Protein AF-0000000083611959 (afdb_homodimer)

Secondary structure (DSSP, 8-state):
-PPPPP-SS--HHHHHHHHHHHHHHHHHHHHHTSHHHHHHHHHHHHHHHHTHHHHHHH--S-TTHHHHHHHHHHHHHHHHHHTT---EE---SS--SEEEE-SS-EEEEEEEEEETTT-GGGTTEEE--GGG-------BS-TTT-B-----S-SEEEETTEEEEEEEEEEEEEEEE-SS-EEE---TTS-SEEEEEEPPGGGGGGGTT--EEEEEEEEE--GGG-GGG--EEEEEHHHHHHHHHHT-HHHHHHHHS-TTS-EEEEEE-SSS-EEEEEETTTTEEEEEEEESSTT--EEEEEEEEEEEEEEEEGGGGTEEE-TT--EEESEEEEPPP-/-PPPPP-S---HHHHHHHHHHHHHHHHHHHHHTSHHHHHHHHHHHHHHHHTHHHHHHH--S-TTHHHHHHHHHHHHHHHHHHTT---EE---SS--SEEEE-SS-EEEEEEEEEETTT-GGGTTEEE--GGG-------BS-TTT-B-----S-SEEEETTEEEEEEEEEEEEEEEE-SS-EEE---TTS-SEEEEEEPPGGGGGGGTT--EEEEEEEEE--GGG-GGG--EEEEEHHHHHHHHHHT-HHHHHHHHS-TTS-EEEEEE-SSS-EEEEEETTTTEEEEEEEESSTT--EEEEEEEEEEEEEEEEGGGGTEEE-TT--EEESEEEEPPP-

InterPro domains:
  IPR060428 Type II restriction enzyme MwoI, N-terminal domain [PF27366] (20-179)

Foldseek 3Di:
DFFFADDPADDPVQQVQQAVLVVVLVVLCCQCVDPVNLVLLVVLQVVCQVCVVVCLVPPVDDSRQVSNLVSSVVSVVVVCVVVVFFDAFDPDPLAASGWTDGPAAIEGEHEAEAACVPPVVCVQWDKDFQSQAQAAAQFPLDNVLGFGDHHDDHQWDDDPNRIHGYWGKYWYFYWHDPSPGTGGDQDPVDFGIKMFTDGHRVSCVSRVRDFFPWADDFAFDDCVNDVVFDKAFQWWPVVQVVCVVVVNNVVSSCVRDPPPFVWDWRQDPDPPRWTWTARPVVSWIWTWDWDDDPPTITIITGTTNHGGMTIGRRVSRQWGAHSVRDTDGSMDGHHSDD/DFFFADDPADDPVQQVQQAVLVVVLVVLCCQCVDPVNLVLLVVLQVVCQVCVVVCLVPPVDDSVQVSNLVSSVVSVVVVCVVVVFFDAFDPDPLAASGWTDGPAAIEGEHEAEAACVPPVVCVQWDKDFQSQAQAAAQFPLDNVLGFGDHHDDHQWDDDPNRIHGYWGKYWYFYWHDPSPGTDGDQDPVDFGIKMFTDRHRVSCVSRVRDFFQWADDFAFDDCVNDVVFDKAFQWWPVVQVVCVVVVNNVVSSCVRDDPVFPWDWRFDPRVDGWTWTARPVVSWIWTWDWDDDPPTITIITGTTNHGGMTIGRRVSRQWGAHSVRDTDGSMDGHHSDD

Sequence (676 aa):
MSIQKRMETYTAEQIAMLNLEKKYFNFLWEIFSSEEFEKSLKDSEAYIIKNYEVLHRKWDNNKFKVPFERIMRHLLYKKLIENDLIVDIYPSPVSGDMGIVTKDAIINIDAKTINAKTNSGDIKWLQYLPNQTSFRHVRILHEEYGLEVESNLPEYDTYNNGSLPVLSYFLKAIYYDDNKSFSLDRNEFRDSLSLVCFPNGVLSPLFENELISGQKTYLYYKLRDGKYYKPKLIGSKEVVDNWIETGTFFAEVKKIIPDTLKWEEVERETARIKYSYYDIENNTLWIVVRRGTAGNFIYNLEAVVGVDTPRVDLLDLKDRFDGENKHWLGYKSKKFTLMSIQKRMETYTAEQIAMLNLEKKYFNFLWEIFSSEEFEKSLKDSEAYIIKNYEVLHRKWDNNKFKVPFERIMRHLLYKKLIENDLIVDIYPSPVSGDMGIVTKDAIINIDAKTINAKTNSGDIKWLQYLPNQTSFRHVRILHEEYGLEVESNLPEYDTYNNGSLPVLSYFLKAIYYDDNKSFSLDRNEFRDSLSLVCFPNGVLSPLFENELISGQKTYLYYKLRDGKYYKPKLIGSKEVVDNWIETGTFFAEVKKIIPDTLKWEEVERETARIKYSYYDIENNTLWIVVRRGTAGNFIYNLEAVVGVDTPRVDLLDLKDRFDGENKHWLGYKSKKFTL

Organism: NCBI:txid2304605

Radius of gyration: 27.29 Å; Cα contacts (8 Å, |Δi|>4): 1380; chains: 2; bounding box: 66×70×54 Å

Solvent-accessible surface area (backbone atoms only — not comparable to full-atom values): 36132 Å² total; per-residue (Å²): 122,37,47,60,56,85,64,94,70,70,53,73,66,46,27,53,49,34,41,50,53,50,53,51,47,52,55,48,45,56,53,67,70,28,70,67,44,48,50,55,50,50,52,29,44,52,49,47,48,75,43,35,72,60,42,59,74,72,40,88,59,75,66,54,52,52,30,51,48,47,52,51,50,49,52,48,51,53,52,29,57,77,65,68,44,61,72,47,68,43,49,55,50,63,47,41,79,39,47,35,22,36,90,76,32,29,46,28,32,31,73,43,72,40,40,51,68,82,40,52,85,48,69,65,40,45,71,49,47,32,36,50,32,26,37,47,51,56,52,38,102,28,87,89,75,33,37,51,52,66,44,66,24,53,43,54,41,80,49,94,94,40,72,29,44,36,42,27,36,36,43,36,37,37,26,36,56,77,88,81,50,64,42,69,35,67,54,91,89,51,63,20,35,34,43,36,50,49,65,36,25,85,48,19,70,40,20,72,18,34,56,68,73,44,70,77,41,67,30,62,50,39,56,90,76,31,76,86,30,47,68,37,81,72,42,45,47,72,59,49,51,50,24,55,75,68,68,40,41,70,67,55,48,48,70,72,47,70,67,81,50,63,53,42,78,39,79,41,79,51,98,63,64,42,54,29,32,33,27,64,89,72,69,38,40,28,34,59,42,81,45,72,53,97,93,52,44,31,32,26,40,35,33,46,68,29,52,45,25,42,22,26,47,47,74,49,38,20,63,34,57,34,59,83,65,46,77,48,68,28,39,50,66,39,62,58,78,133,121,37,48,60,56,87,63,95,72,70,54,73,66,48,26,52,50,33,42,50,53,51,53,51,47,53,54,50,46,55,53,66,69,28,69,67,44,48,50,54,51,49,53,30,44,51,49,48,49,74,43,36,71,62,41,59,74,74,39,87,60,74,66,54,52,52,28,52,49,49,51,51,50,51,52,50,50,54,52,30,58,77,65,70,43,61,74,47,69,41,48,55,49,63,46,43,80,39,47,33,23,37,90,74,32,27,47,30,34,31,73,42,72,40,40,51,67,82,41,51,86,48,68,64,39,45,72,49,49,34,36,52,33,27,38,48,51,55,51,40,100,26,86,88,76,32,36,52,51,65,43,64,25,53,43,53,42,79,50,96,93,42,71,30,44,38,41,27,34,36,42,36,37,36,27,35,54,78,90,82,51,66,43,69,35,67,53,90,89,51,63,19,36,33,43,36,51,50,65,35,26,84,48,17,70,40,20,71,19,35,57,66,72,44,70,77,40,68,31,61,50,40,56,90,78,31,75,86,32,46,68,38,81,72,39,44,47,72,58,48,51,49,24,55,75,68,68,40,42,68,68,55,47,52,73,71,42,74,72,83,52,60,55,43,81,40,81,38,82,48,99,60,66,44,53,30,32,33,26,64,88,73,71,38,40,28,35,60,40,81,46,74,54,97,94,54,43,32,32,26,38,34,32,47,68,29,52,45,27,41,21,25,47,49,74,46,39,20,62,34,58,34,58,81,65,46,77,48,68,29,39,49,66,41,63,58,77,132

Structure (mmCIF, N/CA/C/O backbone):
data_AF-0000000083611959-model_v1
#
loop_
_entity.id
_entity.type
_entity.pdbx_description
1 polymer 'Restriction endonuclease'
#
loop_
_atom_site.group_PDB
_atom_site.id
_atom_site.type_symbol
_atom_site.label_atom_id
_atom_site.label_alt_id
_atom_site.label_comp_id
_atom_site.label_asym_id
_atom_site.label_entity_id
_atom_site.label_seq_id
_atom_site.pdbx_PDB_ins_code
_atom_site.Cartn_x
_atom_site.Cartn_y
_atom_site.Cartn_z
_atom_site.occupancy
_atom_site.B_iso_or_equiv
_atom_site.auth_seq_id
_atom_site.auth_comp_id
_atom_site.auth_asym_id
_atom_site.auth_atom_id
_atom_site.pdbx_PDB_model_num
ATOM 1 N N . MET A 1 1 ? -4.117 -30.344 -9.773 1 57.84 1 MET A N 1
ATOM 2 C CA . MET A 1 1 ? -3.035 -29.406 -9.508 1 57.84 1 MET A CA 1
ATOM 3 C C . MET A 1 1 ? -1.728 -29.891 -10.125 1 57.84 1 MET A C 1
ATOM 5 O O . MET A 1 1 ? -1.367 -31.062 -10 1 57.84 1 MET A O 1
ATOM 9 N N . SER A 1 2 ? -1.21 -29.016 -11.125 1 73.69 2 SER A N 1
ATOM 10 C CA . SER A 1 2 ? -0.227 -29.609 -12.031 1 73.69 2 SER A CA 1
ATOM 11 C C . SER A 1 2 ? 1.188 -29.156 -11.672 1 73.69 2 SER A C 1
ATOM 13 O O . SER A 1 2 ? 1.399 -28.031 -11.242 1 73.69 2 SER A O 1
ATOM 15 N N . ILE A 1 3 ? 1.979 -30.141 -11.383 1 85.19 3 ILE A N 1
ATOM 16 C CA . ILE A 1 3 ? 3.418 -29.938 -11.25 1 85.19 3 ILE A CA 1
ATOM 17 C C . ILE A 1 3 ? 4.055 -29.828 -12.641 1 85.19 3 ILE A C 1
ATOM 19 O O . ILE A 1 3 ? 3.432 -30.172 -13.641 1 85.19 3 ILE A O 1
ATOM 23 N N . GLN A 1 4 ? 5.168 -29.172 -12.578 1 92.94 4 GLN A N 1
ATOM 24 C CA . GLN A 1 4 ? 5.824 -28.984 -13.859 1 92.94 4 GLN A CA 1
ATOM 25 C C . GLN A 1 4 ? 6.027 -30.312 -14.578 1 92.94 4 GLN A C 1
ATOM 27 O O . GLN A 1 4 ? 6.621 -31.234 -14.023 1 92.94 4 GLN A O 1
ATOM 32 N N . LYS A 1 5 ? 5.594 -30.406 -15.75 1 90 5 LYS A N 1
ATOM 33 C CA . LYS A 1 5 ? 5.852 -31.578 -16.594 1 90 5 LYS A CA 1
ATOM 34 C C . LYS A 1 5 ? 7.23 -31.5 -17.234 1 90 5 LYS A C 1
ATOM 36 O O . LYS A 1 5 ? 7.652 -30.438 -17.688 1 90 5 LYS A O 1
ATOM 41 N N . ARG A 1 6 ? 7.871 -32.656 -17.141 1 86.5 6 ARG A N 1
ATOM 42 C CA . ARG A 1 6 ? 9.109 -32.781 -17.891 1 86.5 6 ARG A CA 1
ATOM 43 C C . ARG A 1 6 ? 8.828 -33.156 -19.344 1 86.5 6 ARG A C 1
ATOM 45 O O . ARG 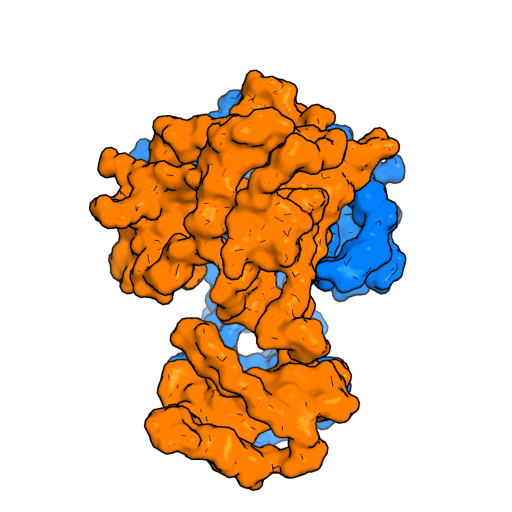A 1 6 ? 7.984 -34 -19.625 1 86.5 6 ARG A O 1
ATOM 52 N N . MET A 1 7 ? 9.508 -32.281 -20.125 1 82.25 7 MET A N 1
ATOM 53 C CA . MET A 1 7 ? 9.289 -32.594 -21.531 1 82.25 7 MET A CA 1
ATOM 54 C C . MET A 1 7 ? 10.539 -33.188 -22.156 1 82.25 7 MET A C 1
ATOM 56 O O . MET A 1 7 ? 11.656 -32.938 -21.703 1 82.25 7 MET A O 1
ATOM 60 N N . GLU A 1 8 ? 10.219 -34 -23.125 1 79.06 8 GLU A N 1
ATOM 61 C CA . GLU A 1 8 ? 11.336 -34.5 -23.906 1 79.06 8 GLU A CA 1
ATOM 62 C C . GLU A 1 8 ? 12.062 -33.375 -24.641 1 79.06 8 GLU A C 1
ATOM 64 O O . GLU A 1 8 ? 13.289 -33.375 -24.719 1 79.06 8 GLU A O 1
ATOM 69 N N . THR A 1 9 ? 11.203 -32.5 -25.156 1 86.06 9 THR A N 1
ATOM 70 C CA . THR A 1 9 ? 11.805 -31.359 -25.828 1 86.06 9 THR A CA 1
ATOM 71 C C . THR A 1 9 ? 11.055 -30.062 -25.484 1 86.06 9 THR A C 1
ATOM 73 O O . THR A 1 9 ? 9.844 -29.984 -25.688 1 86.06 9 THR A O 1
ATOM 76 N N . TYR A 1 10 ? 11.805 -29.172 -24.984 1 92.31 10 TYR A N 1
ATOM 77 C CA . TYR A 1 10 ? 11.297 -27.812 -24.766 1 92.31 10 TYR A CA 1
ATOM 78 C C . TYR A 1 10 ? 11.516 -26.938 -26 1 92.31 10 TYR A C 1
ATOM 80 O O . TYR A 1 10 ? 12.445 -27.188 -26.781 1 92.31 10 TYR A O 1
ATOM 88 N N . THR A 1 11 ? 10.648 -26 -26.188 1 95.19 11 THR A N 1
ATOM 89 C CA . THR A 1 11 ? 10.953 -24.969 -27.172 1 95.19 11 THR A CA 1
ATOM 90 C C . THR A 1 11 ? 12.148 -24.125 -26.734 1 95.19 11 THR A C 1
ATOM 92 O O . THR A 1 11 ? 12.492 -24.109 -25.547 1 95.19 11 THR A O 1
ATOM 95 N N . ALA A 1 12 ? 12.797 -23.422 -27.641 1 96.25 12 ALA A N 1
ATOM 96 C CA . ALA A 1 12 ? 13.93 -22.562 -27.312 1 96.25 12 ALA A CA 1
ATOM 97 C C . ALA A 1 12 ? 13.523 -21.5 -26.297 1 96.25 12 ALA A C 1
ATOM 99 O O . ALA A 1 12 ? 14.305 -21.188 -25.391 1 96.25 12 ALA A O 1
ATOM 100 N N . GLU A 1 13 ? 12.367 -21 -26.422 1 97.12 13 GLU A N 1
ATOM 101 C CA . GLU A 1 13 ? 11.852 -19.984 -25.5 1 97.12 13 GLU A CA 1
ATOM 102 C C . GLU A 1 13 ? 11.656 -20.547 -24.109 1 97.12 13 GLU A C 1
ATOM 104 O O . GLU A 1 13 ? 12.023 -19.906 -23.109 1 97.12 13 GLU A O 1
ATOM 109 N N . GLN A 1 14 ? 11.148 -21.703 -24.062 1 97.5 14 GLN A N 1
ATOM 110 C CA . GLN A 1 14 ? 10.953 -22.359 -22.766 1 97.5 14 GLN A CA 1
ATOM 111 C C . GLN A 1 14 ? 12.289 -22.641 -22.094 1 97.5 14 GLN A C 1
ATOM 113 O O . GLN A 1 14 ? 12.43 -22.453 -20.875 1 97.5 14 GLN A O 1
ATOM 118 N N . ILE A 1 15 ? 13.211 -23.125 -22.859 1 97.69 15 ILE A N 1
ATOM 119 C CA . ILE A 1 15 ? 14.531 -23.422 -22.328 1 97.69 15 ILE A CA 1
ATOM 120 C C . ILE A 1 15 ? 15.133 -22.156 -21.703 1 97.69 15 ILE A C 1
ATOM 122 O O . ILE A 1 15 ? 15.609 -22.172 -20.578 1 97.69 15 ILE A O 1
ATOM 126 N N . ALA A 1 16 ? 15.062 -21.078 -22.453 1 97.81 16 ALA A N 1
ATOM 127 C CA . ALA A 1 16 ? 15.609 -19.797 -21.984 1 97.81 16 ALA A CA 1
ATOM 128 C C . ALA A 1 16 ? 14.914 -19.344 -20.703 1 97.81 16 ALA A C 1
ATOM 130 O O . ALA A 1 16 ? 15.562 -18.922 -19.75 1 97.81 16 ALA A O 1
ATOM 131 N N . MET A 1 17 ? 13.578 -19.453 -20.656 1 98.31 17 MET A N 1
ATOM 132 C CA . MET A 1 17 ? 12.781 -19.016 -19.516 1 98.31 17 MET A CA 1
ATOM 133 C C . MET A 1 17 ? 13.094 -19.844 -18.281 1 98.31 17 MET A C 1
ATOM 135 O O . MET A 1 17 ? 13.312 -19.297 -17.188 1 98.31 17 MET A O 1
ATOM 139 N N . LEU A 1 18 ? 13.125 -21.125 -18.469 1 98.25 18 LEU A N 1
ATOM 140 C CA . LEU A 1 18 ? 13.422 -22.031 -17.375 1 98.25 18 LEU A CA 1
ATOM 141 C C . LEU A 1 18 ? 14.789 -21.734 -16.766 1 98.25 18 LEU A C 1
ATOM 143 O O . LEU A 1 18 ? 14.938 -21.703 -15.547 1 98.25 18 LEU A O 1
ATOM 147 N N . ASN A 1 19 ? 15.742 -21.5 -17.594 1 98.56 19 ASN A N 1
ATOM 148 C CA . ASN A 1 19 ? 17.094 -21.219 -17.125 1 98.56 19 ASN A CA 1
ATOM 149 C C . ASN A 1 19 ? 17.188 -19.875 -16.406 1 98.56 19 ASN A C 1
ATOM 151 O O . ASN A 1 19 ? 17.875 -19.75 -15.398 1 98.56 19 ASN A O 1
ATOM 155 N N . LEU A 1 20 ? 16.484 -18.891 -16.875 1 98.62 20 LEU A N 1
ATOM 156 C CA . LEU A 1 20 ? 16.484 -17.578 -16.266 1 98.62 20 LEU A CA 1
ATOM 157 C C . LEU A 1 20 ? 15.82 -17.594 -14.891 1 98.62 20 LEU A C 1
ATOM 159 O O . LEU A 1 20 ? 16.312 -16.984 -13.945 1 98.62 20 LEU A O 1
ATOM 163 N N . GLU A 1 21 ? 14.68 -18.281 -14.812 1 98.75 21 GLU A N 1
ATOM 164 C CA . GLU A 1 21 ? 14.008 -18.406 -13.523 1 98.75 21 GLU A CA 1
ATOM 165 C C . GLU A 1 21 ? 14.93 -19.016 -12.477 1 98.75 21 GLU A C 1
ATOM 167 O O . GLU A 1 21 ? 15.023 -18.516 -11.352 1 98.75 21 GLU A O 1
ATOM 172 N N . LYS A 1 22 ? 15.578 -20.047 -12.891 1 98.75 22 LYS A N 1
ATOM 173 C CA . LYS A 1 22 ? 16.5 -20.719 -11.984 1 98.75 22 LYS A CA 1
ATOM 174 C C . LYS A 1 22 ? 17.656 -19.797 -11.586 1 98.75 22 LYS A C 1
ATOM 176 O O . LYS A 1 22 ? 18.016 -19.703 -10.414 1 98.75 22 LYS A O 1
ATOM 181 N N . LYS A 1 23 ? 18.219 -19.172 -12.523 1 98.25 23 LYS A N 1
ATOM 182 C CA . LYS A 1 23 ? 19.344 -18.266 -12.297 1 98.25 23 LYS A CA 1
ATOM 183 C C . LYS A 1 23 ? 19.016 -17.219 -11.242 1 98.25 23 LYS A C 1
ATOM 185 O O . LYS A 1 23 ? 19.719 -17.094 -10.242 1 98.25 23 LYS A O 1
ATOM 190 N N . TYR A 1 24 ? 17.953 -16.516 -11.391 1 98.19 24 TYR A N 1
ATOM 191 C CA . TYR A 1 24 ? 17.609 -15.406 -10.508 1 98.19 24 TYR A CA 1
ATOM 192 C C . TYR A 1 24 ? 17.031 -15.906 -9.195 1 98.19 24 TYR A C 1
ATOM 194 O O . TYR A 1 24 ? 17.203 -15.281 -8.148 1 98.19 24 TYR A O 1
ATOM 202 N N . PHE A 1 25 ? 16.375 -17.094 -9.281 1 98.75 25 PHE A N 1
ATOM 203 C CA . PHE A 1 25 ? 15.945 -17.688 -8.023 1 98.75 25 PHE A CA 1
ATOM 204 C C . PHE A 1 25 ? 17.141 -17.938 -7.102 1 98.75 25 PHE A C 1
ATOM 206 O O . PHE A 1 25 ? 17.094 -17.594 -5.922 1 98.75 25 PHE A O 1
ATOM 213 N N . ASN A 1 26 ? 18.109 -18.516 -7.668 1 98.44 26 ASN A N 1
ATOM 214 C CA . ASN A 1 26 ? 19.297 -18.828 -6.883 1 98.44 26 ASN A CA 1
ATOM 215 C C . ASN A 1 26 ? 19.969 -17.547 -6.371 1 98.44 26 ASN A C 1
ATOM 217 O O . ASN A 1 26 ? 20.406 -17.484 -5.219 1 98.44 26 ASN A O 1
ATOM 221 N N . PHE A 1 27 ? 20.047 -16.594 -7.195 1 97.81 27 PHE A N 1
ATOM 222 C CA . PHE A 1 27 ? 20.609 -15.32 -6.805 1 97.81 27 PHE A CA 1
ATOM 223 C C . PHE A 1 27 ? 19.828 -14.703 -5.648 1 97.81 27 PHE A C 1
ATOM 225 O O . PHE A 1 27 ? 20.422 -14.273 -4.652 1 97.81 27 PHE A O 1
ATOM 232 N N . LEU A 1 28 ? 18.562 -14.68 -5.715 1 98.38 28 LEU A N 1
ATOM 233 C CA . LEU A 1 28 ? 17.688 -14.102 -4.691 1 98.38 28 LEU A CA 1
ATOM 234 C C . LEU A 1 28 ? 17.781 -14.906 -3.395 1 98.38 28 LEU A C 1
ATOM 236 O O . LEU A 1 28 ? 17.844 -14.328 -2.307 1 98.38 28 LEU A O 1
ATOM 240 N N . TRP A 1 29 ? 17.797 -16.188 -3.58 1 98.56 29 TRP A N 1
ATOM 241 C CA . TRP A 1 29 ? 17.859 -17.031 -2.389 1 98.56 29 TRP A CA 1
ATOM 242 C C . TRP A 1 29 ? 19.172 -16.797 -1.634 1 98.56 29 TRP A C 1
ATOM 244 O O . TRP A 1 29 ? 19.188 -16.812 -0.4 1 98.56 29 TRP A O 1
ATOM 254 N N . GLU A 1 30 ? 20.203 -16.625 -2.336 1 97.88 30 GLU A N 1
ATOM 255 C CA . GLU A 1 30 ? 21.469 -16.312 -1.692 1 97.88 30 GLU A CA 1
ATOM 256 C C . GLU A 1 30 ? 21.375 -15.047 -0.848 1 97.88 30 GLU A C 1
ATOM 258 O O . GLU A 1 30 ? 21.922 -14.984 0.253 1 97.88 30 GLU A O 1
ATOM 263 N N . ILE A 1 31 ? 20.719 -14.086 -1.287 1 97.38 31 ILE A N 1
ATOM 264 C CA . ILE A 1 31 ? 20.531 -12.828 -0.581 1 97.38 31 ILE A CA 1
ATOM 265 C C . ILE A 1 31 ? 19.641 -13.031 0.633 1 97.38 31 ILE A C 1
ATOM 267 O O . ILE A 1 31 ? 20 -12.688 1.757 1 97.38 31 ILE A O 1
ATOM 271 N N . PHE A 1 32 ? 18.5 -13.68 0.462 1 97.81 32 PHE A N 1
ATOM 272 C CA . PHE A 1 32 ? 17.453 -13.703 1.478 1 97.81 32 PHE A CA 1
ATOM 273 C C . PHE A 1 32 ? 17.734 -14.781 2.518 1 97.81 32 PHE A C 1
ATOM 275 O O . PHE A 1 32 ? 17.141 -14.773 3.6 1 97.81 32 PHE A O 1
ATOM 282 N N . SER A 1 33 ? 18.594 -15.719 2.154 1 97.19 33 SER A N 1
ATOM 283 C CA . SER A 1 33 ? 18.984 -16.734 3.131 1 97.19 33 SER A CA 1
ATOM 284 C C . SER A 1 33 ? 20.266 -16.328 3.857 1 97.19 33 SER A C 1
ATOM 286 O O . SER A 1 33 ? 20.766 -17.094 4.684 1 97.19 33 SER A O 1
ATOM 288 N N . SER A 1 34 ? 20.766 -15.18 3.613 1 96.69 34 SER A N 1
ATOM 289 C CA . SER A 1 34 ? 22.031 -14.734 4.16 1 96.69 34 SER A CA 1
ATOM 290 C C . SER A 1 34 ? 21.906 -14.375 5.637 1 96.69 34 SER A C 1
ATOM 292 O O . SER A 1 34 ? 20.797 -14.109 6.125 1 96.69 34 SER A O 1
ATOM 294 N N . GLU A 1 35 ? 23.047 -14.289 6.277 1 95.56 35 GLU A N 1
ATOM 295 C CA . GLU A 1 35 ? 23.094 -13.852 7.668 1 95.56 35 GLU A CA 1
ATOM 296 C C . GLU A 1 35 ? 22.719 -12.375 7.797 1 95.56 35 GLU A C 1
ATOM 298 O O . GLU A 1 35 ? 22.094 -11.977 8.781 1 95.56 35 GLU A O 1
ATOM 303 N N . GLU A 1 36 ? 23.109 -11.664 6.84 1 94.69 36 GLU A N 1
ATOM 304 C CA . GLU A 1 36 ? 22.797 -10.234 6.844 1 94.69 36 GLU A CA 1
ATOM 305 C C . GLU A 1 36 ? 21.297 -10 6.824 1 94.69 36 GLU A C 1
ATOM 307 O O . GLU A 1 36 ? 20.781 -9.156 7.559 1 94.69 36 GLU A O 1
ATOM 312 N N . PHE A 1 37 ? 20.594 -10.68 5.984 1 96.44 37 PHE A N 1
ATOM 313 C CA . PHE A 1 37 ? 19.141 -10.57 5.906 1 96.44 37 PHE A CA 1
ATOM 314 C C . PHE A 1 37 ? 18.5 -10.984 7.223 1 96.44 37 PHE A C 1
ATOM 316 O O . PHE A 1 37 ? 17.625 -10.289 7.738 1 96.44 37 PHE A O 1
ATOM 323 N N . GLU A 1 38 ? 18.922 -12.039 7.738 1 95.69 38 GLU A N 1
ATOM 324 C CA . GLU A 1 38 ? 18.375 -12.547 9 1 95.69 38 GLU A CA 1
ATOM 325 C C . GLU A 1 38 ? 18.609 -11.562 10.141 1 95.69 38 GLU A C 1
ATOM 327 O O . GLU A 1 38 ? 17.75 -11.367 10.992 1 95.69 38 GLU A O 1
ATOM 332 N N . LYS A 1 39 ? 19.797 -11.031 10.164 1 94.88 39 LYS A N 1
ATOM 333 C CA . LYS A 1 39 ? 20.109 -10.039 11.195 1 94.88 39 LYS A CA 1
ATOM 334 C C . LYS A 1 39 ? 19.141 -8.859 11.125 1 94.88 39 LYS A C 1
ATOM 336 O O . LYS A 1 39 ? 18.672 -8.383 12.156 1 94.88 39 LYS A O 1
ATOM 341 N N . SER A 1 40 ? 18.906 -8.375 9.93 1 94.88 40 SER A N 1
ATOM 342 C CA . SER A 1 40 ? 17.969 -7.266 9.742 1 94.88 40 SER A CA 1
ATOM 343 C C . SER A 1 40 ? 16.562 -7.633 10.234 1 94.88 40 SER A C 1
ATOM 345 O O . SER A 1 40 ? 15.875 -6.805 10.828 1 94.88 40 SER A O 1
ATOM 347 N N . LEU A 1 41 ? 16.172 -8.836 9.992 1 96.56 41 LEU A N 1
ATOM 348 C CA . LEU A 1 41 ? 14.875 -9.312 10.453 1 96.56 41 LEU A CA 1
ATOM 349 C C . LEU A 1 41 ? 14.828 -9.359 11.977 1 96.56 41 LEU A C 1
ATOM 351 O O . LEU A 1 41 ? 13.836 -8.961 12.586 1 96.56 41 LEU A O 1
ATOM 355 N N . LYS A 1 42 ? 15.875 -9.82 12.547 1 95.38 42 LYS A N 1
ATOM 356 C CA . LYS A 1 42 ? 15.961 -9.891 14 1 95.38 42 LYS A CA 1
ATOM 357 C C . LYS A 1 42 ? 15.914 -8.492 14.625 1 95.38 42 LYS A C 1
ATOM 359 O O . LYS A 1 42 ? 15.297 -8.297 15.672 1 95.38 42 LYS A O 1
ATOM 364 N N . ASP A 1 43 ? 16.562 -7.59 14.008 1 93.62 43 ASP A N 1
ATOM 365 C CA . ASP A 1 43 ? 16.547 -6.211 14.484 1 93.62 43 ASP A CA 1
ATOM 366 C C . ASP A 1 43 ? 15.117 -5.648 14.438 1 93.62 43 ASP A C 1
ATOM 368 O O . ASP A 1 43 ? 14.695 -4.965 15.375 1 93.62 43 ASP A O 1
ATOM 372 N N . SER A 1 44 ? 14.469 -5.895 13.383 1 94.75 44 SER A N 1
ATOM 373 C CA . SER A 1 44 ? 13.078 -5.449 13.266 1 94.75 44 SER A CA 1
ATOM 374 C C . SER A 1 44 ? 12.195 -6.117 14.312 1 94.75 44 SER A C 1
ATOM 376 O O . SER A 1 44 ? 11.312 -5.477 14.883 1 94.75 44 SER A O 1
ATOM 378 N N . GLU A 1 45 ? 12.383 -7.383 14.508 1 96.44 45 GLU A N 1
ATOM 379 C CA . GLU A 1 45 ? 11.656 -8.102 15.547 1 96.44 45 GLU A CA 1
ATOM 380 C C . GLU A 1 45 ? 11.867 -7.461 16.906 1 96.44 45 GLU A C 1
ATOM 382 O O . GLU A 1 45 ? 10.906 -7.199 17.641 1 96.44 45 GLU A O 1
ATOM 387 N N . ALA A 1 46 ? 13.117 -7.254 17.234 1 95.44 46 ALA A N 1
ATOM 388 C CA . ALA A 1 46 ? 13.461 -6.648 18.516 1 95.44 46 ALA A CA 1
ATOM 389 C C . ALA A 1 46 ? 12.789 -5.285 18.672 1 95.44 46 ALA A C 1
ATOM 391 O O . ALA A 1 46 ? 12.273 -4.965 19.75 1 95.44 46 ALA A O 1
ATOM 392 N N . TYR A 1 47 ? 12.812 -4.551 17.672 1 95.56 47 TYR A N 1
ATOM 393 C CA . TYR A 1 47 ? 12.18 -3.236 17.703 1 95.56 47 TYR A CA 1
ATOM 394 C C . TYR A 1 47 ? 10.688 -3.355 17.969 1 95.56 47 TYR A C 1
ATOM 396 O O . TYR A 1 47 ? 10.156 -2.652 18.828 1 95.56 47 TYR A O 1
ATOM 404 N N . ILE A 1 48 ? 10 -4.145 17.203 1 95.75 48 ILE A N 1
ATOM 405 C CA . ILE A 1 48 ? 8.555 -4.309 17.344 1 95.75 48 ILE A CA 1
ATOM 406 C C . ILE A 1 48 ? 8.211 -4.777 18.75 1 95.75 48 ILE A C 1
ATOM 408 O O . ILE A 1 48 ? 7.285 -4.258 19.375 1 95.75 48 ILE A O 1
ATOM 412 N N . ILE A 1 49 ? 9 -5.715 19.234 1 96.12 49 ILE A N 1
ATOM 413 C CA . ILE A 1 49 ? 8.758 -6.234 20.578 1 96.12 49 ILE A CA 1
ATOM 414 C C . ILE A 1 49 ? 8.93 -5.117 21.594 1 96.12 49 ILE A C 1
ATOM 416 O O . ILE A 1 49 ? 8.07 -4.914 22.453 1 96.12 49 ILE A O 1
ATOM 420 N N . LYS A 1 50 ? 10 -4.441 21.5 1 94.38 50 LYS A N 1
ATOM 421 C CA . LYS A 1 50 ? 10.312 -3.369 22.438 1 94.38 50 LYS A CA 1
ATOM 422 C C . LYS A 1 50 ? 9.227 -2.301 22.438 1 94.38 50 LYS A C 1
ATOM 424 O O . LYS A 1 50 ? 8.898 -1.739 23.484 1 94.38 50 LYS A O 1
ATOM 429 N N . ASN A 1 51 ? 8.664 -2.01 21.297 1 93.12 51 ASN A N 1
ATOM 430 C CA . ASN A 1 51 ? 7.695 -0.925 21.156 1 93.12 51 ASN A CA 1
ATOM 431 C C . ASN A 1 51 ? 6.277 -1.457 20.984 1 93.12 51 ASN A C 1
ATOM 433 O O . ASN A 1 51 ? 5.402 -0.749 20.484 1 93.12 51 ASN A O 1
ATOM 437 N N . TYR A 1 52 ? 6.008 -2.646 21.359 1 95.12 52 TYR A N 1
ATOM 438 C CA . TYR A 1 52 ? 4.77 -3.338 21 1 95.12 52 TYR A CA 1
ATOM 439 C C . TYR A 1 52 ? 3.557 -2.592 21.547 1 95.12 52 TYR A C 1
ATOM 441 O O . TYR A 1 52 ? 2.559 -2.424 20.844 1 95.12 52 TYR A O 1
ATOM 449 N N . GLU A 1 53 ? 3.594 -2.127 22.734 1 92.75 53 GLU A N 1
ATOM 450 C CA . GLU A 1 53 ? 2.449 -1.462 23.344 1 92.75 53 GLU A CA 1
ATOM 451 C C . GLU A 1 53 ? 2.055 -0.209 22.562 1 92.75 53 GLU A C 1
ATOM 453 O O . GLU A 1 53 ? 0.876 0.005 22.281 1 92.75 53 GLU A O 1
ATOM 458 N N . VAL A 1 54 ? 3.027 0.519 22.25 1 90 54 VAL A N 1
ATOM 459 C CA . VAL A 1 54 ? 2.783 1.759 21.516 1 90 54 VAL A CA 1
ATOM 460 C C . VAL A 1 54 ? 2.26 1.442 20.109 1 90 54 VAL A C 1
ATOM 462 O O . VAL A 1 54 ? 1.294 2.055 19.656 1 90 54 VAL A O 1
ATOM 465 N N . LEU A 1 55 ? 2.881 0.499 19.469 1 92.06 55 LEU A N 1
ATOM 466 C CA . LEU A 1 55 ? 2.48 0.1 18.125 1 92.06 55 LEU A CA 1
ATOM 467 C C . LEU A 1 55 ? 1.062 -0.464 18.125 1 92.06 55 LEU A C 1
ATOM 469 O O . LEU A 1 55 ? 0.281 -0.19 17.203 1 92.06 55 LEU A O 1
ATOM 473 N N . HIS A 1 56 ? 0.81 -1.229 19.078 1 90.88 56 HIS A N 1
ATOM 474 C CA . HIS A 1 56 ? -0.504 -1.855 19.156 1 90.88 56 HIS A CA 1
ATOM 475 C C . HIS A 1 56 ? -1.603 -0.812 19.328 1 90.88 56 HIS A C 1
ATOM 477 O O . HIS A 1 56 ? -2.707 -0.975 18.812 1 90.88 56 HIS A O 1
ATOM 483 N N . ARG A 1 57 ? -1.379 0.196 20.016 1 85.19 57 ARG A N 1
ATOM 484 C CA . ARG A 1 57 ? -2.348 1.26 20.25 1 85.19 57 ARG A CA 1
ATOM 485 C C . ARG A 1 57 ? -2.502 2.154 19.031 1 85.19 57 ARG A C 1
ATOM 487 O O . ARG A 1 57 ? -3.611 2.574 18.703 1 85.19 57 ARG A O 1
ATOM 494 N N . LYS A 1 58 ? -1.447 2.359 18.312 1 80.94 58 LYS A N 1
ATOM 495 C CA . LYS A 1 58 ? -1.431 3.4 17.281 1 80.94 58 LYS A CA 1
ATOM 496 C C . LYS A 1 58 ? -1.536 2.797 15.891 1 80.94 58 LYS A C 1
ATOM 498 O O . LYS A 1 58 ? -1.854 3.5 14.93 1 80.94 58 LYS A O 1
ATOM 503 N N . TRP A 1 59 ? -1.26 1.562 15.852 1 81.81 59 TRP A N 1
ATOM 504 C CA . TRP A 1 59 ? -1.109 0.932 14.547 1 81.81 59 TRP A CA 1
ATOM 505 C C . TRP A 1 59 ? -1.881 -0.382 14.484 1 81.81 59 TRP A C 1
ATOM 507 O O . TRP A 1 59 ? -1.396 -1.416 14.953 1 81.81 59 TRP A O 1
ATOM 517 N N . ASP A 1 60 ? -2.957 -0.302 13.836 1 73.19 60 ASP A N 1
ATOM 518 C CA . ASP A 1 60 ? -3.832 -1.468 13.781 1 73.19 60 ASP A CA 1
ATOM 519 C C . ASP A 1 60 ? -3.471 -2.369 12.602 1 73.19 60 ASP A C 1
ATOM 521 O O . ASP A 1 60 ? -3.979 -3.488 12.492 1 73.19 60 ASP A O 1
ATOM 525 N N . ASN A 1 61 ? -2.535 -2.004 11.969 1 80.69 61 ASN A N 1
ATOM 526 C CA . ASN A 1 61 ? -2.168 -2.75 10.773 1 80.69 61 ASN A CA 1
ATOM 527 C C . ASN A 1 61 ? -1.103 -3.801 11.07 1 80.69 61 ASN A C 1
ATOM 529 O O . ASN A 1 61 ? -0.643 -3.92 12.203 1 80.69 61 ASN A O 1
ATOM 533 N N . ASN A 1 62 ? -0.861 -4.664 10.094 1 92.38 62 ASN A N 1
ATOM 534 C CA . ASN A 1 62 ? 0.233 -5.629 10.117 1 92.38 62 ASN A CA 1
ATOM 535 C C . ASN A 1 62 ? 1.564 -4.961 10.445 1 92.38 62 ASN A C 1
ATOM 537 O O . ASN A 1 62 ? 2.078 -4.168 9.656 1 92.38 62 ASN A O 1
ATOM 541 N N . LYS A 1 63 ? 2.139 -5.301 11.633 1 95.69 63 LYS A N 1
ATOM 542 C CA . LYS A 1 63 ? 3.324 -4.633 12.164 1 95.69 63 LYS A CA 1
ATOM 543 C C . LYS A 1 63 ? 4.59 -5.145 11.484 1 95.69 63 LYS A C 1
ATOM 545 O O . LYS A 1 63 ? 5.676 -4.59 11.688 1 95.69 63 LYS A O 1
ATOM 550 N N . PHE A 1 64 ? 4.461 -6.129 10.695 1 96.62 64 PHE A N 1
ATOM 551 C CA . PHE A 1 64 ? 5.66 -6.742 10.141 1 96.62 64 PHE A CA 1
ATOM 552 C C . PHE A 1 64 ? 5.758 -6.473 8.641 1 96.62 64 PHE A C 1
ATOM 554 O O . PHE A 1 64 ? 6.84 -6.559 8.062 1 96.62 64 PHE A O 1
ATOM 561 N N . LYS A 1 65 ? 4.75 -6.16 7.992 1 96.88 65 LYS A N 1
ATOM 562 C CA . LYS A 1 65 ? 4.688 -6.051 6.535 1 96.88 65 LYS A CA 1
ATOM 563 C C . LYS A 1 65 ? 5.66 -4.996 6.023 1 96.88 65 LYS A C 1
ATOM 565 O O . LYS A 1 65 ? 6.512 -5.285 5.176 1 96.88 65 LYS A O 1
ATOM 570 N N . VAL A 1 66 ? 5.59 -3.812 6.582 1 96.19 66 VAL A N 1
ATOM 571 C CA . VAL A 1 66 ? 6.367 -2.68 6.086 1 96.19 66 VAL A CA 1
ATOM 572 C C . VAL A 1 66 ? 7.852 -2.922 6.34 1 96.19 66 VAL A C 1
ATOM 574 O O . VAL A 1 66 ? 8.672 -2.832 5.422 1 96.19 66 VAL A O 1
ATOM 577 N N . PRO A 1 67 ? 8.227 -3.291 7.539 1 96.19 67 PRO A N 1
ATOM 578 C CA . PRO A 1 67 ? 9.641 -3.586 7.77 1 96.19 67 PRO A CA 1
ATOM 579 C C . PRO A 1 67 ? 10.164 -4.703 6.867 1 96.19 67 PRO A C 1
ATOM 581 O O . PRO A 1 67 ? 11.289 -4.621 6.367 1 96.19 67 PRO A O 1
ATOM 584 N N . PHE A 1 68 ? 9.359 -5.727 6.699 1 97.31 68 PHE A N 1
ATOM 585 C CA . PHE A 1 68 ? 9.781 -6.855 5.879 1 97.31 68 PHE A CA 1
ATOM 586 C C . PHE A 1 68 ? 10.055 -6.414 4.445 1 97.31 68 PHE A C 1
ATOM 588 O O . PHE A 1 68 ? 11.078 -6.77 3.865 1 97.31 68 PHE A O 1
ATOM 595 N N . GLU A 1 69 ? 9.18 -5.668 3.865 1 97.44 69 GLU A N 1
ATOM 596 C CA . GLU A 1 69 ? 9.344 -5.137 2.516 1 97.44 69 GLU A CA 1
ATOM 597 C C . GLU A 1 69 ? 10.578 -4.246 2.418 1 97.44 69 GLU A C 1
ATOM 599 O O . GLU A 1 69 ? 11.328 -4.316 1.439 1 97.44 69 GLU A O 1
ATOM 604 N N . ARG A 1 70 ? 10.797 -3.48 3.408 1 96.12 70 ARG A N 1
ATOM 605 C CA . ARG A 1 70 ? 11.922 -2.549 3.42 1 96.12 70 ARG A CA 1
ATOM 606 C C . ARG A 1 70 ? 13.25 -3.293 3.459 1 96.12 70 ARG A C 1
ATOM 608 O O . ARG A 1 70 ? 14.195 -2.932 2.75 1 96.12 70 ARG A O 1
ATOM 615 N N . ILE A 1 71 ? 13.312 -4.254 4.293 1 96.69 71 ILE A N 1
ATOM 616 C CA . ILE A 1 71 ? 14.523 -5.062 4.395 1 96.69 71 ILE A CA 1
ATOM 617 C C . ILE A 1 71 ? 14.805 -5.75 3.061 1 96.69 71 ILE A C 1
ATOM 619 O O . ILE A 1 71 ? 15.938 -5.73 2.57 1 96.69 71 ILE A O 1
ATOM 623 N N . MET A 1 72 ? 13.75 -6.297 2.498 1 97.25 72 MET A N 1
ATOM 624 C CA . MET A 1 72 ? 13.875 -6.949 1.2 1 97.25 72 MET A CA 1
ATOM 625 C C . MET A 1 72 ? 14.438 -5.988 0.158 1 97.25 72 MET A C 1
ATOM 627 O O . MET A 1 72 ? 15.414 -6.297 -0.518 1 97.25 72 MET A O 1
ATOM 631 N N . ARG A 1 73 ? 13.891 -4.875 0.082 1 95.31 73 ARG A N 1
ATOM 632 C CA . ARG A 1 73 ? 14.297 -3.889 -0.917 1 95.31 73 ARG A CA 1
ATOM 633 C C . ARG A 1 73 ? 15.734 -3.43 -0.687 1 95.31 73 ARG A C 1
ATOM 635 O O . ARG A 1 73 ? 16.531 -3.371 -1.626 1 95.31 73 ARG A O 1
ATOM 642 N N . HIS A 1 74 ? 16.016 -3.143 0.5 1 93.19 74 HIS A N 1
ATOM 643 C CA . HIS A 1 74 ? 17.328 -2.621 0.837 1 93.19 74 HIS A CA 1
ATOM 644 C C . HIS A 1 74 ? 18.422 -3.609 0.454 1 93.19 74 HIS A C 1
ATOM 646 O O . HIS A 1 74 ? 19.391 -3.244 -0.228 1 93.19 74 HIS A O 1
ATOM 652 N N . LEU A 1 75 ? 18.25 -4.797 0.868 1 94.25 75 LEU A N 1
ATOM 653 C CA . LEU A 1 75 ? 19.312 -5.773 0.638 1 94.25 75 LEU A CA 1
ATOM 654 C C . LEU A 1 75 ? 19.391 -6.148 -0.838 1 94.25 75 LEU A C 1
ATOM 656 O O . LEU A 1 75 ? 20.484 -6.375 -1.364 1 94.25 75 LEU A O 1
ATOM 660 N N . LEU A 1 76 ? 18.297 -6.219 -1.436 1 94.44 76 LEU A N 1
ATOM 661 C CA . LEU A 1 76 ? 18.312 -6.535 -2.859 1 94.44 76 LEU A CA 1
ATOM 662 C C . LEU A 1 76 ? 19 -5.43 -3.656 1 94.44 76 LEU A C 1
ATOM 664 O O . LEU A 1 76 ? 19.844 -5.703 -4.504 1 94.44 76 LEU A O 1
ATOM 668 N N . TYR A 1 77 ? 18.641 -4.191 -3.379 1 91.5 77 TYR A N 1
ATOM 669 C CA . TYR A 1 77 ? 19.297 -3.078 -4.055 1 91.5 77 TYR A CA 1
ATOM 670 C C . TYR A 1 77 ? 20.812 -3.102 -3.803 1 91.5 77 TYR A C 1
ATOM 672 O O . TYR A 1 77 ? 21.594 -2.959 -4.734 1 91.5 77 TYR A O 1
ATOM 680 N N . LYS A 1 78 ? 21.125 -3.225 -2.576 1 90.31 78 LYS A N 1
ATOM 681 C CA . LYS A 1 78 ? 22.547 -3.254 -2.211 1 90.31 78 LYS A CA 1
ATOM 682 C C . LYS A 1 78 ? 23.297 -4.32 -3.006 1 90.31 78 LYS A C 1
ATOM 684 O O . LYS A 1 78 ? 24.312 -4.031 -3.627 1 90.31 78 LYS A O 1
ATOM 689 N N . LYS A 1 79 ? 22.75 -5.5 -3.055 1 92.62 79 LYS A N 1
ATOM 690 C CA . LYS A 1 79 ? 23.422 -6.625 -3.693 1 92.62 79 LYS A CA 1
ATOM 691 C C . LYS A 1 79 ? 23.422 -6.477 -5.215 1 92.62 79 LYS A C 1
ATOM 693 O O . LYS A 1 79 ? 24.391 -6.848 -5.883 1 92.62 79 LYS A O 1
ATOM 698 N N . LEU A 1 80 ? 22.375 -5.992 -5.746 1 90.88 80 LEU A N 1
ATOM 699 C CA . LEU A 1 80 ? 22.297 -5.793 -7.188 1 90.88 80 LEU A CA 1
ATOM 700 C C . LEU A 1 80 ? 23.281 -4.727 -7.645 1 90.88 80 LEU A C 1
ATOM 702 O O . LEU A 1 80 ? 23.906 -4.863 -8.703 1 90.88 80 LEU A O 1
ATOM 706 N N . ILE A 1 81 ? 23.422 -3.684 -6.902 1 86.31 81 ILE A N 1
ATOM 707 C CA . ILE A 1 81 ? 24.359 -2.607 -7.219 1 86.31 81 ILE A CA 1
ATOM 708 C C . ILE A 1 81 ? 25.797 -3.109 -7.074 1 86.31 81 ILE A C 1
ATOM 710 O O . ILE A 1 81 ? 26.625 -2.883 -7.949 1 86.31 81 ILE A O 1
ATOM 714 N N . GLU A 1 82 ? 26.078 -3.83 -6.012 1 87.69 82 GLU A N 1
ATOM 715 C CA . GLU A 1 82 ? 27.406 -4.375 -5.75 1 87.69 82 GLU A CA 1
ATOM 716 C C . GLU A 1 82 ? 27.844 -5.312 -6.871 1 87.69 82 GLU A C 1
ATOM 718 O O . GLU A 1 82 ? 29.031 -5.402 -7.18 1 87.69 82 GLU A O 1
ATOM 723 N N . ASN A 1 83 ? 26.859 -6.004 -7.453 1 90.88 83 ASN A N 1
ATOM 724 C CA . ASN A 1 83 ? 27.172 -7.004 -8.469 1 90.88 83 ASN A CA 1
ATOM 725 C C . ASN A 1 83 ? 26.984 -6.457 -9.875 1 90.88 83 ASN A C 1
ATOM 727 O O . ASN A 1 83 ? 27.078 -7.199 -10.852 1 90.88 83 ASN A O 1
ATOM 731 N N . ASP A 1 84 ? 26.656 -5.223 -10.008 1 90.69 84 ASP A N 1
ATOM 732 C CA . ASP A 1 84 ? 26.453 -4.562 -11.289 1 90.69 84 ASP A CA 1
ATOM 733 C C . ASP A 1 84 ? 25.391 -5.285 -12.117 1 90.69 84 ASP A C 1
ATOM 735 O O . ASP A 1 84 ? 25.609 -5.57 -13.297 1 90.69 84 ASP A O 1
ATOM 739 N N . LEU A 1 85 ? 24.344 -5.621 -11.461 1 92.19 85 LEU A N 1
ATOM 740 C CA . LEU A 1 85 ? 23.312 -6.395 -12.117 1 92.19 85 LEU A CA 1
ATOM 741 C C . LEU A 1 85 ? 22.094 -5.516 -12.438 1 92.19 85 LEU A C 1
ATOM 743 O O . LEU A 1 85 ? 21.266 -5.875 -13.273 1 92.19 85 LEU A O 1
ATOM 747 N N . ILE A 1 86 ? 21.969 -4.449 -11.773 1 91.38 86 ILE A N 1
ATOM 748 C CA . ILE A 1 86 ? 20.812 -3.586 -11.984 1 91.38 86 ILE A CA 1
ATOM 749 C C . ILE A 1 86 ? 21.062 -2.65 -13.164 1 91.38 86 ILE A C 1
ATOM 751 O O . ILE A 1 86 ? 22.109 -1.988 -13.227 1 91.38 86 ILE A O 1
ATOM 755 N N . VAL A 1 87 ? 20.203 -2.674 -14.094 1 91.81 87 VAL A N 1
ATOM 756 C CA . VAL A 1 87 ? 20.266 -1.801 -15.258 1 91.81 87 VAL A CA 1
ATOM 757 C C . VAL A 1 87 ? 19.328 -0.612 -15.07 1 91.81 87 VAL A C 1
ATOM 759 O O . VAL A 1 87 ? 19.672 0.515 -15.445 1 91.81 87 VAL A O 1
ATOM 762 N N . ASP A 1 88 ? 18.203 -0.901 -14.523 1 92.56 88 ASP A N 1
ATOM 763 C CA . ASP A 1 88 ? 17.156 0.105 -14.352 1 92.56 88 ASP A CA 1
ATOM 764 C C . ASP A 1 88 ? 16.062 -0.388 -13.406 1 92.56 88 ASP A C 1
ATOM 766 O O . ASP A 1 88 ? 16.156 -1.496 -12.867 1 92.56 88 ASP A O 1
ATOM 770 N N . ILE A 1 89 ? 15.094 0.498 -13.156 1 93.69 89 ILE A N 1
ATOM 771 C CA . ILE A 1 89 ? 13.914 0.095 -12.406 1 93.69 89 ILE A CA 1
ATOM 772 C C . ILE A 1 89 ? 12.766 -0.222 -13.367 1 93.69 89 ILE A C 1
ATOM 774 O O . ILE A 1 89 ? 12.656 0.389 -14.43 1 93.69 89 ILE A O 1
ATOM 778 N N . TYR A 1 90 ? 12 -1.193 -13.023 1 95.88 90 TYR A N 1
ATOM 779 C CA . TYR A 1 90 ? 10.836 -1.547 -13.836 1 95.88 90 TYR A CA 1
ATOM 780 C C . TYR A 1 90 ? 9.789 -0.446 -13.789 1 95.88 90 TYR A C 1
ATOM 782 O O . TYR A 1 90 ? 9.242 -0.137 -12.727 1 95.88 90 TYR A O 1
ATOM 790 N N . PRO A 1 91 ? 9.453 0.149 -14.859 1 94.38 91 PRO A N 1
ATOM 791 C CA . PRO A 1 91 ? 8.602 1.343 -14.844 1 94.38 91 PRO A CA 1
ATOM 792 C C . PRO A 1 91 ? 7.117 1.007 -14.789 1 94.38 91 PRO A C 1
ATOM 794 O O . PRO A 1 91 ? 6.281 1.902 -14.625 1 94.38 91 PRO A O 1
ATOM 797 N N . SER A 1 92 ? 6.75 -0.176 -14.812 1 94.81 92 SER A N 1
ATOM 798 C CA . SER A 1 92 ? 5.344 -0.565 -14.867 1 94.81 92 SER A CA 1
ATOM 799 C C . SER A 1 92 ? 4.645 -0.305 -13.539 1 94.81 92 SER A C 1
ATOM 801 O O . SER A 1 92 ? 5.188 -0.615 -12.477 1 94.81 92 SER A O 1
ATOM 803 N N . PRO A 1 93 ? 3.432 0.224 -13.633 1 94.69 93 PRO A N 1
ATOM 804 C CA . PRO A 1 93 ? 2.627 0.326 -12.414 1 94.69 93 PRO A CA 1
ATOM 805 C C . PRO A 1 93 ? 2.104 -1.027 -11.938 1 94.69 93 PRO A C 1
ATOM 807 O O . PRO A 1 93 ? 1.712 -1.167 -10.773 1 94.69 93 PRO A O 1
ATOM 810 N N . VAL A 1 94 ? 2.033 -1.908 -12.844 1 93.88 94 VAL A N 1
ATOM 811 C CA . VAL A 1 94 ? 1.582 -3.264 -12.547 1 93.88 94 VAL A CA 1
ATOM 812 C C . VAL A 1 94 ? 2.771 -4.125 -12.133 1 93.88 94 VAL A C 1
ATOM 814 O O . VAL A 1 94 ? 3.535 -4.59 -12.992 1 93.88 94 VAL A O 1
ATOM 817 N N . SER A 1 95 ? 2.955 -4.328 -10.898 1 93 95 SER A N 1
ATOM 818 C CA . SER A 1 95 ? 4.082 -5.098 -10.383 1 93 95 SER A CA 1
ATOM 819 C C . SER A 1 95 ? 3.9 -5.406 -8.898 1 93 95 SER A C 1
ATOM 821 O O . SER A 1 95 ? 2.908 -5.004 -8.289 1 93 95 SER A O 1
ATOM 823 N N . GLY A 1 96 ? 4.758 -6.184 -8.414 1 94.12 96 GLY A N 1
ATOM 824 C CA . GLY A 1 96 ? 4.801 -6.445 -6.984 1 94.12 96 GLY A CA 1
ATOM 825 C C . GLY A 1 96 ? 5.461 -5.332 -6.191 1 94.12 96 GLY A C 1
ATOM 826 O O . GLY A 1 96 ? 5.363 -4.16 -6.559 1 94.12 96 GLY A O 1
ATOM 827 N N . ASP A 1 97 ? 6.035 -5.656 -5.121 1 95.81 97 ASP A N 1
ATOM 828 C CA . ASP A 1 97 ? 6.629 -4.699 -4.191 1 95.81 97 ASP A CA 1
ATOM 829 C C . ASP A 1 97 ? 7.961 -4.176 -4.723 1 95.81 97 ASP A C 1
ATOM 831 O O . ASP A 1 97 ? 8.43 -3.113 -4.305 1 95.81 97 ASP A O 1
ATOM 835 N N . MET A 1 98 ? 8.547 -4.949 -5.566 1 95.38 98 MET A N 1
ATOM 836 C CA . MET A 1 98 ? 9.789 -4.531 -6.199 1 95.38 98 MET A CA 1
ATOM 837 C C . MET A 1 98 ? 9.828 -4.953 -7.664 1 95.38 98 MET A C 1
ATOM 839 O O . MET A 1 98 ? 9.383 -6.051 -8.008 1 95.38 98 MET A O 1
ATOM 843 N N . GLY A 1 99 ? 10.266 -4.129 -8.516 1 96 99 GLY A N 1
ATOM 844 C CA . GLY A 1 99 ? 10.5 -4.367 -9.938 1 96 99 GLY A CA 1
ATOM 845 C C . GLY A 1 99 ? 11.828 -3.809 -10.414 1 96 99 GLY A C 1
ATOM 846 O O . GLY A 1 99 ? 12.078 -2.607 -10.312 1 96 99 GLY A O 1
ATOM 847 N N . ILE A 1 100 ? 12.641 -4.652 -10.922 1 95.94 100 ILE A N 1
ATOM 848 C CA . ILE A 1 100 ? 13.984 -4.258 -11.336 1 95.94 100 ILE A CA 1
ATOM 849 C C . ILE A 1 100 ? 14.266 -4.777 -12.742 1 95.94 100 ILE A C 1
ATOM 851 O O . ILE A 1 100 ? 13.836 -5.875 -13.102 1 95.94 100 ILE A O 1
ATOM 855 N N . VAL A 1 101 ? 14.984 -3.982 -13.445 1 96.44 101 VAL A N 1
ATOM 856 C CA . VAL A 1 101 ? 15.438 -4.395 -14.773 1 96.44 101 VAL A CA 1
ATOM 857 C C . VAL A 1 101 ? 16.906 -4.832 -14.695 1 96.44 101 VAL A C 1
ATOM 859 O O . VAL A 1 101 ? 17.766 -4.078 -14.227 1 96.44 101 VAL A O 1
ATOM 862 N N . THR A 1 102 ? 17.094 -6.012 -15.078 1 96.06 102 THR A N 1
ATOM 863 C CA . THR A 1 102 ? 18.453 -6.523 -15.25 1 96.06 102 THR A CA 1
ATOM 864 C C . THR A 1 102 ? 18.797 -6.637 -16.734 1 96.06 102 THR A C 1
ATOM 866 O O . THR A 1 102 ? 18.031 -6.223 -17.594 1 96.06 102 THR A O 1
ATOM 869 N N . LYS A 1 103 ? 19.969 -7.16 -16.984 1 93.75 103 LYS A N 1
ATOM 870 C CA . LYS A 1 103 ? 20.469 -7.207 -18.359 1 93.75 103 LYS A CA 1
ATOM 871 C C . LYS A 1 103 ? 19.609 -8.133 -19.219 1 93.75 103 LYS A C 1
ATOM 873 O O . LYS A 1 103 ? 19.453 -7.91 -20.422 1 93.75 103 LYS A O 1
ATOM 878 N N . ASP A 1 104 ? 19.031 -9.148 -18.594 1 96.75 104 ASP A N 1
ATOM 879 C CA . ASP A 1 104 ? 18.391 -10.156 -19.438 1 96.75 104 ASP A CA 1
ATOM 880 C C . ASP A 1 104 ? 16.984 -10.469 -18.953 1 96.75 104 ASP A C 1
ATOM 882 O O . ASP A 1 104 ? 16.281 -11.305 -19.531 1 96.75 104 ASP A O 1
ATOM 886 N N . ALA A 1 105 ? 16.547 -9.766 -17.891 1 98.12 105 ALA A N 1
ATOM 887 C CA . ALA A 1 105 ? 15.195 -10.039 -17.391 1 98.12 105 ALA A CA 1
ATOM 88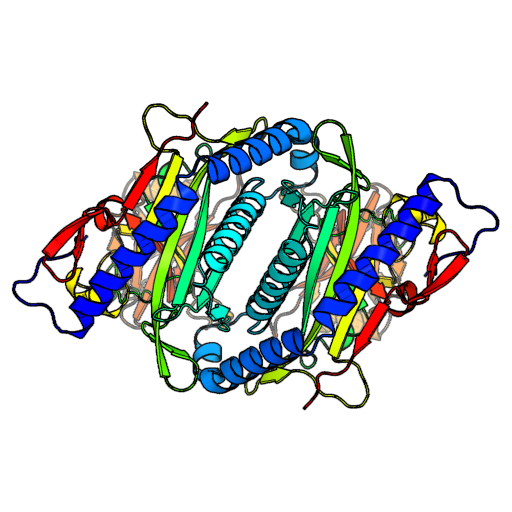8 C C . ALA A 1 105 ? 14.688 -8.883 -16.531 1 98.12 105 ALA A C 1
ATOM 890 O O . ALA A 1 105 ? 15.469 -8.039 -16.094 1 98.12 105 ALA A O 1
ATOM 891 N N . ILE A 1 106 ? 13.477 -8.805 -16.344 1 97.81 106 ILE A N 1
ATOM 892 C CA . ILE A 1 106 ? 12.82 -7.992 -15.328 1 97.81 106 ILE A CA 1
ATOM 893 C C . ILE A 1 106 ? 12.453 -8.867 -14.133 1 97.81 106 ILE A C 1
ATOM 895 O O . ILE A 1 106 ? 11.805 -9.898 -14.281 1 97.81 106 ILE A O 1
ATOM 899 N N . ILE A 1 107 ? 12.859 -8.484 -13.008 1 98 107 ILE A N 1
ATOM 900 C CA . ILE A 1 107 ? 12.602 -9.234 -11.781 1 98 107 ILE A CA 1
ATOM 901 C C . ILE A 1 107 ? 11.477 -8.57 -10.992 1 98 107 ILE A C 1
ATOM 903 O O . ILE A 1 107 ? 11.602 -7.41 -10.586 1 98 107 ILE A O 1
ATOM 907 N N . ASN A 1 108 ? 10.43 -9.25 -10.859 1 98.25 108 ASN A N 1
ATOM 908 C CA . ASN A 1 108 ? 9.281 -8.836 -10.062 1 98.25 108 ASN A CA 1
ATOM 909 C C . ASN A 1 108 ? 9.18 -9.641 -8.766 1 98.25 108 ASN A C 1
ATOM 911 O O . ASN A 1 108 ? 9.07 -10.867 -8.805 1 98.25 108 ASN A O 1
ATOM 915 N N . ILE A 1 109 ? 9.195 -8.984 -7.629 1 98.31 109 ILE A N 1
ATOM 916 C CA . ILE A 1 109 ? 9.148 -9.688 -6.352 1 98.31 109 ILE A CA 1
ATOM 917 C C . ILE A 1 109 ? 8.031 -9.109 -5.488 1 98.31 109 ILE A C 1
ATOM 919 O O . ILE A 1 109 ? 7.852 -7.895 -5.418 1 98.31 109 ILE A O 1
ATOM 923 N N . ASP A 1 110 ? 7.316 -9.969 -4.906 1 98.06 110 ASP A N 1
ATOM 924 C CA . ASP A 1 110 ? 6.312 -9.586 -3.92 1 98.06 110 ASP A CA 1
ATOM 925 C C . ASP A 1 110 ? 6.617 -10.211 -2.559 1 98.06 110 ASP A C 1
ATOM 927 O O . ASP A 1 110 ? 6.984 -11.383 -2.475 1 98.06 110 ASP A O 1
ATOM 931 N N . ALA A 1 111 ? 6.457 -9.398 -1.538 1 98.12 111 ALA A N 1
ATOM 932 C CA . ALA A 1 111 ? 6.652 -9.867 -0.167 1 98.12 111 ALA A CA 1
ATOM 933 C C . ALA A 1 111 ? 5.324 -10.258 0.473 1 98.12 111 ALA A C 1
ATOM 935 O O . ALA A 1 111 ? 4.34 -9.523 0.371 1 98.12 111 ALA A O 1
ATOM 936 N N . LYS A 1 112 ? 5.324 -11.391 1.095 1 97.44 112 LYS A N 1
ATOM 937 C CA . LYS A 1 112 ? 4.156 -11.883 1.819 1 97.44 112 LYS A CA 1
ATOM 938 C C . LYS A 1 112 ? 4.484 -12.117 3.291 1 97.44 112 LYS A C 1
ATOM 940 O O . LYS A 1 112 ? 5.516 -12.711 3.619 1 97.44 112 LYS A O 1
ATOM 945 N N . THR A 1 113 ? 3.633 -11.625 4.109 1 97.31 113 THR A N 1
ATOM 946 C CA . THR A 1 113 ? 3.729 -11.93 5.535 1 97.31 113 THR A CA 1
ATOM 947 C C . THR A 1 113 ? 2.467 -12.625 6.027 1 97.31 113 THR A C 1
ATOM 949 O O . THR A 1 113 ? 1.353 -12.234 5.668 1 97.31 113 THR A O 1
ATOM 952 N N . ILE A 1 114 ? 2.648 -13.656 6.777 1 96.94 114 ILE A N 1
ATOM 953 C CA . ILE A 1 114 ? 1.516 -14.43 7.277 1 96.94 114 ILE A CA 1
ATOM 954 C C . ILE A 1 114 ? 1.562 -14.484 8.805 1 96.94 114 ILE A C 1
ATOM 956 O O . ILE A 1 114 ? 2.566 -14.898 9.383 1 96.94 114 ILE A O 1
ATOM 960 N N . ASN A 1 115 ? 0.516 -14.031 9.398 1 97 115 ASN A N 1
ATOM 961 C CA . ASN A 1 115 ? 0.371 -14.211 10.836 1 97 115 ASN A CA 1
ATOM 962 C C . ASN A 1 115 ? -0.087 -15.617 11.188 1 97 115 ASN A C 1
ATOM 964 O O . ASN A 1 115 ? -1.232 -15.992 10.922 1 97 115 ASN A O 1
ATOM 968 N N . ALA A 1 116 ? 0.739 -16.375 11.836 1 95.38 116 ALA A N 1
ATOM 969 C CA . ALA A 1 116 ? 0.469 -17.766 12.141 1 95.38 116 ALA A CA 1
ATOM 970 C C . ALA A 1 116 ? -0.699 -17.906 13.117 1 95.38 116 ALA A C 1
ATOM 972 O O . ALA A 1 116 ? -1.361 -18.938 13.164 1 95.38 116 ALA A O 1
ATOM 973 N N . LYS A 1 117 ? -0.957 -16.906 13.859 1 93.94 117 LYS A N 1
ATOM 974 C CA . LYS A 1 117 ? -2.049 -16.938 14.82 1 93.94 117 LYS A CA 1
ATOM 975 C C . LYS A 1 117 ? -3.4 -16.797 14.133 1 93.94 117 LYS A C 1
ATOM 977 O O . LYS A 1 117 ? -4.328 -17.562 14.398 1 93.94 117 LYS A O 1
ATOM 982 N N . THR A 1 118 ? -3.525 -15.859 13.266 1 90.5 118 THR A N 1
ATOM 983 C CA . THR A 1 118 ? -4.824 -15.5 12.711 1 90.5 118 THR A CA 1
ATOM 984 C C . THR A 1 118 ? -5.023 -16.156 11.344 1 90.5 118 THR A C 1
ATOM 986 O O . THR A 1 118 ? -6.156 -16.328 10.898 1 90.5 118 THR A O 1
ATOM 989 N N . ASN A 1 119 ? -3.957 -16.516 10.695 1 90.94 119 ASN A N 1
ATOM 990 C CA . ASN A 1 119 ? -4.039 -17.016 9.32 1 90.94 119 ASN A CA 1
ATOM 991 C C . ASN A 1 119 ? -3.273 -18.328 9.156 1 90.94 119 ASN A C 1
ATOM 993 O O . ASN A 1 119 ? -2.562 -18.5 8.164 1 90.94 119 ASN A O 1
ATOM 997 N N . SER A 1 120 ? -3.375 -19.156 10.109 1 89.75 120 SER A N 1
ATOM 998 C CA . SER A 1 120 ? -2.613 -20.406 10.094 1 89.75 120 SER A CA 1
ATOM 999 C C . SER A 1 120 ? -2.957 -21.234 8.875 1 89.75 120 SER A C 1
ATOM 1001 O O . SER A 1 120 ? -2.096 -21.938 8.336 1 89.75 120 SER A O 1
ATOM 1003 N N . GLY A 1 121 ? -4.113 -21.172 8.375 1 86.44 121 GLY A N 1
ATOM 1004 C CA . GLY A 1 121 ? -4.547 -21.938 7.227 1 86.44 121 GLY A CA 1
ATOM 1005 C C . GLY A 1 121 ? -3.893 -21.5 5.93 1 86.44 121 GLY A C 1
ATOM 1006 O O . GLY A 1 121 ? -3.863 -22.266 4.953 1 86.44 121 GLY A O 1
ATOM 1007 N N . ASP A 1 122 ? -3.307 -20.359 5.953 1 90.75 122 ASP A N 1
ATOM 1008 C CA . ASP A 1 122 ? -2.746 -19.797 4.727 1 90.75 122 ASP A CA 1
ATOM 1009 C C . ASP A 1 122 ? -1.258 -20.109 4.605 1 90.75 122 ASP A C 1
ATOM 1011 O O . ASP A 1 122 ? -0.645 -19.844 3.568 1 90.75 122 ASP A O 1
ATOM 1015 N N . ILE A 1 123 ? -0.69 -20.688 5.547 1 92.81 123 ILE A N 1
ATOM 1016 C CA . ILE A 1 123 ? 0.75 -20.906 5.613 1 92.81 123 ILE A CA 1
ATOM 1017 C C . ILE A 1 123 ? 1.194 -21.781 4.449 1 92.81 123 ILE A C 1
ATOM 1019 O O . ILE A 1 123 ? 2.236 -21.531 3.84 1 92.81 123 ILE A O 1
ATOM 1023 N N . LYS A 1 124 ? 0.429 -22.734 4.094 1 91.56 124 LYS A N 1
ATOM 1024 C CA . LYS A 1 124 ? 0.842 -23.703 3.07 1 91.56 124 LYS A CA 1
ATOM 1025 C C . LYS A 1 124 ? 0.565 -23.156 1.67 1 91.56 124 LYS A C 1
ATOM 1027 O O . LYS A 1 124 ? 1.016 -23.734 0.678 1 91.56 124 LYS A O 1
ATOM 1032 N N . TRP A 1 125 ? -0.136 -22.016 1.603 1 93.56 125 TRP A N 1
ATOM 1033 C CA . TRP A 1 125 ? -0.551 -21.469 0.315 1 93.56 125 TRP A CA 1
ATOM 1034 C C . TRP A 1 125 ? 0.27 -20.234 -0.043 1 93.56 125 TRP A C 1
ATOM 1036 O O . TRP A 1 125 ? 0.738 -19.516 0.843 1 93.56 125 TRP A O 1
ATOM 1046 N N . LEU A 1 126 ? 0.451 -20.125 -1.299 1 95.75 126 LEU A N 1
ATOM 1047 C CA . LEU A 1 126 ? 0.839 -18.828 -1.844 1 95.75 126 LEU A CA 1
ATOM 1048 C C . LEU A 1 126 ? -0.373 -18.078 -2.398 1 95.75 126 LEU A C 1
ATOM 1050 O O . LEU A 1 126 ? -1.076 -18.594 -3.271 1 95.75 126 LEU A O 1
ATOM 1054 N N . GLN A 1 127 ? -0.642 -17.016 -1.857 1 95.06 127 GLN A N 1
ATOM 1055 C CA . GLN A 1 127 ? -1.686 -16.125 -2.359 1 95.06 127 GLN A CA 1
ATOM 1056 C C . GLN A 1 127 ? -1.097 -15.031 -3.236 1 95.06 127 GLN A C 1
ATOM 1058 O O . GLN A 1 127 ? -0.05 -14.461 -2.914 1 95.06 127 GLN A O 1
ATOM 1063 N N . TYR A 1 128 ? -1.751 -14.75 -4.309 1 95.12 128 TYR A N 1
ATOM 1064 C CA . TYR A 1 128 ? -1.21 -13.711 -5.176 1 95.12 128 TYR A CA 1
ATOM 1065 C C . TYR A 1 128 ? -2.33 -12.906 -5.828 1 95.12 128 TYR A C 1
ATOM 1067 O O . TYR A 1 128 ? -3.473 -13.367 -5.898 1 95.12 128 TYR A O 1
ATOM 1075 N N . LEU A 1 129 ? -1.956 -11.773 -6.234 1 93.81 129 LEU A N 1
ATOM 1076 C CA . LEU A 1 129 ? -2.852 -10.875 -6.953 1 93.81 129 LEU A CA 1
ATOM 1077 C C . LEU A 1 129 ? -2.527 -10.859 -8.445 1 93.81 129 LEU A C 1
ATOM 1079 O O . LEU A 1 129 ? -1.446 -11.297 -8.852 1 93.81 129 LEU A O 1
ATOM 1083 N N . PRO A 1 130 ? -3.426 -10.352 -9.219 1 91.19 130 PRO A N 1
ATOM 1084 C CA . PRO A 1 130 ? -3.24 -10.391 -10.672 1 91.19 130 PRO A CA 1
ATOM 1085 C C . PRO A 1 130 ? -1.979 -9.656 -11.125 1 91.19 130 PRO A C 1
ATOM 1087 O O . PRO A 1 130 ? -1.398 -10 -12.156 1 91.19 130 PRO A O 1
ATOM 1090 N N . ASN A 1 131 ? -1.546 -8.688 -10.383 1 92.31 131 ASN A N 1
ATOM 1091 C CA . ASN A 1 131 ? -0.392 -7.891 -10.789 1 92.31 131 ASN A CA 1
ATOM 1092 C C . ASN A 1 131 ? 0.919 -8.555 -10.383 1 92.31 131 ASN A C 1
ATOM 1094 O O . ASN A 1 131 ? 1.985 -7.945 -10.469 1 92.31 131 ASN A O 1
ATOM 1098 N N . GLN A 1 132 ? 0.865 -9.797 -9.992 1 95.88 132 GLN A N 1
ATOM 1099 C CA . GLN A 1 132 ? 2.061 -10.414 -9.43 1 95.88 132 GLN A CA 1
ATOM 1100 C C . GLN A 1 132 ? 2.492 -11.625 -10.25 1 95.88 132 GLN A C 1
ATOM 1102 O O . GLN A 1 132 ? 3.49 -12.273 -9.93 1 95.88 132 GLN A O 1
ATOM 1107 N N . THR A 1 133 ? 1.748 -11.914 -11.344 1 96.19 133 THR A N 1
ATOM 1108 C CA . THR A 1 133 ? 2.111 -13.07 -12.148 1 96.19 133 THR A CA 1
ATOM 1109 C C . THR A 1 133 ? 1.674 -12.875 -13.602 1 96.19 133 THR A C 1
ATOM 1111 O O . THR A 1 133 ? 0.827 -12.023 -13.891 1 96.19 133 THR A O 1
ATOM 1114 N N . SER A 1 134 ? 2.338 -13.562 -14.461 1 97.25 134 SER A N 1
ATOM 1115 C CA . SER A 1 134 ? 1.938 -13.617 -15.859 1 97.25 134 SER A CA 1
ATOM 1116 C C . SER A 1 134 ? 1.374 -14.992 -16.219 1 97.25 134 SER A C 1
ATOM 1118 O O . SER A 1 134 ? 1.031 -15.25 -17.375 1 97.25 134 SER A O 1
ATOM 1120 N N . PHE A 1 135 ? 1.24 -15.867 -15.258 1 97.12 135 PHE A N 1
ATOM 1121 C CA . PHE A 1 135 ? 0.815 -17.234 -15.5 1 97.12 135 PHE A CA 1
ATOM 1122 C C . PHE A 1 135 ? -0.603 -17.266 -16.062 1 97.12 135 PHE A C 1
ATOM 1124 O O . PHE A 1 135 ? -1.486 -16.562 -15.57 1 97.12 135 PHE A O 1
ATOM 1131 N N . ARG A 1 136 ? -0.747 -18.141 -17 1 93.5 136 ARG A N 1
ATOM 1132 C CA . ARG A 1 136 ? -2.049 -18.312 -17.641 1 93.5 136 ARG A CA 1
ATOM 1133 C C . ARG A 1 136 ? -2.795 -19.5 -17.047 1 93.5 136 ARG A C 1
ATOM 1135 O O . ARG A 1 136 ? -2.324 -20.641 -17.141 1 93.5 136 ARG A O 1
ATOM 1142 N N . HIS A 1 137 ? -3.941 -19.141 -16.547 1 91.25 137 HIS A N 1
ATOM 1143 C CA . HIS A 1 137 ? -4.742 -20.219 -15.969 1 91.25 137 HIS A CA 1
ATOM 1144 C C . HIS A 1 137 ? -5.938 -20.547 -16.859 1 91.25 137 HIS A C 1
ATOM 1146 O O . HIS A 1 137 ? -6.48 -19.672 -17.531 1 91.25 137 HIS A O 1
ATOM 1152 N N . VAL A 1 138 ? -6.289 -21.844 -16.828 1 84.06 138 VAL A N 1
ATOM 1153 C CA . VAL A 1 138 ? -7.602 -22.219 -17.344 1 84.06 138 VAL A CA 1
ATOM 1154 C C . VAL A 1 138 ? -8.688 -21.75 -16.391 1 84.06 138 VAL A C 1
ATOM 1156 O O . VAL A 1 138 ? -8.406 -21.422 -15.234 1 84.06 138 VAL A O 1
ATOM 1159 N N . ARG A 1 139 ? -9.875 -21.719 -16.812 1 81.31 139 ARG A N 1
ATOM 1160 C CA . ARG A 1 139 ? -10.992 -21.375 -15.938 1 81.31 139 ARG A CA 1
ATOM 1161 C C . ARG A 1 139 ? -11.094 -22.359 -14.773 1 81.31 139 ARG A C 1
ATOM 1163 O O . ARG A 1 139 ? -10.859 -23.562 -14.938 1 81.31 139 ARG A O 1
ATOM 1170 N N . ILE A 1 140 ? -11.5 -21.75 -13.742 1 77.12 140 ILE A N 1
ATOM 1171 C CA . ILE A 1 140 ? -11.578 -22.609 -12.57 1 77.12 140 ILE A CA 1
ATOM 1172 C C . ILE A 1 140 ? -13.039 -22.906 -12.242 1 77.12 140 ILE A C 1
ATOM 1174 O O . ILE A 1 140 ? -13.945 -22.219 -12.727 1 77.12 140 ILE A O 1
ATOM 1178 N N . LEU A 1 141 ? -13.297 -23.906 -11.398 1 70.25 141 LEU A N 1
ATOM 1179 C CA . LEU A 1 141 ? -14.578 -24.359 -10.867 1 70.25 141 LEU A CA 1
ATOM 1180 C C . LEU A 1 141 ? -15.367 -25.125 -11.93 1 70.25 141 LEU A C 1
ATOM 1182 O O . LEU A 1 141 ? -16.016 -26.141 -11.625 1 70.25 141 LEU A O 1
ATOM 1186 N N . HIS A 1 142 ? -15.422 -24.609 -13.086 1 68.31 142 HIS A N 1
ATOM 1187 C CA . HIS A 1 142 ? -16.125 -25.297 -14.172 1 68.31 142 HIS A CA 1
ATOM 1188 C C . HIS A 1 142 ? -15.523 -24.953 -15.523 1 68.31 142 HIS A C 1
ATOM 1190 O O . HIS A 1 142 ? -15.125 -23.812 -15.758 1 68.31 142 HIS A O 1
ATOM 1196 N N . GLU A 1 143 ? -15.406 -25.953 -16.328 1 66.81 143 GLU A N 1
ATOM 1197 C CA . GLU A 1 143 ? -14.797 -25.75 -17.641 1 66.81 143 GLU A CA 1
ATOM 1198 C C . GLU A 1 143 ? -15.578 -24.734 -18.469 1 66.81 143 GLU A C 1
ATOM 1200 O O . GLU A 1 143 ? -14.992 -23.844 -19.094 1 66.81 143 GLU A O 1
ATOM 1205 N N . GLU A 1 144 ? -16.875 -24.922 -18.469 1 65.12 144 GLU A N 1
ATOM 1206 C CA . GLU A 1 144 ? -17.703 -24.094 -19.328 1 65.12 144 GLU A CA 1
ATOM 1207 C C . GLU A 1 144 ? -18.203 -22.859 -18.578 1 65.12 144 GLU A C 1
ATOM 1209 O O . GLU A 1 144 ? -18.266 -21.766 -19.156 1 65.12 144 GLU A O 1
ATOM 1214 N N . TYR A 1 145 ? -18.359 -23.016 -17.281 1 65.06 145 TYR A N 1
ATOM 1215 C CA . TYR A 1 145 ? -19.031 -21.969 -16.516 1 65.06 145 TYR A CA 1
ATOM 1216 C C . TYR A 1 145 ? -18.109 -21.422 -15.43 1 65.06 145 TYR A C 1
ATOM 1218 O O . TYR A 1 145 ? -18.562 -20.781 -14.484 1 65.06 145 TYR A O 1
ATOM 1226 N N . GLY A 1 146 ? -16.875 -21.734 -15.672 1 74.38 146 GLY A N 1
ATOM 1227 C CA . GLY A 1 146 ? -15.953 -21.422 -14.586 1 74.38 146 GLY A CA 1
ATOM 1228 C C . GLY A 1 146 ? -15.516 -19.969 -14.578 1 74.38 146 GLY A C 1
ATOM 1229 O O . GLY A 1 146 ? -16.031 -19.156 -15.352 1 74.38 146 GLY A O 1
ATOM 1230 N N . LEU A 1 147 ? -14.711 -19.656 -13.594 1 82 147 LEU A N 1
ATOM 1231 C CA . LEU A 1 147 ? -14.219 -18.312 -13.359 1 82 147 LEU A CA 1
ATOM 1232 C C . LEU A 1 147 ? -12.852 -18.109 -13.992 1 82 147 LEU A C 1
ATOM 1234 O O . LEU A 1 147 ? -12.008 -19 -13.953 1 82 147 LEU A O 1
ATOM 1238 N N . GLU A 1 148 ? -12.773 -16.953 -14.562 1 82.81 148 GLU A N 1
ATOM 1239 C CA . GLU A 1 148 ? -11.477 -16.578 -15.102 1 82.81 148 GLU A CA 1
ATOM 1240 C C . GLU A 1 148 ? -10.547 -16.047 -14.008 1 82.81 148 GLU A C 1
ATOM 1242 O O . GLU A 1 148 ? -11.008 -15.422 -13.047 1 82.81 148 GLU A O 1
ATOM 1247 N N . VAL A 1 149 ? -9.297 -16.453 -14.188 1 87.62 149 VAL A N 1
ATOM 1248 C CA . VAL A 1 149 ? -8.242 -15.906 -13.336 1 87.62 149 VAL A CA 1
ATOM 1249 C C . VAL A 1 149 ? -7.332 -14.992 -14.148 1 87.62 149 VAL A C 1
ATOM 1251 O O . VAL A 1 149 ? -6.672 -15.445 -15.086 1 87.62 149 VAL A O 1
ATOM 1254 N N . GLU A 1 150 ? -7.34 -13.828 -13.734 1 87.75 150 GLU A N 1
ATOM 1255 C CA . GLU A 1 150 ? -6.594 -12.844 -14.516 1 87.75 150 GLU A CA 1
ATOM 1256 C C . GLU A 1 150 ? -5.148 -12.742 -14.039 1 87.75 150 GLU A C 1
ATOM 1258 O O . GLU A 1 150 ? -4.883 -12.805 -12.836 1 87.75 150 GLU A O 1
ATOM 1263 N N . SER A 1 151 ? -4.23 -12.633 -14.961 1 91.88 151 SER A N 1
ATOM 1264 C CA . SER A 1 151 ? -2.836 -12.258 -14.758 1 91.88 151 SER A CA 1
ATOM 1265 C C . SER A 1 151 ? -2.5 -10.969 -15.492 1 91.88 151 SER A C 1
ATOM 1267 O O . SER A 1 151 ? -2.541 -10.914 -16.734 1 91.88 151 SER A O 1
ATOM 1269 N N . ASN A 1 152 ? -2.137 -9.984 -14.727 1 92.44 152 ASN A N 1
ATOM 1270 C CA . ASN A 1 152 ? -1.987 -8.664 -15.336 1 92.44 152 ASN A CA 1
ATOM 1271 C C . ASN A 1 152 ? -0.532 -8.375 -15.68 1 92.44 152 ASN A C 1
ATOM 1273 O O . ASN A 1 152 ? -0.246 -7.434 -16.438 1 92.44 152 ASN A O 1
ATOM 1277 N N . LEU A 1 153 ? 0.434 -9.125 -15.148 1 95.44 153 LEU A N 1
ATOM 1278 C CA . LEU A 1 153 ? 1.817 -8.984 -15.586 1 95.44 153 LEU A CA 1
ATOM 1279 C C . LEU A 1 153 ? 2.016 -9.617 -16.969 1 95.44 153 LEU A C 1
ATOM 1281 O O . LEU A 1 153 ? 1.475 -10.688 -17.25 1 95.44 153 LEU A O 1
ATOM 1285 N N . PRO A 1 154 ? 2.738 -8.922 -17.766 1 95.56 154 PRO A N 1
ATOM 1286 C CA . PRO A 1 154 ? 3.051 -9.562 -19.047 1 95.56 154 PRO A CA 1
ATOM 1287 C C . PRO A 1 154 ? 4.152 -10.617 -18.922 1 95.56 154 PRO A C 1
ATOM 1289 O O . PRO A 1 154 ? 4.98 -10.547 -18.016 1 95.56 154 PRO A O 1
ATOM 1292 N N . GLU A 1 155 ? 4.156 -11.562 -19.844 1 97.56 155 GLU A N 1
ATOM 1293 C CA . GLU A 1 155 ? 5.234 -12.547 -19.891 1 97.56 155 GLU A CA 1
ATOM 1294 C C . GLU A 1 155 ? 6.562 -11.891 -20.266 1 97.56 155 GLU A C 1
ATOM 1296 O O . GLU A 1 155 ? 7.617 -12.297 -19.766 1 97.56 155 GLU A O 1
ATOM 1301 N N . TYR A 1 156 ? 6.426 -11.023 -21.25 1 97.69 156 TYR A N 1
ATOM 1302 C CA . TYR A 1 156 ? 7.496 -10.141 -21.703 1 97.69 156 TYR A CA 1
ATOM 1303 C C . TYR A 1 156 ? 7.051 -8.68 -21.656 1 97.69 156 TYR A C 1
ATOM 1305 O O . TYR A 1 156 ? 5.895 -8.375 -21.953 1 97.69 156 TYR A O 1
ATOM 1313 N N . ASP A 1 157 ? 7.941 -7.875 -21.266 1 96.19 157 ASP A N 1
ATOM 1314 C CA . ASP A 1 157 ? 7.609 -6.453 -21.297 1 96.19 157 ASP A CA 1
ATOM 1315 C C . ASP A 1 157 ? 8.641 -5.668 -22.109 1 96.19 157 ASP A C 1
ATOM 1317 O O . ASP A 1 157 ? 9.766 -6.133 -22.297 1 96.19 157 ASP A O 1
ATOM 1321 N N . THR A 1 158 ? 8.156 -4.57 -22.547 1 90.31 158 THR A N 1
ATOM 1322 C CA . THR A 1 158 ? 9 -3.748 -23.406 1 90.31 158 THR A CA 1
ATOM 1323 C C . THR A 1 158 ? 10.047 -3 -22.594 1 90.31 158 THR A C 1
ATOM 1325 O O . THR A 1 158 ? 9.719 -2.41 -21.547 1 90.31 158 THR A O 1
ATOM 1328 N N . TYR A 1 159 ? 11.242 -3.045 -23.062 1 88.38 159 TYR A N 1
ATOM 1329 C CA . TYR A 1 159 ? 12.344 -2.264 -22.5 1 88.38 159 TYR A CA 1
ATOM 1330 C C . TYR A 1 159 ? 13.336 -1.868 -23.578 1 88.38 159 TYR A C 1
ATOM 1332 O O . TYR A 1 159 ? 13.844 -2.723 -24.297 1 88.38 159 TYR A O 1
ATOM 1340 N N . ASN A 1 160 ? 13.656 -0.552 -23.656 1 84.81 160 ASN A N 1
ATOM 1341 C CA . ASN A 1 160 ? 14.617 0.008 -24.594 1 84.81 160 ASN A CA 1
ATOM 1342 C C . ASN A 1 160 ? 14.422 -0.558 -26 1 84.81 160 ASN A C 1
ATOM 1344 O O . ASN A 1 160 ? 15.375 -1.04 -26.625 1 84.81 160 ASN A O 1
ATOM 1348 N N . ASN A 1 161 ? 13.266 -0.578 -26.484 1 83.38 161 ASN A N 1
ATOM 1349 C CA . ASN A 1 161 ? 12.891 -0.974 -27.828 1 83.38 161 ASN A CA 1
ATOM 1350 C C . ASN A 1 161 ? 13 -2.482 -28.031 1 83.38 161 ASN A C 1
ATOM 1352 O O . ASN A 1 161 ? 12.969 -2.971 -29.156 1 83.38 161 ASN A O 1
ATOM 1356 N N . GLY A 1 162 ? 13.305 -3.16 -27.031 1 89.88 162 GLY A N 1
ATOM 1357 C CA . GLY A 1 162 ? 13.242 -4.613 -27.016 1 89.88 162 GLY A CA 1
ATOM 1358 C C . GLY A 1 162 ? 12.273 -5.152 -25.984 1 89.88 162 GLY A C 1
ATOM 1359 O O . GLY A 1 162 ? 11.312 -4.477 -25.625 1 89.88 162 GLY A O 1
ATOM 1360 N N . SER A 1 163 ? 12.453 -6.438 -25.75 1 95.06 163 SER A N 1
ATOM 1361 C CA . SER A 1 163 ? 11.594 -7.078 -24.75 1 95.06 163 SER A CA 1
ATOM 1362 C C . SER A 1 163 ? 12.414 -7.93 -23.781 1 95.06 163 SER A C 1
ATOM 1364 O O . SER A 1 163 ? 13.398 -8.562 -24.188 1 95.06 163 SER A O 1
ATOM 1366 N N . LEU A 1 164 ? 12.031 -7.848 -22.594 1 97.56 164 LEU A N 1
ATOM 1367 C CA . LEU A 1 164 ? 12.633 -8.68 -21.562 1 97.56 164 LEU A CA 1
ATOM 1368 C C . LEU A 1 164 ? 11.578 -9.555 -20.891 1 97.56 164 LEU A C 1
ATOM 1370 O O . LEU A 1 164 ? 10.445 -9.117 -20.688 1 97.56 164 LEU A O 1
ATOM 1374 N N . PRO A 1 165 ? 11.961 -10.82 -20.594 1 98.44 165 PRO A N 1
ATOM 1375 C CA . PRO A 1 165 ? 11.023 -11.633 -19.797 1 98.44 165 PRO A CA 1
ATOM 1376 C C . PRO A 1 165 ? 10.797 -11.07 -18.406 1 98.44 165 PRO A C 1
ATOM 1378 O O . PRO A 1 165 ? 11.734 -10.57 -17.766 1 98.44 165 PRO A O 1
ATOM 1381 N N . VAL A 1 166 ? 9.602 -11.148 -17.922 1 98.44 166 VAL A N 1
ATOM 1382 C CA . VAL A 1 166 ? 9.258 -10.734 -16.562 1 98.44 166 VAL A CA 1
ATOM 1383 C C . VAL A 1 166 ? 9.18 -11.961 -15.656 1 98.44 166 VAL A C 1
ATOM 1385 O O . VAL A 1 166 ? 8.336 -12.828 -15.852 1 98.44 166 VAL A O 1
ATOM 1388 N N . LEU A 1 167 ? 10.062 -12.039 -14.742 1 98.75 167 LEU A N 1
ATOM 1389 C CA . LEU A 1 167 ? 10.117 -13.148 -13.797 1 98.75 167 LEU A CA 1
ATOM 1390 C C . LEU A 1 167 ? 9.477 -12.773 -12.469 1 98.75 167 LEU A C 1
ATOM 1392 O O . LEU A 1 167 ? 9.688 -11.664 -11.969 1 98.75 167 LEU A O 1
ATOM 1396 N N . SER A 1 168 ? 8.688 -13.688 -11.898 1 98.69 168 SER A N 1
ATOM 1397 C CA . SER A 1 168 ? 7.949 -13.398 -10.672 1 98.69 168 SER A CA 1
ATOM 1398 C C . SER A 1 168 ? 8.422 -14.273 -9.516 1 98.69 168 SER A C 1
ATOM 1400 O O . SER A 1 168 ? 8.5 -15.5 -9.648 1 98.69 168 SER A O 1
ATOM 1402 N N . TYR A 1 169 ? 8.711 -13.633 -8.461 1 98.75 169 TYR A N 1
ATOM 1403 C CA . TYR A 1 169 ? 9.117 -14.305 -7.238 1 98.75 169 TYR A CA 1
ATOM 1404 C C . TYR A 1 169 ? 8.336 -13.781 -6.039 1 98.75 169 TYR A C 1
ATOM 1406 O O . TYR A 1 169 ? 7.875 -12.641 -6.039 1 98.75 169 TYR A O 1
ATOM 1414 N N . PHE A 1 170 ? 8.195 -14.617 -5.062 1 98.62 170 PHE A N 1
ATOM 1415 C CA . PHE A 1 170 ? 7.543 -14.258 -3.811 1 98.62 170 PHE A CA 1
ATOM 1416 C C . PHE A 1 170 ? 8.445 -14.562 -2.619 1 98.62 170 PHE A C 1
ATOM 1418 O O . PHE A 1 170 ? 8.977 -15.672 -2.51 1 98.62 170 PHE A O 1
ATOM 1425 N N . LEU A 1 171 ? 8.664 -13.609 -1.845 1 98.62 171 LEU A N 1
ATOM 1426 C CA . LEU A 1 171 ? 9.328 -13.797 -0.558 1 98.62 171 LEU A CA 1
ATOM 1427 C C . LEU A 1 171 ? 8.312 -13.805 0.58 1 98.62 171 LEU A C 1
ATOM 1429 O O . LEU A 1 171 ? 7.629 -12.805 0.814 1 98.62 171 LEU A O 1
ATOM 1433 N N . LYS A 1 172 ? 8.242 -14.906 1.257 1 97.56 172 LYS A N 1
ATOM 1434 C CA . LYS A 1 172 ? 7.203 -15.094 2.266 1 97.56 172 LYS A CA 1
ATOM 1435 C C . LYS A 1 172 ? 7.812 -15.297 3.65 1 97.56 172 LYS A C 1
ATOM 1437 O O . LYS A 1 172 ? 8.766 -16.062 3.805 1 97.56 172 LYS A O 1
ATOM 1442 N N . ALA A 1 173 ? 7.277 -14.617 4.625 1 98 173 ALA A N 1
ATOM 1443 C CA . ALA A 1 173 ? 7.703 -14.773 6.016 1 98 173 ALA A CA 1
ATOM 1444 C C . ALA A 1 173 ? 6.508 -15.008 6.934 1 98 173 ALA A C 1
ATOM 1446 O O . ALA A 1 173 ? 5.449 -14.398 6.754 1 98 173 ALA A O 1
ATOM 1447 N N . ILE A 1 174 ? 6.711 -15.82 7.879 1 97.5 174 ILE A N 1
ATOM 1448 C CA . ILE A 1 174 ? 5.688 -16.141 8.867 1 97.5 174 ILE A CA 1
ATOM 1449 C C . ILE A 1 174 ? 6.039 -15.5 10.203 1 97.5 174 ILE A C 1
ATOM 1451 O O . ILE A 1 174 ? 7.195 -15.531 10.625 1 97.5 174 ILE A O 1
ATOM 1455 N N . TYR A 1 175 ? 5.113 -14.914 10.789 1 97.31 175 TYR A N 1
ATOM 1456 C CA . TYR A 1 175 ? 5.281 -14.289 12.102 1 97.31 175 TYR A CA 1
ATOM 1457 C C . TYR A 1 175 ? 4.098 -14.609 13.008 1 97.31 175 TYR A C 1
ATOM 1459 O O . TYR A 1 175 ? 3.143 -15.266 12.586 1 97.31 175 TYR A O 1
ATOM 1467 N N . TYR A 1 176 ? 4.277 -14.273 14.266 1 96.12 176 TYR A N 1
ATOM 1468 C CA . TYR A 1 176 ? 3.238 -14.461 15.273 1 96.12 176 TYR A CA 1
ATOM 1469 C C . TYR A 1 176 ? 2.875 -13.133 15.938 1 96.12 176 TYR A C 1
ATOM 1471 O O . TYR A 1 176 ? 3.752 -12.422 16.438 1 96.12 176 TYR A O 1
ATOM 1479 N N . ASP A 1 177 ? 1.629 -12.75 15.891 1 96.75 177 ASP A N 1
ATOM 1480 C CA . ASP A 1 177 ? 1.064 -11.602 16.578 1 96.75 177 ASP A CA 1
ATOM 1481 C C . ASP A 1 177 ? -0.337 -11.906 17.109 1 96.75 177 ASP A C 1
ATOM 1483 O O . ASP A 1 177 ? -1.282 -12.031 16.328 1 96.75 177 AS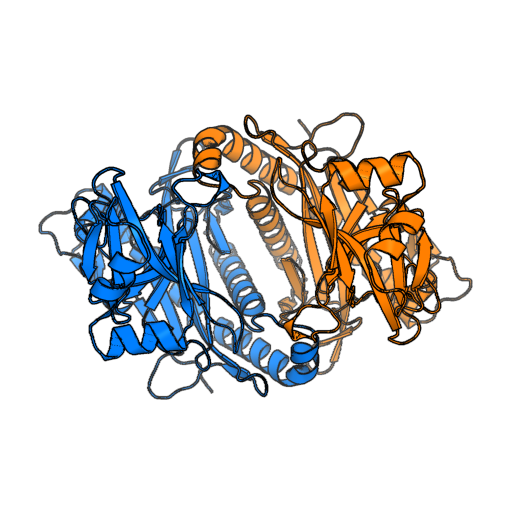P A O 1
ATOM 1487 N N . ASP A 1 178 ? -0.502 -11.969 18.406 1 93.75 178 ASP A N 1
ATOM 1488 C CA . ASP A 1 178 ? -1.787 -12.305 19.016 1 93.75 178 ASP A CA 1
ATOM 1489 C C . ASP A 1 178 ? -2.41 -11.086 19.688 1 93.75 178 ASP A C 1
ATOM 1491 O O . ASP A 1 178 ? -3.211 -11.227 20.609 1 93.75 178 ASP A O 1
ATOM 1495 N N . ASN A 1 179 ? -1.938 -9.938 19.344 1 90.88 179 ASN A N 1
ATOM 1496 C CA . ASN A 1 179 ? -2.379 -8.664 19.906 1 90.88 179 ASN A CA 1
ATOM 1497 C C . ASN A 1 179 ? -1.845 -8.453 21.312 1 90.88 179 ASN A C 1
ATOM 1499 O O . ASN A 1 179 ? -2.336 -7.594 22.047 1 90.88 179 ASN A O 1
ATOM 1503 N N . LYS A 1 180 ? -1 -9.281 21.828 1 92.38 180 LYS A N 1
ATOM 1504 C CA . LYS A 1 180 ? -0.331 -9.133 23.109 1 92.38 180 LYS A CA 1
ATOM 1505 C C . LYS A 1 180 ? 1.186 -9.188 22.953 1 92.38 180 LYS A C 1
ATOM 1507 O O . LYS A 1 180 ? 1.919 -8.562 23.719 1 92.38 180 LYS A O 1
ATOM 1512 N N . SER A 1 181 ? 1.517 -9.953 21.953 1 94.44 181 SER A N 1
ATOM 1513 C CA . SER A 1 181 ? 2.943 -10.141 21.703 1 94.44 181 SER A CA 1
ATOM 1514 C C . SER A 1 181 ? 3.229 -10.383 20.234 1 94.44 181 SER A C 1
ATOM 1516 O O . SER A 1 181 ? 2.32 -10.719 19.469 1 94.44 181 SER A O 1
ATOM 1518 N N . PHE A 1 182 ? 4.5 -10.164 19.969 1 96.75 182 PHE A N 1
ATOM 1519 C CA . PHE A 1 182 ? 4.973 -10.336 18.594 1 96.75 182 PHE A CA 1
ATOM 1520 C C . PHE A 1 182 ? 6.25 -11.172 18.578 1 96.75 182 PHE A C 1
ATOM 1522 O O . PHE A 1 182 ? 7.09 -11.062 19.469 1 96.75 182 PHE A O 1
ATOM 1529 N N . SER A 1 183 ? 6.371 -12.023 17.531 1 97 183 SER A N 1
ATOM 1530 C CA . SER A 1 183 ? 7.625 -12.727 17.266 1 97 183 SER A CA 1
ATOM 1531 C C . SER A 1 183 ? 7.664 -13.258 15.828 1 97 183 SER A C 1
ATOM 1533 O O . SER A 1 183 ? 6.621 -13.523 15.234 1 97 183 SER A O 1
ATOM 1535 N N . LEU A 1 184 ? 8.844 -13.344 15.352 1 97.19 184 LEU A N 1
ATOM 1536 C CA . LEU A 1 184 ? 9.016 -14.156 14.156 1 97.19 184 LEU A CA 1
ATOM 1537 C C . LEU A 1 184 ? 8.758 -15.633 14.461 1 97.19 184 LEU A C 1
ATOM 1539 O O . LEU A 1 184 ? 9.047 -16.094 15.57 1 97.19 184 LEU A O 1
ATOM 1543 N N . ASP A 1 185 ? 8.242 -16.281 13.562 1 95.44 185 ASP A N 1
ATOM 1544 C CA . ASP A 1 185 ? 7.871 -17.672 13.789 1 95.44 185 ASP A CA 1
ATOM 1545 C C . ASP A 1 185 ? 9.109 -18.562 13.875 1 95.44 185 ASP A C 1
ATOM 1547 O O . ASP A 1 185 ? 9.93 -18.578 12.961 1 95.44 185 ASP A O 1
ATOM 1551 N N . ARG A 1 186 ? 9.219 -19.297 14.984 1 93.69 186 ARG A N 1
ATOM 1552 C CA . ARG A 1 186 ? 10.305 -20.234 15.195 1 93.69 186 ARG A CA 1
ATOM 1553 C C . ARG A 1 186 ? 9.773 -21.625 15.531 1 93.69 186 ARG A C 1
ATOM 1555 O O . ARG A 1 186 ? 10.391 -22.375 16.297 1 93.69 186 ARG A O 1
ATOM 1562 N N . ASN A 1 187 ? 8.688 -21.844 14.984 1 90.12 187 ASN A N 1
ATOM 1563 C CA . ASN A 1 187 ? 8.062 -23.141 15.172 1 90.12 187 ASN A CA 1
ATOM 1564 C C . ASN A 1 187 ? 8.969 -24.266 14.672 1 90.12 187 ASN A C 1
ATOM 1566 O O . ASN A 1 187 ? 9.547 -24.172 13.594 1 90.12 187 ASN A O 1
ATOM 1570 N N . GLU A 1 188 ? 9.031 -25.375 15.383 1 88.81 188 GLU A N 1
ATOM 1571 C CA . GLU A 1 188 ? 9.945 -26.469 15.07 1 88.81 188 GLU A CA 1
ATOM 1572 C C . GLU A 1 188 ? 9.461 -27.266 13.867 1 88.81 188 GLU A C 1
ATOM 1574 O O . GLU A 1 188 ? 10.258 -27.938 13.211 1 88.81 188 GLU A O 1
ATOM 1579 N N . PHE A 1 189 ? 8.266 -27.156 13.516 1 89.56 189 PHE A N 1
ATOM 1580 C CA . PHE A 1 189 ? 7.688 -28.062 12.531 1 89.56 189 PHE A CA 1
ATOM 1581 C C . PHE A 1 189 ? 7.574 -27.375 11.172 1 89.56 189 PHE A C 1
ATOM 1583 O O . PHE A 1 189 ? 7.09 -27.984 10.211 1 89.56 189 PHE A O 1
ATOM 1590 N N . ARG A 1 190 ? 8.023 -26.156 11.102 1 91.5 190 ARG A N 1
ATOM 1591 C CA . ARG A 1 190 ? 7.91 -25.484 9.805 1 91.5 190 ARG A CA 1
ATOM 1592 C C . ARG A 1 190 ? 9 -24.438 9.633 1 91.5 190 ARG A C 1
ATOM 1594 O O . ARG A 1 190 ? 9.516 -23.906 10.617 1 91.5 190 ARG A O 1
ATOM 1601 N N . ASP A 1 191 ? 9.203 -24.172 8.375 1 93.38 191 ASP A N 1
ATOM 1602 C CA . ASP A 1 191 ? 10.086 -23.062 8.016 1 93.38 191 ASP A CA 1
ATOM 1603 C C . ASP A 1 191 ? 9.336 -21.734 8.039 1 93.38 191 ASP A C 1
ATOM 1605 O O . ASP A 1 191 ? 8.117 -21.688 7.883 1 93.38 191 ASP A O 1
ATOM 1609 N N . SER A 1 192 ? 10.102 -20.688 8.297 1 95.5 192 SER A N 1
ATOM 1610 C CA . SER A 1 192 ? 9.445 -19.406 8.539 1 95.5 192 SER A CA 1
ATOM 1611 C C . SER A 1 192 ? 9.75 -18.406 7.434 1 95.5 192 SER A C 1
ATOM 1613 O O . SER A 1 192 ? 9.086 -17.375 7.324 1 95.5 192 SER A O 1
ATOM 1615 N N . LEU A 1 193 ? 10.758 -18.609 6.66 1 97.25 193 LEU A N 1
ATOM 1616 C CA . LEU A 1 193 ? 11.125 -17.797 5.504 1 97.25 193 LEU A CA 1
ATOM 1617 C C . LEU A 1 193 ? 11.18 -18.656 4.242 1 97.25 193 LEU A C 1
ATOM 1619 O O . LEU A 1 193 ? 11.797 -19.719 4.238 1 97.25 193 LEU A O 1
ATOM 1623 N N . SER A 1 194 ? 10.5 -18.172 3.207 1 97.31 194 SER A N 1
ATOM 1624 C CA . SER A 1 194 ? 10.531 -18.953 1.977 1 97.31 194 SER A CA 1
ATOM 1625 C C . SER A 1 194 ? 10.594 -18.062 0.749 1 97.31 194 SER A C 1
ATOM 1627 O O . SER A 1 194 ? 10.086 -16.938 0.771 1 97.31 194 SER A O 1
ATOM 1629 N N . LEU A 1 195 ? 11.258 -18.5 -0.207 1 98.62 195 LEU A N 1
ATOM 1630 C CA . LEU A 1 195 ? 11.273 -17.906 -1.543 1 98.62 195 LEU A CA 1
ATOM 1631 C C . LEU A 1 195 ? 10.617 -18.844 -2.553 1 98.62 195 LEU A C 1
ATOM 1633 O O . LEU A 1 195 ? 10.859 -20.047 -2.537 1 98.62 195 LEU A O 1
ATOM 1637 N N . VAL A 1 196 ? 9.758 -18.281 -3.4 1 98.56 196 VAL A N 1
ATOM 1638 C CA . VAL A 1 196 ? 9.016 -19.062 -4.375 1 98.56 196 VAL A CA 1
ATOM 1639 C C . VAL A 1 196 ? 9.211 -18.484 -5.773 1 98.56 196 VAL A C 1
ATOM 1641 O O . VAL A 1 196 ? 9.109 -17.266 -5.961 1 98.56 196 VAL A O 1
ATOM 1644 N N . CYS A 1 197 ? 9.547 -19.297 -6.703 1 98.69 197 CYS A N 1
ATOM 1645 C CA . CYS A 1 197 ? 9.539 -18.938 -8.117 1 98.69 197 CYS A CA 1
ATOM 1646 C C . CYS A 1 197 ? 8.195 -19.266 -8.758 1 98.69 197 CYS A C 1
ATOM 1648 O O . CYS A 1 197 ? 7.816 -20.422 -8.852 1 98.69 197 CYS A O 1
ATOM 1650 N N . PHE A 1 198 ? 7.484 -18.297 -9.102 1 98.44 198 PHE A N 1
ATOM 1651 C CA . PHE A 1 198 ? 6.219 -18.516 -9.797 1 98.44 198 PHE A CA 1
ATOM 1652 C C . PHE A 1 198 ? 6.438 -18.547 -11.305 1 98.44 198 PHE A C 1
ATOM 1654 O O . PHE A 1 198 ? 7.023 -17.641 -11.883 1 98.44 198 PHE A O 1
ATOM 1661 N N . PRO A 1 199 ? 5.996 -19.547 -11.977 1 98.06 199 PRO A N 1
ATOM 1662 C CA . PRO A 1 199 ? 6.348 -19.703 -13.391 1 98.06 199 PRO A CA 1
ATOM 1663 C C . PRO A 1 199 ? 5.793 -18.578 -14.258 1 98.06 199 PRO A C 1
ATOM 1665 O O . PRO A 1 199 ? 4.645 -18.156 -14.086 1 98.06 199 PRO A O 1
ATOM 1668 N N . ASN A 1 200 ? 6.605 -18.125 -15.156 1 98.44 200 ASN A N 1
ATOM 1669 C CA . ASN A 1 200 ? 6.199 -17.188 -16.188 1 98.44 200 ASN A CA 1
ATOM 1670 C C . ASN A 1 200 ? 5.113 -17.766 -17.094 1 98.44 200 ASN A C 1
ATOM 1672 O O . ASN A 1 200 ? 5.055 -18.984 -17.281 1 98.44 200 ASN A O 1
ATOM 1676 N N . GLY A 1 201 ? 4.383 -16.938 -17.656 1 98 201 GLY A N 1
ATOM 1677 C CA . GLY A 1 201 ? 3.273 -17.359 -18.484 1 98 201 GLY A CA 1
ATOM 1678 C C . GLY A 1 201 ? 3.697 -18.25 -19.625 1 98 201 GLY A C 1
ATOM 1679 O O . GLY A 1 201 ? 2.934 -19.125 -20.062 1 98 201 GLY A O 1
ATOM 1680 N N . VAL A 1 202 ? 4.859 -18.109 -20.172 1 97.69 202 VAL A N 1
ATOM 1681 C CA . VAL A 1 202 ? 5.398 -18.922 -21.25 1 97.69 202 VAL A CA 1
ATOM 1682 C C . VAL A 1 202 ? 5.445 -20.391 -20.812 1 97.69 202 VAL A C 1
ATOM 1684 O O . VAL A 1 202 ? 5.32 -21.297 -21.641 1 97.69 202 VAL A O 1
ATOM 1687 N N . LEU A 1 203 ? 5.52 -20.609 -19.594 1 97.75 203 LEU A N 1
ATOM 1688 C CA . LEU A 1 203 ? 5.715 -21.969 -19.062 1 97.75 203 LEU A CA 1
ATOM 1689 C C . LEU A 1 203 ? 4.387 -22.562 -18.609 1 97.75 203 LEU A C 1
ATOM 1691 O O . LEU A 1 203 ? 4.348 -23.703 -18.141 1 97.75 203 LEU A O 1
ATOM 1695 N N . SER A 1 204 ? 3.303 -21.844 -18.75 1 96.44 204 SER A N 1
ATOM 1696 C CA . SER A 1 204 ? 2 -22.266 -18.25 1 96.44 204 SER A CA 1
ATOM 1697 C C . SER A 1 204 ? 1.635 -23.656 -18.766 1 96.44 204 SER A C 1
ATOM 1699 O O . SER A 1 204 ? 1.139 -24.5 -18.016 1 96.44 204 SER A O 1
ATOM 1701 N N . PRO A 1 205 ? 1.944 -23.969 -20.031 1 94.75 205 PRO A N 1
ATOM 1702 C CA . PRO A 1 205 ? 1.578 -25.281 -20.562 1 94.75 205 PRO A CA 1
ATOM 1703 C C . PRO A 1 205 ? 2.307 -26.422 -19.844 1 94.75 205 PRO A C 1
ATOM 1705 O O . PRO A 1 205 ? 1.783 -27.531 -19.766 1 94.75 205 PRO A O 1
ATOM 1708 N N . LEU A 1 206 ? 3.43 -26.109 -19.344 1 95.69 206 LEU A N 1
ATOM 1709 C CA . LEU A 1 206 ? 4.18 -27.141 -18.625 1 95.69 206 LEU A CA 1
ATOM 1710 C C . LEU A 1 206 ? 3.496 -27.5 -17.312 1 95.69 206 LEU A C 1
ATOM 1712 O O . LEU A 1 206 ? 3.826 -28.516 -16.703 1 95.69 206 LEU A O 1
ATOM 1716 N N . PHE A 1 207 ? 2.562 -26.672 -16.891 1 94.75 207 PHE A N 1
ATOM 1717 C CA . PHE A 1 207 ? 1.796 -26.891 -15.664 1 94.75 207 PHE A CA 1
ATOM 1718 C C . PHE A 1 207 ? 0.322 -27.109 -15.977 1 94.75 207 PHE A C 1
ATOM 1720 O O . PHE A 1 207 ? -0.547 -26.812 -15.156 1 94.75 207 PHE A O 1
ATOM 1727 N N . GLU A 1 208 ? 0.028 -27.422 -17.234 1 91.81 208 GLU A N 1
ATOM 1728 C CA . GLU A 1 208 ? -1.322 -27.672 -17.719 1 91.81 208 GLU A CA 1
ATOM 1729 C C . GLU A 1 208 ? -2.219 -26.453 -17.531 1 91.81 208 GLU A C 1
ATOM 1731 O O . GLU A 1 208 ? -3.436 -26.594 -17.375 1 91.81 208 GLU A O 1
ATOM 1736 N N . ASN A 1 209 ? -1.544 -25.344 -17.359 1 92.56 209 ASN A N 1
ATOM 1737 C CA . ASN A 1 209 ? -2.244 -24.078 -17.172 1 92.56 209 ASN A CA 1
ATOM 1738 C C . ASN A 1 209 ? -3.141 -24.109 -15.938 1 92.56 209 ASN A C 1
ATOM 1740 O O . ASN A 1 209 ? -4.219 -23.516 -15.938 1 92.56 209 ASN A O 1
ATOM 1744 N N . GLU A 1 210 ? -2.668 -24.844 -14.914 1 90 210 GLU A N 1
ATOM 1745 C CA . GLU A 1 210 ? -3.471 -24.984 -13.703 1 90 210 GLU A CA 1
ATOM 1746 C C . GLU A 1 210 ? -2.588 -25.078 -12.469 1 90 210 GLU A C 1
ATOM 1748 O O . GLU A 1 210 ? -2.01 -26.125 -12.188 1 90 210 GLU A O 1
ATOM 1753 N N . LEU A 1 211 ? -2.635 -24.016 -11.703 1 92.06 211 LEU A N 1
ATOM 1754 C CA . LEU A 1 211 ? -1.863 -24.016 -10.469 1 92.06 211 LEU A CA 1
ATOM 1755 C C . LEU A 1 211 ? -2.758 -23.719 -9.266 1 92.06 211 LEU A C 1
ATOM 1757 O O . LEU A 1 211 ? -2.344 -23.891 -8.117 1 92.06 211 LEU A O 1
ATOM 1761 N N . ILE A 1 212 ? -3.961 -23.406 -9.539 1 90.06 212 ILE A N 1
ATOM 1762 C CA . ILE A 1 212 ? -4.812 -22.875 -8.477 1 90.06 212 ILE A CA 1
ATOM 1763 C C . ILE A 1 212 ? -5.402 -24.016 -7.668 1 90.06 212 ILE A C 1
ATOM 1765 O O . ILE A 1 212 ? -6.031 -24.922 -8.227 1 90.06 212 ILE A O 1
ATOM 1769 N N . SER A 1 213 ? -5.258 -23.938 -6.375 1 85.12 213 SER A N 1
ATOM 1770 C CA . SER A 1 213 ? -5.758 -24.969 -5.469 1 85.12 213 SER A CA 1
ATOM 1771 C C . SER A 1 213 ? -6.949 -24.469 -4.66 1 85.12 213 SER A C 1
ATOM 1773 O O . SER A 1 213 ? -7.59 -25.234 -3.941 1 85.12 213 SER A O 1
ATOM 1775 N N . GLY A 1 214 ? -7.172 -23.188 -4.703 1 81.62 214 GLY A N 1
ATOM 1776 C CA . GLY A 1 214 ? -8.258 -22.547 -3.965 1 81.62 214 GLY A CA 1
ATOM 1777 C C . GLY A 1 214 ? -8.281 -21.047 -4.121 1 81.62 214 GLY A C 1
ATOM 1778 O O . GLY A 1 214 ? -7.418 -20.469 -4.785 1 81.62 214 GLY A O 1
ATOM 1779 N N . GLN A 1 215 ? -9.359 -20.516 -3.51 1 81.75 215 GLN A N 1
ATOM 1780 C CA . GLN A 1 215 ? -9.531 -19.062 -3.623 1 81.75 215 GLN A CA 1
ATOM 1781 C C . GLN A 1 215 ? -9.703 -18.422 -2.25 1 81.75 215 GLN A C 1
ATOM 1783 O O . GLN A 1 215 ? -10.453 -18.938 -1.412 1 81.75 215 GLN A O 1
ATOM 1788 N N . LYS A 1 216 ? -9.008 -17.375 -2.102 1 81.44 216 LYS A N 1
ATOM 1789 C CA . LYS A 1 216 ? -9.188 -16.609 -0.875 1 81.44 216 LYS A CA 1
ATOM 1790 C C . LYS A 1 216 ? -10.344 -15.625 -1.008 1 81.44 216 LYS A C 1
ATOM 1792 O O . LYS A 1 216 ? -11.188 -15.531 -0.115 1 81.44 216 LYS A O 1
ATOM 1797 N N . THR A 1 217 ? -10.266 -14.891 -2.107 1 84.56 217 THR A N 1
ATOM 1798 C CA . THR A 1 217 ? -11.312 -13.898 -2.324 1 84.56 217 THR A CA 1
ATOM 1799 C C . THR A 1 217 ? -11.758 -13.891 -3.785 1 84.56 217 THR A C 1
ATOM 1801 O O . THR A 1 217 ? -11.016 -14.336 -4.664 1 84.56 217 THR A O 1
ATOM 1804 N N . TYR A 1 218 ? -13.031 -13.391 -3.912 1 86.19 218 TYR A N 1
ATOM 1805 C CA . TYR A 1 218 ? -13.617 -13.273 -5.242 1 86.19 218 TYR A CA 1
ATOM 1806 C C . TYR A 1 218 ? -13.898 -11.812 -5.59 1 86.19 218 TYR A C 1
ATOM 1808 O O . TYR A 1 218 ? -13.906 -10.953 -4.711 1 86.19 218 TYR A O 1
ATOM 1816 N N . LEU A 1 219 ? -13.945 -11.672 -6.859 1 86 219 LEU A N 1
ATOM 1817 C CA . LEU A 1 219 ? -14.477 -10.414 -7.371 1 86 219 LEU A CA 1
ATOM 1818 C C . LEU A 1 219 ? -15.977 -10.523 -7.637 1 86 219 LEU A C 1
ATOM 1820 O O . LEU A 1 219 ? -16.438 -11.508 -8.219 1 86 219 LEU A O 1
ATOM 1824 N N . TYR A 1 220 ? -16.672 -9.477 -7.176 1 88.38 220 TYR A N 1
ATOM 1825 C CA . TYR A 1 220 ? -18.125 -9.555 -7.281 1 88.38 220 TYR A CA 1
ATOM 1826 C C . TYR A 1 220 ? -18.656 -8.445 -8.18 1 88.38 220 TYR A C 1
ATOM 1828 O O . TYR A 1 220 ? -18.109 -7.336 -8.203 1 88.38 220 TYR A O 1
ATOM 1836 N N . TYR A 1 221 ? -19.688 -8.852 -8.836 1 88.75 221 TYR A N 1
ATOM 1837 C CA . TYR A 1 221 ? -20.484 -7.797 -9.445 1 88.75 221 TYR A CA 1
ATOM 1838 C C . TYR A 1 221 ? -21.109 -6.902 -8.383 1 88.75 221 TYR A C 1
ATOM 1840 O O . TYR A 1 221 ? -21.281 -7.316 -7.238 1 88.75 221 TYR A O 1
ATOM 1848 N N . LYS A 1 222 ? -21.297 -5.703 -8.859 1 82.06 222 LYS A N 1
ATOM 1849 C CA . LYS A 1 222 ? -21.922 -4.727 -7.977 1 82.06 222 LYS A CA 1
ATOM 1850 C C . LYS A 1 222 ? -23.203 -4.18 -8.594 1 82.06 222 LYS A C 1
ATOM 1852 O O . LYS A 1 222 ? -23.531 -4.48 -9.75 1 82.06 222 LYS A O 1
ATOM 1857 N N . LEU A 1 223 ? -23.891 -3.475 -7.719 1 79.69 223 LEU A N 1
ATOM 1858 C CA . LEU A 1 223 ? -25.141 -2.865 -8.18 1 79.69 223 LEU A CA 1
ATOM 1859 C C . LEU A 1 223 ? -24.891 -1.959 -9.383 1 79.69 223 LEU A C 1
ATOM 1861 O O . LEU A 1 223 ? -25.719 -1.87 -10.281 1 79.69 223 LEU A O 1
ATOM 1865 N N . ARG A 1 224 ? -23.828 -1.359 -9.398 1 75.56 224 ARG A N 1
ATOM 1866 C CA . ARG A 1 224 ? -23.5 -0.431 -10.477 1 75.56 224 ARG A CA 1
ATOM 1867 C C . ARG A 1 224 ? -23.344 -1.166 -11.805 1 75.56 224 ARG A C 1
ATOM 1869 O O . ARG A 1 224 ? -23.469 -0.559 -12.867 1 75.56 224 ARG A O 1
ATOM 1876 N N . ASP A 1 225 ? -23.141 -2.443 -11.719 1 84.69 225 ASP A N 1
ATOM 1877 C CA . ASP A 1 225 ? -23 -3.25 -12.93 1 84.69 225 ASP A CA 1
ATOM 1878 C C . ASP A 1 225 ? -24.375 -3.623 -13.492 1 84.69 225 ASP A C 1
ATOM 1880 O O . ASP A 1 225 ? -24.484 -4.062 -14.641 1 84.69 225 ASP A O 1
ATOM 1884 N N . GLY A 1 226 ? -25.391 -3.475 -12.656 1 86.38 226 GLY A N 1
ATOM 1885 C CA . GLY A 1 226 ? -26.75 -3.801 -13.055 1 86.38 226 GLY A CA 1
ATOM 1886 C C . GLY A 1 226 ? -27.625 -4.27 -11.898 1 86.38 226 GLY A C 1
ATOM 1887 O O . GLY A 1 226 ? -27.125 -4.93 -10.977 1 86.38 226 GLY A O 1
ATOM 1888 N N . LYS A 1 227 ? -28.828 -4.059 -12.047 1 85.38 227 LYS A N 1
ATOM 1889 C CA . LYS A 1 227 ? -29.781 -4.453 -11.023 1 85.38 227 LYS A CA 1
ATOM 1890 C C . LYS A 1 227 ? -29.797 -5.969 -10.836 1 85.38 227 LYS A C 1
ATOM 1892 O O . LYS A 1 227 ? -30.047 -6.457 -9.734 1 85.38 227 LYS A O 1
ATOM 1897 N N . TYR A 1 228 ? -29.547 -6.617 -11.938 1 87.12 228 TYR A N 1
ATOM 1898 C CA . TYR A 1 228 ? -29.484 -8.078 -11.922 1 87.12 228 TYR A CA 1
ATOM 1899 C C . TYR A 1 228 ? -28.5 -8.578 -10.883 1 87.12 228 TYR A C 1
ATOM 1901 O O . TYR A 1 228 ? -28.688 -9.641 -10.289 1 87.12 228 TYR A O 1
ATOM 1909 N N . TYR A 1 229 ? -27.531 -7.797 -10.609 1 90.12 229 TYR A N 1
ATOM 1910 C CA . TYR A 1 229 ? -26.422 -8.258 -9.789 1 90.12 229 TYR A CA 1
ATOM 1911 C C . TYR A 1 229 ? -26.609 -7.863 -8.328 1 90.12 229 TYR A C 1
ATOM 1913 O O . TYR A 1 229 ? -25.719 -8.047 -7.504 1 90.12 229 TYR A O 1
ATOM 1921 N N . LYS A 1 230 ? -27.734 -7.371 -8.023 1 88.06 230 LYS A N 1
ATOM 1922 C CA . LYS A 1 230 ? -28.016 -7.047 -6.625 1 88.06 230 LYS A CA 1
ATOM 1923 C C . LYS A 1 230 ? -27.875 -8.281 -5.738 1 88.06 230 LYS A C 1
ATOM 1925 O O . LYS A 1 230 ? -28.453 -9.336 -6.035 1 88.06 230 LYS A O 1
ATOM 1930 N N . PRO A 1 231 ? -27.125 -8.102 -4.66 1 89.69 231 PRO A N 1
ATOM 1931 C CA . PRO A 1 231 ? -27.047 -9.234 -3.74 1 89.69 231 PRO A CA 1
ATOM 1932 C C . PRO A 1 231 ? -28.406 -9.695 -3.236 1 89.69 231 PRO A C 1
ATOM 1934 O O . PRO A 1 231 ? -29.281 -8.867 -2.979 1 89.69 231 PRO A O 1
ATOM 1937 N N . LYS A 1 232 ? -28.562 -10.93 -3.098 1 87.88 232 LYS A N 1
ATOM 1938 C CA . LYS A 1 232 ? -29.828 -11.516 -2.65 1 87.88 232 LYS A CA 1
ATOM 1939 C C . LYS A 1 232 ? -29.703 -12.055 -1.229 1 87.88 232 LYS A C 1
ATOM 1941 O O . LYS A 1 232 ? -28.938 -12.984 -0.977 1 87.88 232 LYS A O 1
ATOM 1946 N N . LEU A 1 233 ? -30.5 -11.531 -0.445 1 89.44 233 LEU A N 1
ATOM 1947 C CA . LEU A 1 233 ? -30.484 -11.953 0.951 1 89.44 233 LEU A CA 1
ATOM 1948 C C . LEU A 1 233 ? -31.047 -13.359 1.104 1 89.44 233 LEU A C 1
ATOM 1950 O O . LEU A 1 233 ? -32.156 -13.641 0.635 1 89.44 233 LEU A O 1
ATOM 1954 N N . ILE A 1 234 ? -30.234 -14.164 1.762 1 88.69 234 ILE A N 1
ATOM 1955 C CA . ILE A 1 234 ? -30.672 -15.523 2.055 1 88.69 234 ILE A CA 1
ATOM 1956 C C . ILE A 1 234 ? -31.25 -15.586 3.469 1 88.69 234 ILE A C 1
ATOM 1958 O O . ILE A 1 234 ? -32.344 -16.094 3.678 1 88.69 234 ILE A O 1
ATOM 1962 N N . GLY A 1 235 ? -30.406 -15.094 4.457 1 89.56 235 GLY A N 1
ATOM 1963 C CA . GLY A 1 235 ? -30.844 -15.117 5.844 1 89.56 235 GLY A CA 1
ATOM 1964 C C . GLY A 1 235 ? -29.719 -14.883 6.832 1 89.56 235 GLY A C 1
ATOM 1965 O O . GLY A 1 235 ? -28.578 -14.602 6.434 1 89.56 235 GLY A O 1
ATOM 1966 N N . SER A 1 236 ? -30.109 -15 8.094 1 89.62 236 SER A N 1
ATOM 1967 C CA . SER A 1 236 ? -29.109 -14.844 9.156 1 89.62 236 SER A CA 1
ATOM 1968 C C . SER A 1 236 ? -28.172 -16.047 9.227 1 89.62 236 SER A C 1
ATOM 1970 O O . SER A 1 236 ? -28.5 -17.109 8.711 1 89.62 236 SER A O 1
ATOM 1972 N N . LYS A 1 237 ? -27.031 -15.781 9.852 1 89.56 237 LYS A N 1
ATOM 1973 C CA . LYS A 1 237 ? -26.031 -16.844 10 1 89.56 237 LYS A CA 1
ATOM 1974 C C . LYS A 1 237 ? -26.656 -18.078 10.648 1 89.56 237 LYS A C 1
ATOM 1976 O O . LYS A 1 237 ? -26.438 -19.203 10.188 1 89.56 237 LYS A O 1
ATOM 1981 N N . GLU A 1 238 ? -27.422 -17.875 11.664 1 89.12 238 GLU A N 1
ATOM 1982 C CA . GLU A 1 238 ? -28.016 -18.984 12.422 1 89.12 238 GLU A CA 1
ATOM 1983 C C . GLU A 1 238 ? -28.938 -19.812 11.539 1 89.12 238 GLU A C 1
ATOM 1985 O O . GLU A 1 238 ? -28.875 -21.047 11.547 1 89.12 238 GLU A O 1
ATOM 1990 N N . VAL A 1 239 ? -29.641 -19.156 10.805 1 90.62 239 VAL A N 1
ATOM 1991 C CA . VAL A 1 239 ? -30.656 -19.797 9.961 1 90.62 239 VAL A CA 1
ATOM 1992 C C . VAL A 1 239 ? -29.953 -20.578 8.844 1 90.62 239 VAL A C 1
ATOM 1994 O O . VAL A 1 239 ? -30.266 -21.75 8.609 1 90.62 239 VAL A O 1
ATOM 1997 N N . VAL A 1 240 ? -29.078 -19.984 8.211 1 89.44 240 VAL A N 1
ATOM 1998 C CA . VAL A 1 240 ? -28.438 -20.562 7.035 1 89.44 240 VAL A CA 1
ATOM 1999 C C . VAL A 1 240 ? -27.516 -21.703 7.469 1 89.44 240 VAL A C 1
ATOM 2001 O O . VAL A 1 240 ? -27.453 -22.734 6.801 1 89.44 240 VAL A O 1
ATOM 2004 N N . ASP A 1 241 ? -26.844 -21.484 8.547 1 87.88 241 ASP A N 1
ATOM 2005 C CA . ASP A 1 241 ? -26 -22.547 9.078 1 87.88 241 ASP A CA 1
ATOM 2006 C C . ASP A 1 241 ? -26.828 -23.797 9.367 1 87.88 241 ASP A C 1
ATOM 2008 O O . ASP A 1 241 ? -26.375 -24.922 9.141 1 87.88 241 ASP A O 1
ATOM 2012 N N . ASN A 1 242 ? -27.969 -23.609 9.891 1 91.31 242 ASN A N 1
ATOM 2013 C CA . ASN A 1 242 ? -28.859 -24.734 10.141 1 91.31 242 ASN A CA 1
ATOM 2014 C C . ASN A 1 242 ? -29.234 -25.453 8.852 1 91.31 242 ASN A C 1
ATOM 2016 O O . ASN A 1 242 ? -29.312 -26.672 8.812 1 91.31 242 ASN A O 1
ATOM 2020 N N . TRP A 1 243 ? -29.484 -24.688 7.766 1 88.69 243 TRP A N 1
ATOM 2021 C CA . TRP A 1 243 ? -29.812 -25.281 6.477 1 88.69 243 TRP A CA 1
ATOM 2022 C C . TRP A 1 243 ? -28.656 -26.125 5.953 1 88.69 243 TRP A C 1
ATOM 2024 O O . TRP A 1 243 ? -28.859 -27.188 5.363 1 88.69 243 TRP A O 1
ATOM 2034 N N . ILE A 1 244 ? -27.484 -25.641 6.148 1 83.31 244 ILE A N 1
ATOM 2035 C CA . ILE A 1 244 ? -26.281 -26.312 5.684 1 83.31 244 ILE A CA 1
ATOM 2036 C C . ILE A 1 244 ? -26.094 -27.609 6.465 1 83.31 244 ILE A C 1
ATOM 2038 O O . ILE A 1 244 ? -25.859 -28.672 5.875 1 83.31 244 ILE A O 1
ATOM 2042 N N . GLU A 1 245 ? -26.234 -27.5 7.711 1 87.19 245 GLU A N 1
ATOM 2043 C CA . GLU A 1 245 ? -26.047 -28.656 8.578 1 87.19 245 GLU A CA 1
ATOM 2044 C C . GLU A 1 245 ? -27.094 -29.75 8.297 1 87.19 245 GLU A C 1
ATOM 2046 O O . GLU A 1 245 ? -26.781 -30.938 8.344 1 87.19 245 GLU A O 1
ATOM 2051 N N . THR A 1 246 ? -28.219 -29.281 7.996 1 91.94 246 THR A N 1
ATOM 2052 C CA . THR A 1 246 ? -29.312 -30.234 7.797 1 91.94 246 THR A CA 1
ATOM 2053 C C . THR A 1 246 ? -29.391 -30.672 6.332 1 91.94 246 THR A C 1
ATOM 2055 O O . THR A 1 246 ? -30.203 -31.516 5.977 1 91.94 246 THR A O 1
ATOM 2058 N N . GLY A 1 247 ? -28.641 -30.031 5.469 1 85.31 247 GLY A N 1
ATOM 2059 C CA . GLY A 1 247 ? -28.609 -30.391 4.062 1 85.31 247 GLY A CA 1
ATOM 2060 C C . GLY A 1 247 ? -29.812 -29.859 3.293 1 85.31 247 GLY A C 1
ATOM 2061 O O . GLY A 1 247 ? -30.156 -30.391 2.238 1 85.31 247 GLY A O 1
ATOM 2062 N N . THR A 1 248 ? -30.422 -28.875 3.812 1 87.75 248 THR A N 1
ATOM 2063 C CA . THR A 1 248 ? -31.625 -28.375 3.178 1 87.75 248 THR A CA 1
ATOM 2064 C C . THR A 1 248 ? -31.359 -27.031 2.506 1 87.75 248 THR A C 1
ATOM 2066 O O . THR A 1 248 ? -32.312 -26.344 2.086 1 87.75 248 THR A O 1
ATOM 2069 N N . PHE A 1 249 ? -30.172 -26.641 2.436 1 86.44 249 PHE A N 1
ATOM 2070 C CA . PHE A 1 249 ? -29.797 -25.297 1.985 1 86.44 249 PHE A CA 1
ATOM 2071 C C . PHE A 1 249 ? -30.438 -24.984 0.645 1 86.44 249 PHE A C 1
ATOM 2073 O O . PHE A 1 249 ? -31.172 -23.984 0.523 1 86.44 249 PHE A O 1
ATOM 2080 N N . PHE A 1 250 ? -30.297 -25.812 -0.332 1 84.25 250 PHE A N 1
ATOM 2081 C CA . PHE A 1 250 ? -30.766 -25.516 -1.679 1 84.25 250 PHE A CA 1
ATOM 2082 C C . PHE A 1 250 ? -32.281 -25.438 -1.711 1 84.25 250 PHE A C 1
ATOM 2084 O O . PHE A 1 250 ? -32.875 -24.578 -2.387 1 84.25 250 PHE A O 1
ATOM 2091 N N . ALA A 1 251 ? -32.875 -26.281 -1.042 1 83.75 251 ALA A N 1
ATOM 2092 C CA . ALA A 1 251 ? -34.344 -26.297 -0.993 1 83.75 251 ALA A CA 1
ATOM 2093 C C . ALA A 1 251 ? -34.875 -25 -0.387 1 83.75 251 ALA A C 1
ATOM 2095 O O . ALA A 1 251 ? -35.844 -24.438 -0.878 1 83.75 251 ALA A O 1
ATOM 2096 N N . GLU A 1 252 ? -34.312 -24.547 0.625 1 87.94 252 GLU A N 1
ATOM 2097 C CA . GLU A 1 252 ? -34.781 -23.344 1.32 1 87.94 252 GLU A CA 1
ATOM 2098 C C . GLU A 1 252 ? -34.5 -22.094 0.49 1 87.94 252 GLU A C 1
ATOM 2100 O O . GLU A 1 252 ? -35.344 -21.188 0.432 1 87.94 252 GLU A O 1
ATOM 2105 N N . VAL A 1 253 ? -33.375 -22.031 -0.109 1 85.56 253 VAL A N 1
ATOM 2106 C CA . VAL A 1 253 ? -33 -20.859 -0.912 1 85.56 253 VAL A CA 1
ATOM 2107 C C . VAL A 1 253 ? -33.969 -20.734 -2.094 1 85.56 253 VAL A C 1
ATOM 2109 O O . VAL A 1 253 ? -34.312 -19.625 -2.488 1 85.56 253 VAL A O 1
ATOM 2112 N N . LYS A 1 254 ? -34.344 -21.797 -2.689 1 82.75 254 LYS A N 1
ATOM 2113 C CA . LYS A 1 254 ? -35.25 -21.781 -3.814 1 82.75 254 LYS A CA 1
ATOM 2114 C C . LYS A 1 254 ? -36.594 -21.125 -3.422 1 82.75 254 LYS A C 1
ATOM 2116 O O . LYS A 1 254 ? -37.281 -20.547 -4.262 1 82.75 254 LYS A O 1
ATOM 2121 N N . LYS A 1 255 ? -36.906 -21.172 -2.164 1 82.75 255 LYS A N 1
ATOM 2122 C CA . LYS A 1 255 ? -38.125 -20.578 -1.688 1 82.75 255 LYS A CA 1
ATOM 2123 C C . LYS A 1 255 ? -38.031 -19.062 -1.627 1 82.75 255 LYS A C 1
ATOM 2125 O O . LYS A 1 255 ? -39.031 -18.344 -1.751 1 82.75 255 LYS A O 1
ATOM 2130 N N . ILE A 1 256 ? -36.938 -18.625 -1.363 1 80.25 256 ILE A N 1
ATOM 2131 C CA . ILE A 1 256 ? -36.719 -17.219 -1.114 1 80.25 256 ILE A CA 1
ATOM 2132 C C . ILE A 1 256 ? -36.375 -16.5 -2.428 1 80.25 256 ILE A C 1
ATOM 2134 O O . ILE A 1 256 ? -36.781 -15.359 -2.641 1 80.25 256 ILE A O 1
ATOM 2138 N N . ILE A 1 257 ? -35.562 -17.109 -3.125 1 74.19 257 ILE A N 1
ATOM 2139 C CA . ILE A 1 257 ? -35.125 -16.516 -4.383 1 74.19 257 ILE A CA 1
ATOM 2140 C C . ILE A 1 257 ? -35.875 -17.156 -5.547 1 74.19 257 ILE A C 1
ATOM 2142 O O . ILE A 1 257 ? -35.688 -18.359 -5.805 1 74.19 257 ILE A O 1
ATOM 2146 N N . PRO A 1 258 ? -36.812 -16.406 -6.043 1 59.56 258 PRO A N 1
ATOM 2147 C CA . PRO A 1 258 ? -37.688 -17 -7.047 1 59.56 258 PRO A CA 1
ATOM 2148 C C . PRO A 1 258 ? -36.906 -17.75 -8.141 1 59.56 258 PRO A C 1
ATOM 2150 O O . PRO A 1 258 ? -35.812 -17.375 -8.477 1 59.56 258 PRO A O 1
ATOM 2153 N N . ASP A 1 259 ? -37.219 -19.031 -8.438 1 56.97 259 ASP A N 1
ATOM 2154 C CA . ASP A 1 259 ? -36.844 -20.031 -9.422 1 56.97 259 ASP A CA 1
ATOM 2155 C C . ASP A 1 259 ? -36.594 -19.406 -10.789 1 56.97 259 ASP A C 1
ATOM 2157 O O . ASP A 1 259 ? -36.375 -20.125 -11.773 1 56.97 259 ASP A O 1
ATOM 2161 N N . THR A 1 260 ? -36.875 -18.188 -10.836 1 51.41 260 THR A N 1
ATOM 2162 C CA . THR A 1 260 ? -36.719 -17.766 -12.227 1 51.41 260 THR A CA 1
ATOM 2163 C C . THR A 1 260 ? -35.281 -17.922 -12.703 1 51.41 260 THR A C 1
ATOM 2165 O O . THR A 1 260 ? -35 -17.734 -13.883 1 51.41 260 THR A O 1
ATOM 2168 N N . LEU A 1 261 ? -34.469 -18.266 -11.789 1 53.84 261 LEU A N 1
ATOM 2169 C CA . LEU A 1 261 ? -33.094 -18.422 -12.211 1 53.84 261 LEU A CA 1
ATOM 2170 C C . LEU A 1 261 ? -32.781 -19.891 -12.5 1 53.84 261 LEU A C 1
ATOM 2172 O O . LEU A 1 261 ? -33.125 -20.781 -11.727 1 53.84 261 LEU A O 1
ATOM 2176 N N . LYS A 1 262 ? -32.844 -20.281 -13.805 1 62.19 262 LYS A N 1
ATOM 2177 C CA . LYS A 1 262 ? -32.344 -21.609 -14.164 1 62.19 262 LYS A CA 1
ATOM 2178 C C . LYS A 1 262 ? -30.984 -21.875 -13.484 1 62.19 262 LYS A C 1
ATOM 2180 O O . LYS A 1 262 ? -29.953 -21.891 -14.148 1 62.19 262 LYS A O 1
ATOM 2185 N N . TRP A 1 263 ? -31.016 -21.906 -12.141 1 69.06 263 TRP A N 1
ATOM 2186 C CA . TRP A 1 263 ? -29.797 -22.062 -11.352 1 69.06 263 TRP A CA 1
ATOM 2187 C C . TRP A 1 263 ? -29.406 -23.531 -11.227 1 69.06 263 TRP A C 1
ATOM 2189 O O . TRP A 1 263 ? -30.25 -24.391 -10.945 1 69.06 263 TRP A O 1
ATOM 2199 N N . GLU A 1 264 ? -28.359 -23.781 -11.852 1 73.56 264 GLU A N 1
ATOM 2200 C CA . GLU A 1 264 ? -27.75 -25.078 -11.555 1 73.56 264 GLU A CA 1
ATOM 2201 C C . GLU A 1 264 ? -26.938 -25.031 -10.266 1 73.56 264 GLU A C 1
ATOM 2203 O O . GLU A 1 264 ? -26.172 -24.094 -10.039 1 73.56 264 GLU A O 1
ATOM 2208 N N . GLU A 1 265 ? -27.344 -25.906 -9.367 1 72 265 GLU A N 1
ATOM 2209 C CA . GLU A 1 265 ? -26.609 -26 -8.109 1 72 265 GLU A CA 1
ATOM 2210 C C . GLU A 1 265 ? -25.172 -26.453 -8.352 1 72 265 GLU A C 1
ATOM 2212 O O . GLU A 1 265 ? -24.922 -27.375 -9.133 1 72 265 GLU A O 1
ATOM 2217 N N . VAL A 1 266 ? -24.344 -25.672 -7.988 1 64.12 266 VAL A N 1
ATOM 2218 C CA . VAL A 1 266 ? -22.938 -26.031 -8.07 1 64.12 266 VAL A CA 1
ATOM 2219 C C . VAL A 1 266 ? -22.359 -26.188 -6.66 1 64.12 266 VAL A C 1
ATOM 2221 O O . VAL A 1 266 ? -22.422 -25.266 -5.848 1 64.12 266 VAL A O 1
ATOM 2224 N N . GLU A 1 267 ? -22.312 -27.453 -6.195 1 58.03 267 GLU A N 1
ATOM 2225 C CA . GLU A 1 267 ? -21.688 -27.688 -4.898 1 58.03 267 GLU A CA 1
ATOM 2226 C C . GLU A 1 267 ? -20.172 -27.797 -5.031 1 58.03 267 GLU A C 1
ATOM 2228 O O . GLU A 1 267 ? -19.672 -28.5 -5.914 1 58.03 267 GLU A O 1
ATOM 2233 N N . ARG A 1 268 ? -19.547 -26.75 -4.773 1 53.56 268 ARG A N 1
ATOM 2234 C CA . ARG A 1 268 ? -18.109 -26.859 -4.906 1 53.56 268 ARG A CA 1
ATOM 2235 C C . ARG A 1 268 ? -17.484 -27.469 -3.648 1 53.56 268 ARG A C 1
ATOM 2237 O O . ARG A 1 268 ? -17.953 -27.219 -2.537 1 53.56 268 ARG A O 1
ATOM 2244 N N . GLU A 1 269 ? -16.734 -28.531 -3.688 1 45.34 269 GLU A N 1
ATOM 2245 C CA . GLU A 1 269 ? -16.016 -29.297 -2.676 1 45.34 269 GLU A CA 1
ATOM 2246 C C . GLU A 1 269 ? -14.922 -28.453 -2.027 1 45.34 269 GLU A C 1
ATOM 2248 O O . GLU A 1 269 ? -14.094 -28.984 -1.278 1 45.34 269 GLU A O 1
ATOM 2253 N N . THR A 1 270 ? -14.695 -27.281 -2.346 1 42.56 270 THR A N 1
ATOM 2254 C CA . THR A 1 270 ? -13.445 -26.906 -1.699 1 42.56 270 THR A CA 1
ATOM 2255 C C . THR A 1 270 ? -13.602 -26.906 -0.181 1 42.56 270 THR A C 1
ATOM 2257 O O . THR A 1 270 ? -14.711 -27 0.335 1 42.56 270 THR A O 1
ATOM 2260 N N . ALA A 1 271 ? -12.578 -26.969 0.547 1 43.03 271 ALA A N 1
ATOM 2261 C CA . ALA A 1 271 ? -12.555 -27.062 2.004 1 43.03 271 ALA A CA 1
ATOM 2262 C C . ALA A 1 271 ? -13.664 -26.234 2.631 1 43.03 271 ALA A C 1
ATOM 2264 O O . ALA A 1 271 ? -13.93 -26.344 3.832 1 43.03 271 ALA A O 1
ATOM 2265 N N . ARG A 1 272 ? -13.938 -25.188 2.031 1 46.94 272 ARG A N 1
ATOM 2266 C CA . ARG A 1 272 ? -15.117 -24.469 2.502 1 46.94 272 ARG A CA 1
ATOM 2267 C C . ARG A 1 272 ? -16.234 -24.516 1.462 1 46.94 272 ARG A C 1
ATOM 2269 O O . ARG A 1 272 ? -16.031 -24.094 0.321 1 46.94 272 ARG A O 1
ATOM 2276 N N . ILE A 1 273 ? -16.969 -25.562 1.493 1 48.22 273 ILE A N 1
ATOM 2277 C CA . ILE A 1 273 ? -18.156 -25.797 0.664 1 48.22 273 ILE A CA 1
ATOM 2278 C C . ILE A 1 273 ? -18.828 -24.469 0.344 1 48.22 273 ILE A C 1
ATOM 2280 O O . ILE A 1 273 ? -19.297 -23.766 1.247 1 48.22 273 ILE A O 1
ATOM 2284 N N . LYS A 1 274 ? -18.312 -23.844 -0.728 1 64.38 274 LYS A N 1
ATOM 2285 C CA . LYS A 1 274 ? -19.109 -22.656 -1.021 1 64.38 274 LYS A CA 1
ATOM 2286 C C . LYS A 1 274 ? -20.328 -23 -1.865 1 64.38 274 LYS A C 1
ATOM 2288 O O . LYS A 1 274 ? -20.203 -23.703 -2.873 1 64.38 274 LYS A O 1
ATOM 2293 N N . TYR A 1 275 ? -21.484 -23.141 -1.361 1 76.06 275 TYR A N 1
ATOM 2294 C CA . TYR A 1 275 ? -22.766 -23.219 -2.049 1 76.06 275 TYR A CA 1
ATOM 2295 C C . TYR A 1 275 ? -22.891 -22.094 -3.078 1 76.06 275 TYR A C 1
ATOM 2297 O O . TYR A 1 275 ? -22.625 -20.938 -2.777 1 76.06 275 TYR A O 1
ATOM 2305 N N . SER A 1 276 ? -23 -22.656 -4.348 1 80.19 276 SER A N 1
ATOM 2306 C CA . SER A 1 276 ? -23.125 -21.672 -5.422 1 80.19 276 SER A CA 1
ATOM 2307 C C . SER A 1 276 ? -24.219 -22.047 -6.398 1 80.19 276 SER A C 1
ATOM 2309 O O . SER A 1 276 ? -24.719 -23.188 -6.379 1 80.19 276 SER A O 1
ATOM 2311 N N . TYR A 1 277 ? -24.703 -21.109 -7.078 1 80.94 277 TYR A N 1
ATOM 2312 C CA . TYR A 1 277 ? -25.656 -21.25 -8.172 1 80.94 277 TYR A CA 1
ATOM 2313 C C . TYR A 1 277 ? -25.094 -20.672 -9.469 1 80.94 277 TYR A C 1
ATOM 2315 O O . TYR A 1 277 ? -24.422 -19.656 -9.453 1 80.94 277 TYR A O 1
ATOM 2323 N N . TYR A 1 278 ? -25.375 -21.422 -10.492 1 82.25 278 TYR A N 1
ATOM 2324 C CA . TYR A 1 278 ? -25.047 -20.875 -11.805 1 82.25 278 TYR A CA 1
ATOM 2325 C C . TYR A 1 278 ? -26.312 -20.547 -12.578 1 82.25 278 TYR A C 1
ATOM 2327 O O . TYR A 1 278 ? -27.156 -21.406 -12.82 1 82.25 278 TYR A O 1
ATOM 2335 N N . ASP A 1 279 ? -26.328 -19.328 -12.914 1 83.31 279 ASP A N 1
ATOM 2336 C CA . ASP A 1 279 ? -27.406 -18.875 -13.781 1 83.31 279 ASP A CA 1
ATOM 2337 C C . ASP A 1 279 ? -27.047 -19.031 -15.258 1 83.31 279 ASP A C 1
ATOM 2339 O O . ASP A 1 279 ? -26.297 -18.219 -15.812 1 83.31 279 ASP A O 1
ATOM 2343 N N . ILE A 1 280 ? -27.641 -20 -15.875 1 78.75 280 ILE A N 1
ATOM 2344 C CA . ILE A 1 280 ? -27.297 -20.359 -17.25 1 78.75 280 ILE A CA 1
ATOM 2345 C C . ILE A 1 280 ? -27.734 -19.25 -18.203 1 78.75 280 ILE A C 1
ATOM 2347 O O . ILE A 1 280 ? -27.031 -18.938 -19.156 1 78.75 280 ILE A O 1
ATOM 2351 N N . GLU A 1 281 ? -28.844 -18.734 -17.922 1 80.25 281 GLU A N 1
ATOM 2352 C CA . GLU A 1 281 ? -29.406 -17.734 -18.828 1 80.25 281 GLU A CA 1
ATOM 2353 C C . GLU A 1 281 ? -28.531 -16.5 -18.906 1 80.25 281 GLU A C 1
ATOM 2355 O O . GLU A 1 281 ? -28.359 -15.914 -19.969 1 80.25 281 GLU A O 1
ATOM 2360 N N . ASN A 1 282 ? -27.969 -16.203 -17.828 1 82.81 282 ASN A N 1
ATOM 2361 C CA . ASN A 1 282 ? -27.188 -14.969 -17.781 1 82.81 282 ASN A CA 1
ATOM 2362 C C . ASN A 1 282 ? -25.703 -15.258 -17.656 1 82.81 282 ASN A C 1
ATOM 2364 O O . ASN A 1 282 ? -24.906 -14.336 -17.469 1 82.81 282 ASN A O 1
ATOM 2368 N N . ASN A 1 283 ? -25.391 -16.469 -17.656 1 81.44 283 ASN A N 1
ATOM 2369 C CA . ASN A 1 283 ? -24 -16.906 -17.562 1 81.44 283 ASN A CA 1
ATOM 2370 C C . ASN A 1 283 ? -23.281 -16.266 -16.375 1 81.44 283 ASN A C 1
ATOM 2372 O O . ASN A 1 283 ? -22.234 -15.648 -16.547 1 81.44 283 ASN A O 1
ATOM 2376 N N . THR A 1 284 ? -23.906 -16.453 -15.234 1 84.5 284 THR A N 1
ATOM 2377 C CA . THR A 1 284 ? -23.391 -15.789 -14.047 1 84.5 284 THR A CA 1
ATOM 2378 C C . THR A 1 284 ? -23.344 -16.75 -12.867 1 84.5 284 THR A C 1
ATOM 2380 O O . THR A 1 284 ? -24.328 -17.422 -12.57 1 84.5 284 THR A O 1
ATOM 2383 N N . LEU A 1 285 ? -22.234 -16.781 -12.266 1 84.88 285 LEU A N 1
ATOM 2384 C CA . LEU A 1 285 ? -22.078 -17.578 -11.055 1 84.88 285 LEU A CA 1
ATOM 2385 C C . LEU A 1 285 ? -22.438 -16.766 -9.82 1 84.88 285 LEU A C 1
ATOM 2387 O O . LEU A 1 285 ? -22 -15.617 -9.672 1 84.88 285 LEU A O 1
ATOM 2391 N N . TRP A 1 286 ? -23.234 -17.359 -9 1 85.75 286 TRP A N 1
ATOM 2392 C CA . TRP A 1 286 ? -23.625 -16.766 -7.723 1 85.75 286 TRP A CA 1
ATOM 2393 C C . TRP A 1 286 ? -23.094 -17.594 -6.551 1 85.75 286 TRP A C 1
ATOM 2395 O O . TRP A 1 286 ? -23.312 -18.797 -6.5 1 85.75 286 TRP A O 1
ATOM 2405 N N . ILE A 1 287 ? -22.453 -16.922 -5.645 1 85.19 287 ILE A N 1
ATOM 2406 C CA . ILE A 1 287 ? -21.891 -17.656 -4.523 1 85.19 287 ILE A CA 1
ATOM 2407 C C . ILE A 1 287 ? -22.469 -17.125 -3.211 1 85.19 287 ILE A C 1
ATOM 2409 O O . ILE A 1 287 ? -22.844 -15.953 -3.121 1 85.19 287 ILE A O 1
ATOM 2413 N N . VAL A 1 288 ? -22.578 -18.062 -2.229 1 85.19 288 VAL A N 1
ATOM 2414 C CA . VAL A 1 288 ? -23.031 -17.703 -0.891 1 85.19 288 VAL A CA 1
ATOM 2415 C C . VAL A 1 288 ? -21.906 -16.953 -0.159 1 85.19 288 VAL A C 1
ATOM 2417 O O . VAL A 1 288 ? -20.781 -17.469 -0.046 1 85.19 288 VAL A O 1
ATOM 2420 N N . VAL A 1 289 ? -22.188 -15.781 0.279 1 87.12 289 VAL A N 1
ATOM 2421 C CA . VAL A 1 289 ? -21.203 -14.953 0.954 1 87.12 289 VAL A CA 1
ATOM 2422 C C . VAL A 1 289 ? -21.734 -14.508 2.312 1 87.12 289 VAL A C 1
ATOM 2424 O O . VAL A 1 289 ? -22.891 -14.102 2.428 1 87.12 289 VAL A O 1
ATOM 2427 N N . ARG A 1 290 ? -20.922 -14.633 3.309 1 84.44 290 ARG A N 1
ATOM 2428 C CA . ARG A 1 290 ? -21.25 -14.117 4.633 1 84.44 290 ARG A CA 1
ATOM 2429 C C . ARG A 1 290 ? -20.797 -12.672 4.781 1 84.44 290 ARG A C 1
ATOM 2431 O O . ARG A 1 290 ? -19.641 -12.344 4.504 1 84.44 290 ARG A O 1
ATOM 2438 N N . ARG A 1 291 ? -21.625 -11.797 5.051 1 83.5 291 ARG A N 1
ATOM 2439 C CA . ARG A 1 291 ? -21.328 -10.383 5.273 1 83.5 291 ARG A CA 1
ATOM 2440 C C . ARG A 1 291 ? -21.719 -9.961 6.684 1 83.5 291 ARG A C 1
ATOM 2442 O O . ARG A 1 291 ? -22.609 -10.555 7.293 1 83.5 291 ARG A O 1
ATOM 2449 N N . GLY A 1 292 ? -21.031 -8.945 7.191 1 73.75 292 GLY A N 1
ATOM 2450 C CA . GLY A 1 292 ? -21.406 -8.383 8.477 1 73.75 292 GLY A CA 1
ATOM 2451 C C . GLY A 1 292 ? -20.266 -8.383 9.492 1 73.75 292 GLY A C 1
ATOM 2452 O O . GLY A 1 292 ? -19.141 -8.711 9.148 1 73.75 292 GLY A O 1
ATOM 2453 N N . THR A 1 293 ? -20.516 -7.801 10.648 1 65.44 293 THR A N 1
ATOM 2454 C CA . THR A 1 293 ? -19.547 -7.715 11.75 1 65.44 293 THR A CA 1
ATOM 2455 C C . THR A 1 293 ? -19.922 -8.68 12.867 1 65.44 293 THR A C 1
ATOM 2457 O O . THR A 1 293 ? -21.016 -9.266 12.852 1 65.44 293 THR A O 1
ATOM 2460 N N . ALA A 1 294 ? -18.969 -8.883 13.781 1 60.5 294 ALA A N 1
ATOM 2461 C CA . ALA A 1 294 ? -19.125 -9.844 14.867 1 60.5 294 ALA A CA 1
ATOM 2462 C C . ALA A 1 294 ? -20.516 -9.734 15.5 1 60.5 294 ALA A C 1
ATOM 2464 O O . ALA A 1 294 ? -20.922 -8.656 15.938 1 60.5 294 ALA A O 1
ATOM 2465 N N . GLY A 1 295 ? -21.312 -10.82 15.445 1 64.19 295 GLY A N 1
ATOM 2466 C CA . GLY A 1 295 ? -22.609 -10.992 16.094 1 64.19 295 GLY A CA 1
ATOM 2467 C C . GLY A 1 295 ? -23.781 -10.797 15.148 1 64.19 295 GLY A C 1
ATOM 2468 O O . GLY A 1 295 ? -24.906 -11.141 15.477 1 64.19 295 GLY A O 1
ATOM 2469 N N . ASN A 1 296 ? -23.391 -10.148 14.055 1 77.25 296 ASN A N 1
ATOM 2470 C CA . ASN A 1 296 ? -24.484 -9.844 13.141 1 77.25 296 ASN A CA 1
ATOM 2471 C C . ASN A 1 296 ? -24.141 -10.227 11.703 1 77.25 296 ASN A C 1
ATOM 2473 O O . ASN A 1 296 ? -24.188 -9.383 10.805 1 77.25 296 ASN A O 1
ATOM 2477 N N . PHE A 1 297 ? -23.969 -11.531 11.531 1 83.31 297 PHE A N 1
ATOM 2478 C CA . PHE A 1 297 ? -23.625 -12 10.195 1 83.31 297 PHE A CA 1
ATOM 2479 C C . PHE A 1 297 ? -24.875 -12.391 9.414 1 83.31 297 PHE A C 1
ATOM 2481 O O . PHE A 1 297 ? -25.797 -12.984 9.977 1 83.31 297 PHE A O 1
ATOM 2488 N N . ILE A 1 298 ? -24.859 -11.992 8.172 1 87.56 298 ILE A N 1
ATOM 2489 C CA . ILE A 1 298 ? -25.906 -12.398 7.242 1 87.56 298 ILE A CA 1
ATOM 2490 C C . ILE A 1 298 ? -25.281 -13.078 6.023 1 87.56 298 ILE A C 1
ATOM 2492 O O . ILE A 1 298 ? -24.125 -12.812 5.684 1 87.56 298 ILE A O 1
ATOM 2496 N N . TYR A 1 299 ? -26.125 -13.945 5.445 1 89.06 299 TYR A N 1
ATOM 2497 C CA . TYR A 1 299 ? -25.688 -14.586 4.211 1 89.06 299 TYR A CA 1
ATOM 2498 C C . TYR A 1 299 ? -26.422 -14.008 3.01 1 89.06 299 TYR A C 1
ATOM 2500 O O . TYR A 1 299 ? -27.641 -13.781 3.064 1 89.06 299 TYR A O 1
ATOM 2508 N N . ASN A 1 300 ? -25.656 -13.773 1.986 1 90.38 300 ASN A N 1
ATOM 2509 C CA . ASN A 1 300 ? -26.172 -13.328 0.694 1 90.38 300 ASN A CA 1
ATOM 2510 C C . ASN A 1 300 ? -25.688 -14.234 -0.439 1 90.38 300 ASN A C 1
ATOM 2512 O O . ASN A 1 300 ? -24.656 -14.898 -0.316 1 90.38 300 ASN A O 1
ATOM 2516 N N . LEU A 1 301 ? -26.516 -14.281 -1.473 1 88.31 301 LEU A N 1
ATOM 2517 C CA . LEU A 1 301 ? -26 -14.695 -2.77 1 88.31 301 LEU A CA 1
ATOM 2518 C C . LEU A 1 301 ? -25.453 -13.508 -3.549 1 88.31 301 LEU A C 1
ATOM 2520 O O . LEU A 1 301 ? -26.172 -12.531 -3.777 1 88.31 301 LEU A O 1
ATOM 2524 N N . GLU A 1 302 ? -24.219 -13.664 -3.924 1 90.19 302 GLU A N 1
ATOM 2525 C CA . GLU A 1 302 ? -23.594 -12.594 -4.695 1 90.19 302 GLU A CA 1
ATOM 2526 C C . GLU A 1 302 ? -23.016 -13.117 -6.008 1 90.19 302 GLU A C 1
ATOM 2528 O O . GLU A 1 302 ? -22.469 -14.219 -6.055 1 90.19 302 GLU A O 1
ATOM 2533 N N . ALA A 1 303 ? -23.25 -12.305 -7.035 1 89.69 303 ALA A N 1
ATOM 2534 C CA . ALA A 1 303 ? -22.75 -12.664 -8.359 1 89.69 303 ALA A CA 1
ATOM 2535 C C . ALA A 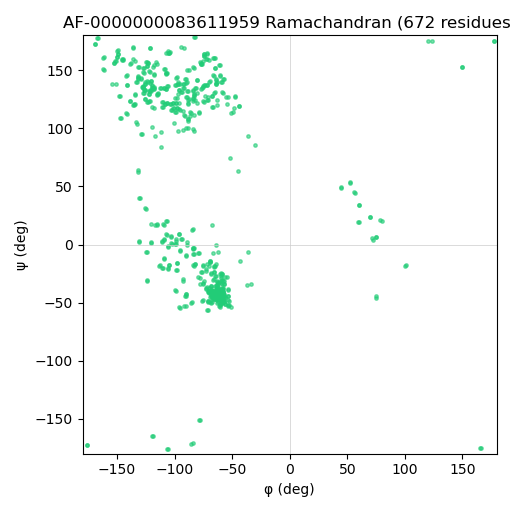1 303 ? -21.25 -12.422 -8.453 1 89.69 303 ALA A C 1
ATOM 2537 O O . ALA A 1 303 ? -20.75 -11.367 -8.047 1 89.69 303 ALA A O 1
ATOM 2538 N N . VAL A 1 304 ? -20.578 -13.391 -9.055 1 88.31 304 VAL A N 1
ATOM 2539 C CA . VAL A 1 304 ? -19.109 -13.344 -9.078 1 88.31 304 VAL A CA 1
ATOM 2540 C C . VAL A 1 304 ? -18.641 -13.031 -10.492 1 88.31 304 VAL A C 1
ATOM 2542 O O . VAL A 1 304 ? -19.141 -13.594 -11.469 1 88.31 304 VAL A O 1
ATOM 2545 N N . VAL A 1 305 ? -17.719 -12.148 -10.57 1 85.31 305 VAL A N 1
ATOM 2546 C CA . VAL A 1 305 ? -17.078 -11.773 -11.828 1 85.31 305 VAL A CA 1
ATOM 2547 C C . VAL A 1 305 ? -15.852 -12.656 -12.07 1 85.31 305 VAL A C 1
ATOM 2549 O O . VAL A 1 305 ? -15.594 -13.07 -13.211 1 85.31 305 VAL A O 1
ATOM 2552 N N . GLY A 1 306 ? -15.094 -12.883 -11.016 1 85.38 306 GLY A N 1
ATOM 2553 C CA . GLY A 1 306 ? -13.844 -13.617 -11.125 1 85.38 306 GLY A CA 1
ATOM 2554 C C . GLY A 1 306 ? -13.172 -13.852 -9.789 1 85.38 306 GLY A C 1
ATOM 2555 O O . GLY A 1 306 ? -13.805 -13.719 -8.734 1 85.38 306 GLY A O 1
ATOM 2556 N N . VAL A 1 307 ? -11.953 -14.375 -9.93 1 85.44 307 VAL A N 1
ATOM 2557 C CA . VAL A 1 307 ? -11.156 -14.641 -8.734 1 85.44 307 VAL A CA 1
ATOM 2558 C C . VAL A 1 307 ? -10.242 -13.453 -8.453 1 85.44 307 VAL A C 1
ATOM 2560 O O . VAL A 1 307 ? -9.578 -12.938 -9.352 1 85.44 307 VAL A O 1
ATOM 2563 N N . ASP A 1 308 ? -10.289 -13.055 -7.254 1 86.44 308 ASP A N 1
ATOM 2564 C CA . ASP A 1 308 ? -9.453 -11.93 -6.848 1 86.44 308 ASP A CA 1
ATOM 2565 C C . ASP A 1 308 ? -8.094 -12.406 -6.344 1 86.44 308 ASP A C 1
ATOM 2567 O O . ASP A 1 308 ? -7.051 -11.969 -6.844 1 86.44 308 ASP A O 1
ATOM 2571 N N . THR A 1 309 ? -8.117 -13.32 -5.398 1 91.25 309 THR A N 1
ATOM 2572 C CA . THR A 1 309 ? -6.887 -13.805 -4.785 1 91.25 309 THR A CA 1
ATOM 2573 C C . THR A 1 309 ? -6.84 -15.328 -4.805 1 91.25 309 THR A C 1
ATOM 2575 O O . THR A 1 309 ? -7.293 -15.984 -3.861 1 91.25 309 THR A O 1
ATOM 2578 N N . PRO A 1 310 ? -6.215 -15.852 -5.777 1 91.69 310 PRO A N 1
ATOM 2579 C CA . PRO A 1 310 ? -6.062 -17.312 -5.836 1 91.69 310 PRO A CA 1
ATOM 2580 C C . PRO A 1 310 ? -5.031 -17.828 -4.84 1 91.69 310 PRO A C 1
ATOM 2582 O O . PRO A 1 310 ? -4.203 -17.062 -4.344 1 91.69 310 PRO A O 1
ATOM 2585 N N . ARG A 1 311 ? -5.129 -19.125 -4.594 1 92.12 311 ARG A N 1
ATOM 2586 C CA . ARG A 1 311 ? -4.176 -19.859 -3.773 1 92.12 311 ARG A CA 1
ATOM 2587 C C . ARG A 1 311 ? -3.475 -20.953 -4.59 1 92.12 311 ARG A C 1
ATOM 2589 O O . ARG A 1 311 ? -4.117 -21.672 -5.359 1 92.12 311 ARG A O 1
ATOM 2596 N N . VAL A 1 312 ? -2.221 -20.984 -4.379 1 93.88 312 VAL A N 1
ATOM 2597 C CA . VAL A 1 312 ? -1.411 -22.031 -4.973 1 93.88 312 VAL A CA 1
ATOM 2598 C C . VAL A 1 312 ? -0.684 -22.812 -3.877 1 93.88 312 VAL A C 1
ATOM 2600 O O . VAL A 1 312 ? -0.14 -22.219 -2.945 1 93.88 312 VAL A O 1
ATOM 2603 N N . ASP A 1 313 ? -0.766 -24.094 -3.99 1 93.56 313 ASP A N 1
ATOM 2604 C CA . ASP A 1 313 ? -0.013 -24.922 -3.045 1 93.56 313 ASP A CA 1
ATOM 2605 C C . ASP A 1 313 ? 1.49 -24.781 -3.273 1 93.56 313 ASP A C 1
ATOM 2607 O O . ASP A 1 313 ? 1.982 -25.031 -4.375 1 93.56 313 ASP A O 1
ATOM 2611 N N . LEU A 1 314 ? 2.215 -24.484 -2.277 1 94.19 314 LEU A N 1
ATOM 2612 C CA . LEU A 1 314 ? 3.654 -24.266 -2.383 1 94.19 314 LEU A CA 1
ATOM 2613 C C . LEU A 1 314 ? 4.355 -25.531 -2.867 1 94.19 314 LEU A C 1
ATOM 2615 O O . LEU A 1 314 ? 5.352 -25.453 -3.594 1 94.19 314 LEU A O 1
ATOM 2619 N N . LEU A 1 315 ? 3.852 -26.641 -2.516 1 92.12 315 LEU A N 1
ATOM 2620 C CA . LEU A 1 315 ? 4.469 -27.906 -2.881 1 92.12 315 LEU A CA 1
ATOM 2621 C C . LEU A 1 315 ? 4.359 -28.156 -4.383 1 92.12 315 LEU A C 1
ATOM 2623 O O . LEU A 1 315 ? 5.199 -28.844 -4.965 1 92.12 315 LEU A O 1
ATOM 2627 N N . ASP A 1 316 ? 3.363 -27.531 -5.008 1 93.06 316 ASP A N 1
ATOM 2628 C CA . ASP A 1 316 ? 3.195 -27.672 -6.453 1 93.06 316 ASP A CA 1
ATOM 2629 C C . ASP A 1 316 ? 4.285 -26.906 -7.207 1 93.06 316 ASP A C 1
ATOM 2631 O O . ASP A 1 316 ? 4.52 -27.156 -8.391 1 93.06 316 ASP A O 1
ATOM 2635 N N . LEU A 1 317 ? 4.941 -26.016 -6.551 1 95 317 LEU A N 1
ATOM 2636 C CA . LEU A 1 317 ? 5.949 -25.172 -7.176 1 95 317 LEU A CA 1
ATOM 2637 C C . LEU A 1 317 ? 7.352 -25.609 -6.773 1 95 317 LEU A C 1
ATOM 2639 O O . LEU A 1 317 ? 8.344 -25.016 -7.223 1 95 317 LEU A O 1
ATOM 2643 N N . LYS A 1 318 ? 7.426 -26.578 -5.977 1 95.38 318 LYS A N 1
ATOM 2644 C CA . LYS A 1 318 ? 8.688 -26.953 -5.352 1 95.38 318 LYS A CA 1
ATOM 2645 C C . LYS A 1 318 ? 9.633 -27.594 -6.359 1 95.38 318 LYS A C 1
ATOM 2647 O O . LYS A 1 318 ? 10.766 -27.141 -6.535 1 95.38 318 LYS A O 1
ATOM 2652 N N . ASP A 1 319 ? 9.109 -28.656 -6.969 1 95.5 319 ASP A N 1
ATOM 2653 C CA . ASP A 1 319 ? 9.969 -29.391 -7.895 1 95.5 319 ASP A CA 1
ATOM 2654 C C . ASP A 1 319 ? 9.922 -28.781 -9.289 1 95.5 319 ASP A C 1
ATOM 2656 O O . ASP A 1 319 ? 8.883 -28.797 -9.953 1 95.5 319 ASP A O 1
ATOM 2660 N N . ARG A 1 320 ? 11.086 -28.25 -9.68 1 96.5 320 ARG A N 1
ATOM 2661 C CA . ARG A 1 320 ? 11.234 -27.594 -10.969 1 96.5 320 ARG A CA 1
ATOM 2662 C C . ARG A 1 320 ? 12.352 -28.234 -11.789 1 96.5 320 ARG A C 1
ATOM 2664 O O . ARG A 1 320 ? 13.234 -28.906 -11.234 1 96.5 320 ARG A O 1
ATOM 2671 N N . PHE A 1 321 ? 12.273 -28.078 -13.062 1 96.75 321 PHE A N 1
ATOM 2672 C CA . PHE A 1 321 ? 13.297 -28.547 -13.992 1 96.75 321 PHE A CA 1
ATOM 2673 C C . PHE A 1 321 ? 13.75 -27.422 -14.914 1 96.75 321 PHE A C 1
ATOM 2675 O O . PHE A 1 321 ? 12.93 -26.641 -15.391 1 96.75 321 PHE A O 1
ATOM 2682 N N . ASP A 1 322 ? 15.078 -27.344 -15.102 1 96.88 322 ASP A N 1
ATOM 2683 C CA . ASP A 1 322 ? 15.602 -26.297 -15.969 1 96.88 322 ASP A CA 1
ATOM 2684 C C . ASP A 1 322 ? 15.594 -26.734 -17.422 1 96.88 322 ASP A C 1
ATOM 2686 O O . ASP A 1 322 ? 14.953 -27.719 -17.781 1 96.88 322 ASP A O 1
ATOM 2690 N N . GLY A 1 323 ? 16.203 -25.938 -18.328 1 95.25 323 GLY A N 1
ATOM 2691 C CA . GLY A 1 323 ? 16.188 -26.203 -19.766 1 95.25 323 GLY A CA 1
ATOM 2692 C C . GLY A 1 323 ? 16.891 -27.484 -20.156 1 95.25 323 GLY A C 1
ATOM 2693 O O . GLY A 1 323 ? 16.703 -28 -21.25 1 95.25 323 GLY A O 1
ATOM 2694 N N . GLU A 1 324 ? 17.719 -28.016 -19.25 1 94.69 324 GLU A N 1
ATOM 2695 C CA . GLU A 1 324 ? 18.422 -29.266 -19.469 1 94.69 324 GLU A CA 1
ATOM 2696 C C . GLU A 1 324 ? 17.766 -30.422 -18.703 1 94.69 324 GLU A C 1
ATOM 2698 O O . GLU A 1 324 ? 18.375 -31.484 -18.547 1 94.69 324 GLU A O 1
ATOM 2703 N N . ASN A 1 325 ? 16.672 -30.109 -18.141 1 94.56 325 ASN A N 1
ATOM 2704 C CA . ASN A 1 325 ? 15.898 -31.078 -17.375 1 94.56 325 ASN A CA 1
ATOM 2705 C C . ASN A 1 325 ? 16.609 -31.453 -16.078 1 94.56 325 ASN A C 1
ATOM 2707 O O . ASN A 1 325 ? 16.438 -32.562 -15.57 1 94.56 325 ASN A O 1
ATOM 2711 N N . LYS A 1 326 ? 17.406 -30.609 -15.656 1 95.88 326 LYS A N 1
ATOM 2712 C CA . LYS A 1 326 ? 18 -30.797 -14.336 1 95.88 326 LYS A CA 1
ATOM 2713 C C . LYS A 1 326 ? 17.078 -30.281 -13.242 1 95.88 326 LYS A C 1
ATOM 2715 O O . LYS A 1 326 ? 16.578 -29.156 -13.336 1 95.88 326 LYS A O 1
ATOM 2720 N N . HIS A 1 327 ? 16.953 -31.109 -12.297 1 96.31 327 HIS A N 1
ATOM 2721 C CA . HIS A 1 327 ? 16.062 -30.797 -11.195 1 96.31 327 HIS A CA 1
ATOM 2722 C C . HIS A 1 327 ? 16.609 -29.672 -10.336 1 96.31 327 HIS A C 1
ATOM 2724 O O . HIS A 1 327 ? 17.812 -29.609 -10.07 1 96.31 327 HIS A O 1
ATOM 2730 N N . TRP A 1 328 ? 15.781 -28.75 -9.867 1 97 328 TRP A N 1
ATOM 2731 C CA . TRP A 1 328 ? 16.078 -27.734 -8.852 1 97 328 TRP A CA 1
ATOM 2732 C C . TRP A 1 328 ? 14.828 -27.391 -8.047 1 97 328 TRP A C 1
ATOM 2734 O O . TRP A 1 328 ? 13.727 -27.828 -8.383 1 97 328 TRP A O 1
ATOM 2744 N N . LEU A 1 329 ? 15.008 -26.703 -6.957 1 97.25 329 LEU A N 1
ATOM 2745 C CA . LEU A 1 329 ? 13.883 -26.328 -6.105 1 97.25 329 LEU A CA 1
ATOM 2746 C C . LEU A 1 329 ? 13.406 -24.922 -6.422 1 97.25 329 LEU A C 1
ATOM 2748 O O . LEU A 1 329 ? 14.156 -23.953 -6.27 1 97.25 329 LEU A O 1
ATOM 2752 N N . GLY A 1 330 ? 12.164 -24.828 -6.898 1 97.25 330 GLY A N 1
ATOM 2753 C CA . GLY A 1 330 ? 11.555 -23.547 -7.172 1 97.25 330 GLY A CA 1
ATOM 2754 C C . GLY A 1 330 ? 10.938 -22.906 -5.941 1 97.25 330 GLY A C 1
ATOM 2755 O O . GLY A 1 330 ? 10.359 -21.812 -6.027 1 97.25 330 GLY A O 1
ATOM 2756 N N . TYR A 1 331 ? 11 -23.609 -4.941 1 96.06 331 TYR A N 1
ATOM 2757 C CA . TYR A 1 331 ? 10.602 -23.203 -3.6 1 96.06 331 TYR A CA 1
ATOM 2758 C C . TYR A 1 331 ? 11.633 -23.641 -2.568 1 96.06 331 TYR A C 1
ATOM 2760 O O . TYR A 1 331 ? 11.969 -24.812 -2.465 1 96.06 331 TYR A O 1
ATOM 2768 N N . LYS A 1 332 ? 12.188 -22.703 -1.868 1 97.25 332 LYS A N 1
ATOM 2769 C CA . LYS A 1 332 ? 13.109 -22.969 -0.765 1 97.25 332 LYS A CA 1
ATOM 2770 C C . LYS A 1 332 ? 12.664 -22.234 0.503 1 97.25 332 LYS A C 1
ATOM 2772 O O . LYS A 1 332 ? 12.016 -21.188 0.433 1 97.25 332 LYS A O 1
ATOM 2777 N N . SER A 1 333 ? 12.953 -22.828 1.597 1 96.31 333 SER A N 1
ATOM 2778 C CA . SER A 1 333 ? 12.57 -22.219 2.865 1 96.31 333 SER A CA 1
ATOM 2779 C C . SER A 1 333 ? 13.594 -22.5 3.953 1 96.31 333 SER A C 1
ATOM 2781 O O . SER A 1 333 ? 14.438 -23.391 3.795 1 96.31 333 SER A O 1
ATOM 2783 N N . LYS A 1 334 ? 13.609 -21.75 4.93 1 95.69 334 LYS A N 1
ATOM 2784 C CA . LYS A 1 334 ? 14.469 -21.938 6.098 1 95.69 334 LYS A CA 1
ATOM 2785 C C . LYS A 1 334 ? 13.797 -21.406 7.363 1 95.69 334 LYS A C 1
ATOM 2787 O O . LYS A 1 334 ? 12.828 -20.641 7.285 1 95.69 334 LYS A O 1
ATOM 2792 N N . LYS A 1 335 ? 14.375 -21.844 8.453 1 93.88 335 LYS A N 1
ATOM 2793 C CA . LYS A 1 335 ? 13.93 -21.359 9.758 1 93.88 335 LYS A CA 1
ATOM 2794 C C . LYS A 1 335 ? 14.719 -20.125 10.18 1 93.88 335 LYS A C 1
ATOM 2796 O O . LYS A 1 335 ? 15.906 -20.016 9.883 1 93.88 335 LYS A O 1
ATOM 2801 N N . PHE A 1 336 ? 13.938 -19.25 10.805 1 88.81 336 PHE A N 1
ATOM 2802 C CA . PHE A 1 336 ? 14.664 -18.172 11.469 1 88.81 336 PHE A CA 1
ATOM 2803 C C . PHE A 1 336 ? 15.516 -18.719 12.609 1 88.81 336 PHE A C 1
ATOM 2805 O O . PHE A 1 336 ? 15.062 -19.594 13.367 1 88.81 336 PHE A O 1
ATOM 2812 N N . THR A 1 337 ? 16.672 -18.328 12.602 1 81.56 337 THR A N 1
ATOM 2813 C CA . THR A 1 337 ? 17.531 -18.797 13.688 1 81.56 337 THR A CA 1
ATOM 2814 C C . THR A 1 337 ? 17.203 -18.047 14.984 1 81.56 337 THR A C 1
ATOM 2816 O O . THR A 1 337 ? 16.672 -16.938 14.953 1 81.56 337 THR A O 1
ATOM 2819 N N . LEU A 1 338 ? 17.531 -18.625 16.078 1 67.12 338 LEU A N 1
ATOM 2820 C CA . LEU A 1 338 ? 17.281 -18.062 17.406 1 67.12 338 LEU A CA 1
ATOM 2821 C C . LEU A 1 338 ? 18.234 -16.906 17.688 1 67.12 338 LEU A C 1
ATOM 2823 O O . LEU A 1 338 ? 19.359 -16.891 17.203 1 67.12 338 LEU A O 1
ATOM 2827 N N . MET B 1 1 ? -3.223 29.719 10.641 1 58.44 1 MET B N 1
ATOM 2828 C CA . MET B 1 1 ? -2.197 28.844 10.062 1 58.44 1 MET B CA 1
ATOM 2829 C C . MET B 1 1 ? -0.805 29.438 10.281 1 58.44 1 MET B C 1
ATOM 2831 O O . MET B 1 1 ? -0.586 30.625 10.062 1 58.44 1 MET B O 1
ATOM 2835 N N . SER B 1 2 ? 0.035 28.609 11.07 1 73.56 2 SER B N 1
ATOM 2836 C CA . SER B 1 2 ? 1.197 29.281 11.648 1 73.56 2 SER B CA 1
ATOM 2837 C C . SER B 1 2 ? 2.469 28.938 10.883 1 73.56 2 SER B C 1
ATOM 2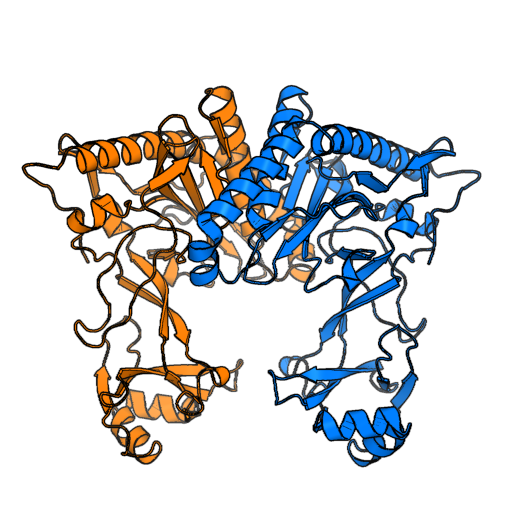839 O O . SER B 1 2 ? 2.623 27.828 10.383 1 73.56 2 SER B O 1
ATOM 2841 N N . ILE B 1 3 ? 3.064 29.969 10.398 1 85.06 3 ILE B N 1
ATOM 2842 C CA . ILE B 1 3 ? 4.41 29.859 9.844 1 85.06 3 ILE B CA 1
ATOM 2843 C C . ILE B 1 3 ? 5.43 29.812 10.977 1 85.06 3 ILE B C 1
ATOM 2845 O O . ILE B 1 3 ? 5.109 30.125 12.125 1 85.06 3 ILE B O 1
ATOM 2849 N N . GLN B 1 4 ? 6.531 29.25 10.578 1 92.81 4 GLN B N 1
ATOM 2850 C CA . GLN B 1 4 ? 7.551 29.109 11.609 1 92.81 4 GLN B CA 1
ATOM 2851 C C . GLN B 1 4 ? 7.859 30.469 12.25 1 92.81 4 GLN B C 1
ATOM 2853 O O . GLN B 1 4 ? 8.188 31.422 11.555 1 92.81 4 GLN B O 1
ATOM 2858 N N . LYS B 1 5 ? 7.793 30.547 13.508 1 89.94 5 LYS B N 1
ATOM 2859 C CA . LYS B 1 5 ? 8.203 31.734 14.242 1 89.94 5 LYS B CA 1
ATOM 2860 C C . LYS B 1 5 ? 9.711 31.766 14.453 1 89.94 5 LYS B C 1
ATOM 2862 O O . LYS B 1 5 ? 10.32 30.734 14.758 1 89.94 5 LYS B O 1
ATOM 2867 N N . ARG B 1 6 ? 10.227 32.938 14.195 1 86.62 6 ARG B N 1
ATOM 2868 C CA . ARG B 1 6 ? 11.617 33.188 14.555 1 86.62 6 ARG B CA 1
ATOM 2869 C C . ARG B 1 6 ? 11.75 33.531 16.031 1 86.62 6 ARG B C 1
ATOM 2871 O O . ARG B 1 6 ? 10.945 34.312 16.562 1 86.62 6 ARG B O 1
ATOM 2878 N N . MET B 1 7 ? 12.695 32.781 16.547 1 82.69 7 MET B N 1
ATOM 2879 C CA . MET B 1 7 ? 12.891 33.062 17.969 1 82.69 7 MET B CA 1
ATOM 2880 C C . MET B 1 7 ? 14.227 33.781 18.188 1 82.69 7 MET B C 1
ATOM 2882 O O . MET B 1 7 ? 15.172 33.594 17.422 1 82.69 7 MET B O 1
ATOM 2886 N N . GLU B 1 8 ? 14.148 34.531 19.219 1 78.81 8 GLU B N 1
ATOM 2887 C CA . GLU B 1 8 ? 15.414 35.125 19.641 1 78.81 8 GLU B CA 1
ATOM 2888 C C . GLU B 1 8 ? 16.406 34.062 20.094 1 78.81 8 GLU B C 1
ATOM 2890 O O . GLU B 1 8 ? 17.594 34.156 19.797 1 78.81 8 GLU B O 1
ATOM 2895 N N . THR B 1 9 ? 15.797 33.125 20.844 1 85.75 9 THR B N 1
ATOM 2896 C CA . THR B 1 9 ? 16.656 32.031 21.281 1 85.75 9 THR B CA 1
ATOM 2897 C C . THR B 1 9 ? 15.93 30.703 21.172 1 85.75 9 THR B C 1
ATOM 2899 O O . THR B 1 9 ? 14.867 30.531 21.766 1 85.75 9 THR B O 1
ATOM 2902 N N . TYR B 1 10 ? 16.531 29.859 20.453 1 92.38 10 TYR B N 1
ATOM 2903 C CA . TYR B 1 10 ? 16.078 28.469 20.375 1 92.38 10 TYR B CA 1
ATOM 2904 C C . TYR B 1 10 ? 16.719 27.625 21.484 1 92.38 10 TYR B C 1
ATOM 2906 O O . TYR B 1 10 ? 17.812 27.938 21.953 1 92.38 10 TYR B O 1
ATOM 2914 N N . THR B 1 11 ? 16.016 26.625 21.906 1 95.06 11 THR B N 1
ATOM 2915 C CA . THR B 1 11 ? 16.672 25.625 22.75 1 95.06 11 THR B CA 1
ATOM 2916 C C . THR B 1 11 ? 17.734 24.875 21.953 1 95.06 11 THR B C 1
ATOM 2918 O O . THR B 1 11 ? 17.719 24.875 20.719 1 95.06 11 THR B O 1
ATOM 2921 N N . ALA B 1 12 ? 18.672 24.234 22.641 1 96.25 12 ALA B N 1
ATOM 2922 C CA . ALA B 1 12 ? 19.719 23.438 21.984 1 96.25 12 ALA B CA 1
ATOM 2923 C C . ALA B 1 12 ? 19.109 22.344 21.125 1 96.25 12 ALA B C 1
ATOM 2925 O O . ALA B 1 12 ? 19.594 22.078 20.016 1 96.25 12 ALA B O 1
ATOM 2926 N N . GLU B 1 13 ? 18.078 21.766 21.578 1 97.12 13 GLU B N 1
ATOM 2927 C CA . GLU B 1 13 ? 17.391 20.703 20.844 1 97.12 13 GLU B CA 1
ATOM 2928 C C . GLU B 1 13 ? 16.75 21.25 19.578 1 97.12 13 GLU B C 1
ATOM 2930 O O . GLU B 1 13 ? 16.828 20.625 18.516 1 97.12 13 GLU B O 1
ATOM 2935 N N . GLN B 1 14 ? 16.156 22.359 19.688 1 97.5 14 GLN B N 1
ATOM 2936 C CA . GLN B 1 14 ? 15.547 23 18.516 1 97.5 14 GLN B CA 1
ATOM 2937 C C . GLN B 1 14 ? 16.594 23.375 17.484 1 97.5 14 GLN B C 1
ATOM 2939 O O . GLN B 1 14 ? 16.391 23.172 16.281 1 97.5 14 GLN B O 1
ATOM 2944 N N . ILE B 1 15 ? 17.688 23.891 17.953 1 97.69 15 ILE B N 1
ATOM 2945 C CA . ILE B 1 15 ? 18.766 24.281 17.062 1 97.69 15 ILE B CA 1
ATOM 2946 C C . ILE B 1 15 ? 19.25 23.062 16.281 1 97.69 15 ILE B C 1
ATOM 2948 O O . ILE B 1 15 ? 19.359 23.109 15.047 1 97.69 15 ILE B O 1
ATOM 2952 N N . ALA B 1 16 ? 19.469 21.984 17 1 97.75 16 ALA B N 1
ATOM 2953 C CA . ALA B 1 16 ? 19.938 20.75 16.359 1 97.75 16 ALA B CA 1
ATOM 2954 C C . ALA B 1 16 ? 18.922 20.219 15.352 1 97.75 16 ALA B C 1
ATOM 2956 O O . ALA B 1 16 ? 19.297 19.844 14.234 1 97.75 16 ALA B O 1
ATOM 2957 N N . MET B 1 17 ? 17.641 20.25 15.703 1 98.31 17 MET B N 1
ATOM 2958 C CA . MET B 1 17 ? 16.578 19.734 14.844 1 98.31 17 MET B CA 1
ATOM 2959 C C . MET B 1 17 ? 16.453 20.578 13.57 1 98.31 17 MET B C 1
ATOM 2961 O O . MET B 1 17 ? 16.375 20.031 12.469 1 98.31 17 MET B O 1
ATOM 2965 N N . LEU B 1 18 ? 16.438 21.859 13.773 1 98.25 18 LEU B N 1
ATOM 2966 C CA . LEU B 1 18 ? 16.328 22.781 12.648 1 98.25 18 LEU B CA 1
ATOM 2967 C C . LEU B 1 18 ? 17.484 22.562 11.656 1 98.25 18 LEU B C 1
ATOM 2969 O O . LEU B 1 18 ? 17.266 22.531 10.445 1 98.25 18 LEU B O 1
ATOM 2973 N N . ASN B 1 19 ? 18.641 22.391 12.148 1 98.56 19 ASN B N 1
ATOM 2974 C CA . ASN B 1 19 ? 19.828 22.203 11.305 1 98.56 19 ASN B CA 1
ATOM 2975 C C . ASN B 1 19 ? 19.781 20.875 10.578 1 98.56 19 ASN B C 1
ATOM 2977 O O . ASN B 1 19 ? 20.156 20.781 9.406 1 98.56 19 ASN B O 1
ATOM 2981 N N . LEU B 1 20 ? 19.328 19.844 11.227 1 98.56 20 LEU B N 1
ATOM 2982 C CA . LEU B 1 20 ? 19.25 18.531 10.625 1 98.56 20 LEU B CA 1
ATOM 2983 C C . LEU B 1 20 ? 18.203 18.484 9.516 1 98.56 20 LEU B C 1
ATOM 2985 O O . LEU B 1 20 ? 18.438 17.906 8.453 1 98.56 20 LEU B O 1
ATOM 2989 N N . GLU B 1 21 ? 17.047 19.078 9.781 1 98.75 21 GLU B N 1
ATOM 2990 C CA . GLU B 1 21 ? 16.016 19.141 8.75 1 98.75 21 GLU B CA 1
ATOM 2991 C C . GLU B 1 21 ? 16.547 19.812 7.48 1 98.75 21 GLU B C 1
ATOM 2993 O O . GLU B 1 21 ? 16.344 19.312 6.375 1 98.75 21 GLU B O 1
ATOM 2998 N N . LYS B 1 22 ? 17.219 20.891 7.699 1 98.75 22 LYS B N 1
ATOM 2999 C CA . LYS B 1 22 ? 17.797 21.609 6.562 1 98.75 22 LYS B CA 1
ATOM 3000 C C . LYS B 1 22 ? 18.828 20.766 5.84 1 98.75 22 LYS B C 1
ATOM 3002 O O . LYS B 1 22 ? 18.828 20.672 4.609 1 98.75 22 LYS B O 1
ATOM 3007 N N . LYS B 1 23 ? 19.688 20.203 6.566 1 98.25 23 LYS B N 1
ATOM 3008 C CA . LYS B 1 23 ? 20.766 19.375 6.016 1 98.25 23 LYS B CA 1
ATOM 3009 C C . LYS B 1 23 ? 20.203 18.281 5.098 1 98.25 23 LYS B C 1
ATOM 3011 O O . LYS B 1 23 ? 20.578 18.203 3.928 1 98.25 23 LYS B O 1
ATOM 3016 N N . TYR B 1 24 ? 19.281 17.531 5.535 1 98.19 24 TYR B N 1
ATOM 3017 C CA . TYR B 1 24 ? 18.781 16.391 4.777 1 98.19 24 TYR B CA 1
ATOM 3018 C C . TYR B 1 24 ? 17.797 16.828 3.707 1 98.19 24 TYR B C 1
ATOM 3020 O O . TYR B 1 24 ? 17.688 16.203 2.65 1 98.19 24 TYR B O 1
ATOM 3028 N N . PHE B 1 25 ? 17.109 17.969 3.986 1 98.75 25 PHE B N 1
ATOM 3029 C CA . PHE B 1 25 ? 16.281 18.531 2.922 1 98.75 25 PHE B CA 1
ATOM 3030 C C . PHE B 1 25 ? 17.125 18.844 1.694 1 98.75 25 PHE B C 1
ATOM 3032 O O . PHE B 1 25 ? 16.766 18.484 0.572 1 98.75 25 PHE B O 1
ATOM 3039 N N . ASN B 1 26 ? 18.188 19.5 1.954 1 98.44 26 ASN B N 1
ATOM 3040 C CA . ASN B 1 26 ? 19.078 19.875 0.856 1 98.44 26 ASN B CA 1
ATOM 3041 C C . ASN B 1 26 ? 19.656 18.641 0.157 1 98.44 26 ASN B C 1
ATOM 3043 O O . ASN B 1 26 ? 19.719 18.609 -1.072 1 98.44 26 ASN B O 1
ATOM 3047 N N . PHE B 1 27 ? 20.016 17.703 0.91 1 97.81 27 PHE B N 1
ATOM 3048 C CA . PHE B 1 27 ? 20.547 16.469 0.352 1 97.81 27 PHE B CA 1
ATOM 3049 C C . PHE B 1 27 ? 19.5 15.789 -0.529 1 97.81 27 PHE B C 1
ATOM 3051 O O . PHE B 1 27 ? 19.797 15.391 -1.658 1 97.81 27 PHE B O 1
ATOM 3058 N N . LEU B 1 28 ? 18.312 15.672 -0.088 1 98.38 28 LEU B N 1
ATOM 3059 C CA . LEU B 1 28 ? 17.219 15.031 -0.817 1 98.38 28 LEU B CA 1
ATOM 3060 C C . LEU B 1 28 ? 16.875 15.82 -2.07 1 98.38 28 LEU B C 1
ATOM 3062 O O . LEU B 1 28 ? 16.641 15.242 -3.133 1 98.38 28 LEU B O 1
ATOM 3066 N N . TRP B 1 29 ? 16.844 17.109 -1.874 1 98.56 29 TRP B N 1
ATOM 3067 C CA . TRP B 1 29 ? 16.5 17.938 -3.021 1 98.56 29 TRP B CA 1
ATOM 3068 C C . TRP B 1 29 ? 17.531 17.797 -4.133 1 98.56 29 TRP B C 1
ATOM 3070 O O . TRP B 1 29 ? 17.188 17.812 -5.316 1 98.56 29 TRP B O 1
ATOM 3080 N N . GLU B 1 30 ? 18.75 17.688 -3.77 1 97.88 30 GLU B N 1
ATOM 3081 C CA . GLU B 1 30 ? 19.797 17.469 -4.766 1 97.88 30 GLU B CA 1
ATOM 3082 C C . GLU B 1 30 ? 19.547 16.188 -5.555 1 97.88 30 GLU B C 1
ATOM 3084 O O . GLU B 1 30 ? 19.75 16.156 -6.77 1 97.88 30 GLU B O 1
ATOM 3089 N N . ILE B 1 31 ? 19.109 15.203 -4.945 1 97.38 31 ILE B N 1
ATOM 3090 C CA . ILE B 1 31 ? 18.828 13.922 -5.582 1 97.38 31 ILE B CA 1
ATOM 3091 C C . ILE B 1 31 ? 17.594 14.055 -6.477 1 97.38 31 ILE B C 1
ATOM 3093 O O . ILE B 1 31 ? 17.641 13.719 -7.66 1 97.38 31 ILE B O 1
ATOM 3097 N N . PHE B 1 32 ? 16.516 14.625 -5.973 1 97.75 32 PHE B N 1
ATOM 3098 C CA . PHE B 1 32 ? 15.219 14.562 -6.637 1 97.75 32 PHE B CA 1
ATOM 3099 C C . PHE B 1 32 ? 15.102 15.648 -7.695 1 97.75 32 PHE B C 1
ATOM 3101 O O . PHE B 1 32 ? 14.219 15.586 -8.555 1 97.75 32 PHE B O 1
ATOM 3108 N N . SER B 1 33 ? 15.953 16.641 -7.605 1 97.25 33 SER B N 1
ATOM 3109 C CA . SER B 1 33 ? 15.961 17.672 -8.641 1 97.25 33 SER B CA 1
ATOM 3110 C C . SER B 1 33 ? 17 17.359 -9.719 1 97.25 33 SER B C 1
ATOM 3112 O O . SER B 1 33 ? 17.188 18.156 -10.648 1 97.25 33 SER B O 1
ATOM 3114 N N . SER B 1 34 ? 17.625 16.25 -9.648 1 96.69 34 SER B N 1
ATOM 3115 C CA . SER B 1 34 ? 18.703 15.883 -10.555 1 96.69 34 SER B CA 1
ATOM 3116 C C . SER B 1 34 ? 18.172 15.5 -11.93 1 96.69 34 SER B C 1
ATOM 3118 O O . SER B 1 34 ? 17 15.164 -12.07 1 96.69 34 SER B O 1
ATOM 3120 N N . GLU B 1 35 ? 19.062 15.484 -12.891 1 95.56 35 GLU B N 1
ATOM 3121 C CA . GLU B 1 35 ? 18.734 15.039 -14.234 1 95.56 35 GLU B CA 1
ATOM 3122 C C . GLU B 1 35 ? 18.438 13.539 -14.266 1 95.56 35 GLU B C 1
ATOM 3124 O O . GLU B 1 35 ? 17.578 13.086 -15.023 1 95.56 35 GLU B O 1
ATOM 3129 N N . GLU B 1 36 ? 19.156 12.875 -13.461 1 94.69 36 GLU B N 1
ATOM 3130 C CA . GLU B 1 36 ? 18.969 11.43 -13.391 1 94.69 36 GLU B CA 1
ATOM 3131 C C . GLU B 1 36 ? 17.547 11.086 -12.93 1 94.69 36 GLU B C 1
ATOM 3133 O O . GLU B 1 36 ? 16.906 10.195 -13.492 1 94.69 36 GLU B O 1
ATOM 3138 N N . PHE B 1 37 ? 17.094 11.711 -11.914 1 96.44 37 PHE B N 1
ATOM 3139 C CA . PHE B 1 37 ? 15.734 11.508 -11.414 1 96.44 37 PHE B CA 1
ATOM 3140 C C . PHE B 1 37 ? 14.703 11.859 -12.477 1 96.44 37 PHE B C 1
ATOM 3142 O O . PHE B 1 37 ? 13.766 11.094 -12.719 1 96.44 37 PHE B O 1
ATOM 3149 N N . GLU B 1 38 ? 14.883 12.938 -13.086 1 95.69 38 GLU B N 1
ATOM 3150 C CA . GLU B 1 38 ? 13.961 13.391 -14.125 1 95.69 38 GLU B CA 1
ATOM 3151 C C . GLU B 1 38 ? 13.922 12.406 -15.297 1 95.69 38 GLU B C 1
ATOM 3153 O O . GLU B 1 38 ? 12.852 12.148 -15.852 1 95.69 38 GLU B O 1
ATOM 3158 N N . LYS B 1 39 ? 15.062 11.969 -15.68 1 94.81 39 LYS B N 1
ATOM 3159 C CA . LYS B 1 39 ? 15.125 10.992 -16.766 1 94.81 39 LYS B CA 1
ATOM 3160 C C . LYS B 1 39 ? 14.312 9.75 -16.422 1 94.81 39 LYS B C 1
ATOM 3162 O O . LYS B 1 39 ? 13.578 9.227 -17.266 1 94.81 39 LYS B O 1
ATOM 3167 N N . SER B 1 40 ? 14.477 9.258 -15.203 1 94.88 40 SER B N 1
ATOM 3168 C CA . SER B 1 40 ? 13.719 8.086 -14.766 1 94.88 40 SER B CA 1
ATOM 3169 C C . SER B 1 40 ? 12.219 8.352 -14.812 1 94.88 40 SER B C 1
ATOM 3171 O O . SER B 1 40 ? 11.438 7.469 -15.188 1 94.88 40 SER B O 1
ATOM 3173 N N . LEU B 1 41 ? 11.82 9.531 -14.453 1 96.5 41 LEU B N 1
ATOM 3174 C CA . LEU B 1 41 ? 10.414 9.906 -14.508 1 96.5 41 LEU B CA 1
ATOM 3175 C C . LEU B 1 41 ? 9.914 9.93 -15.953 1 96.5 41 LEU B C 1
ATOM 3177 O O . LEU B 1 41 ? 8.812 9.453 -16.234 1 96.5 41 LEU B O 1
ATOM 3181 N N . LYS B 1 42 ? 10.719 10.445 -16.797 1 95.31 42 LYS B N 1
ATOM 3182 C CA . LYS B 1 42 ? 10.367 10.508 -18.203 1 95.31 42 LYS B CA 1
ATOM 3183 C C . LYS B 1 42 ? 10.234 9.109 -18.797 1 95.31 42 LYS B C 1
ATOM 3185 O O . LYS B 1 42 ? 9.344 8.852 -19.625 1 95.31 42 LYS B O 1
ATOM 3190 N N . ASP B 1 43 ? 11.102 8.258 -18.422 1 93.56 43 ASP B N 1
ATOM 3191 C CA . ASP B 1 43 ? 11.031 6.879 -18.875 1 93.56 43 ASP B CA 1
ATOM 3192 C C . ASP B 1 43 ? 9.727 6.215 -18.422 1 93.56 43 ASP B C 1
ATOM 3194 O O . ASP B 1 43 ? 9.094 5.492 -19.203 1 93.56 43 ASP B O 1
ATOM 3198 N N . SER B 1 44 ? 9.406 6.426 -17.219 1 94.69 44 SER B N 1
ATOM 3199 C CA . SER B 1 44 ? 8.156 5.891 -16.703 1 94.69 44 SER B CA 1
ATOM 3200 C C . SER B 1 44 ? 6.953 6.48 -17.422 1 94.69 44 SER B C 1
ATOM 3202 O O . SER B 1 44 ? 5.992 5.77 -17.719 1 94.69 44 SER B O 1
ATOM 3204 N N . GLU B 1 45 ? 6.98 7.762 -17.656 1 96.38 45 GLU B N 1
ATOM 3205 C CA . GLU B 1 45 ? 5.926 8.422 -18.422 1 96.38 45 GLU B CA 1
ATOM 3206 C C . GLU B 1 45 ? 5.77 7.773 -19.797 1 96.38 45 GLU B C 1
ATOM 3208 O O . GLU B 1 45 ? 4.656 7.438 -20.203 1 96.38 45 GLU B O 1
ATOM 3213 N N . ALA B 1 46 ? 6.887 7.648 -20.484 1 95.31 46 ALA B N 1
ATOM 3214 C CA . ALA B 1 46 ? 6.875 7.055 -21.812 1 95.31 46 ALA B CA 1
ATOM 3215 C C . ALA B 1 46 ? 6.285 5.648 -21.781 1 95.31 46 ALA B C 1
ATOM 3217 O O . ALA B 1 46 ? 5.5 5.277 -22.656 1 95.31 46 ALA B O 1
ATOM 3218 N N . TYR B 1 47 ? 6.652 4.93 -20.844 1 95.5 47 TYR B N 1
ATOM 3219 C CA . TYR B 1 47 ? 6.133 3.574 -20.688 1 95.5 47 TYR B CA 1
ATOM 3220 C C . TYR B 1 47 ? 4.621 3.582 -20.516 1 95.5 47 TYR B C 1
ATOM 3222 O O . TYR B 1 47 ? 3.906 2.832 -21.188 1 95.5 47 TYR B O 1
ATOM 3230 N N . ILE B 1 48 ? 4.145 4.328 -19.578 1 95.69 48 ILE B N 1
ATOM 3231 C CA . ILE B 1 48 ? 2.721 4.387 -19.266 1 95.69 48 ILE B CA 1
ATOM 3232 C C . ILE B 1 48 ? 1.943 4.812 -20.516 1 95.69 48 ILE B C 1
ATOM 3234 O O . ILE B 1 48 ? 0.913 4.223 -20.844 1 95.69 48 ILE B O 1
ATOM 3238 N N . ILE B 1 49 ? 2.479 5.797 -21.203 1 96.06 49 ILE B N 1
ATOM 3239 C CA . ILE B 1 49 ? 1.819 6.281 -22.406 1 96.06 49 ILE B CA 1
ATOM 3240 C C . ILE B 1 49 ? 1.763 5.164 -23.438 1 96.06 49 ILE B C 1
ATOM 3242 O O . ILE B 1 49 ? 0.704 4.891 -24.016 1 96.06 49 ILE B O 1
ATOM 3246 N N . LYS B 1 50 ? 2.861 4.566 -23.656 1 94.38 50 LYS B N 1
ATOM 3247 C CA . LYS B 1 50 ? 2.963 3.506 -24.656 1 94.38 50 LYS B CA 1
ATOM 3248 C C . LYS B 1 50 ? 1.998 2.365 -24.344 1 94.38 50 LYS B C 1
ATOM 3250 O O . LYS B 1 50 ? 1.42 1.771 -25.266 1 94.38 50 LYS B O 1
ATOM 3255 N N . ASN B 1 51 ? 1.811 2.051 -23.109 1 93.12 51 ASN B N 1
ATOM 3256 C CA . ASN B 1 51 ? 1.002 0.905 -22.703 1 93.12 51 ASN B CA 1
ATOM 3257 C C . ASN B 1 51 ? -0.336 1.343 -22.109 1 93.12 51 ASN B C 1
ATOM 3259 O O . ASN B 1 51 ? -0.978 0.582 -21.391 1 93.12 51 ASN B O 1
ATOM 3263 N N . TYR B 1 52 ? -0.778 2.504 -22.375 1 95.12 52 TYR B N 1
ATOM 3264 C CA . TYR B 1 52 ? -1.9 3.113 -21.672 1 95.12 52 TYR B CA 1
ATOM 3265 C C . TYR B 1 52 ? -3.166 2.281 -21.844 1 95.12 52 TYR B C 1
ATOM 3267 O O . TYR B 1 52 ? -3.904 2.059 -20.875 1 95.12 52 TYR B O 1
ATOM 3275 N N . GLU B 1 53 ? -3.443 1.811 -23 1 92.62 53 GLU B N 1
ATOM 3276 C CA . GLU B 1 53 ? -4.668 1.063 -23.266 1 92.62 53 GLU B CA 1
ATOM 3277 C C . GLU B 1 53 ? -4.734 -0.203 -22.406 1 92.62 53 GLU B C 1
ATOM 3279 O O . GLU B 1 53 ? -5.766 -0.492 -21.797 1 92.62 53 GLU B O 1
ATOM 3284 N N . VAL B 1 54 ? -3.662 -0.862 -22.375 1 89.94 54 VAL B N 1
ATOM 3285 C CA . VAL B 1 54 ? -3.602 -2.105 -21.609 1 89.94 54 VAL B CA 1
ATOM 3286 C C . VAL B 1 54 ? -3.715 -1.803 -20.125 1 89.94 54 VAL B C 1
ATOM 3288 O O . VAL B 1 54 ? -4.461 -2.471 -19.406 1 89.94 54 VAL B O 1
ATOM 3291 N N . LEU B 1 55 ? -3.002 -0.823 -19.672 1 92 55 LEU B N 1
ATOM 3292 C CA . LEU B 1 55 ? -3.02 -0.433 -18.266 1 92 55 LEU B CA 1
ATOM 3293 C C . LEU B 1 55 ? -4.41 0.037 -17.859 1 92 55 LEU B C 1
ATOM 3295 O O . LEU B 1 55 ? -4.871 -0.271 -16.75 1 92 55 LEU B O 1
ATOM 3299 N N . HIS B 1 56 ? -4.977 0.77 -18.688 1 90.94 56 HIS B N 1
ATOM 3300 C CA . HIS B 1 56 ? -6.301 1.303 -18.391 1 90.94 56 HIS B CA 1
ATOM 3301 C C . HIS B 1 56 ? -7.324 0.183 -18.25 1 90.94 56 HIS B C 1
ATOM 3303 O O . HIS B 1 56 ? -8.234 0.273 -17.422 1 90.94 56 HIS B O 1
ATOM 3309 N N . ARG B 1 57 ? -7.23 -0.817 -18.953 1 85.25 57 ARG B N 1
ATOM 3310 C CA . ARG B 1 57 ? -8.156 -1.947 -18.906 1 85.25 57 ARG B CA 1
ATOM 3311 C C . ARG B 1 57 ? -7.879 -2.84 -17.703 1 85.25 57 ARG B C 1
ATOM 3313 O O . ARG B 1 57 ? -8.812 -3.33 -17.062 1 85.25 57 ARG B O 1
ATOM 3320 N N . LYS B 1 58 ? -6.664 -2.973 -17.328 1 81.12 58 LYS B N 1
ATOM 3321 C CA . LYS B 1 58 ? -6.277 -4.008 -16.375 1 81.12 58 LYS B CA 1
ATOM 3322 C C . LYS B 1 58 ? -6 -3.408 -15 1 81.12 58 LYS B C 1
ATOM 3324 O O . LYS B 1 58 ? -5.957 -4.125 -14 1 81.12 58 LYS B O 1
ATOM 3329 N N . TRP B 1 59 ? -5.816 -2.143 -15.039 1 82.38 59 TRP B N 1
ATOM 3330 C CA . TRP B 1 59 ? -5.328 -1.498 -13.82 1 82.38 59 TRP B CA 1
ATOM 3331 C C . TRP B 1 59 ? -6.129 -0.239 -13.516 1 82.38 59 TRP B C 1
ATOM 3333 O O . TRP B 1 59 ? -5.887 0.819 -14.102 1 82.38 59 TRP B O 1
ATOM 3343 N N . ASP B 1 60 ? -6.934 -0.379 -12.57 1 73.81 60 ASP B N 1
ATOM 3344 C CA . ASP B 1 60 ? -7.828 0.728 -12.242 1 73.81 60 ASP B CA 1
ATOM 3345 C C . ASP B 1 60 ? -7.188 1.669 -11.227 1 73.81 60 ASP B C 1
ATOM 3347 O O . ASP B 1 60 ? -7.688 2.771 -10.992 1 73.81 60 ASP B O 1
ATOM 3351 N N . ASN B 1 61 ? -6.098 1.354 -10.875 1 81.06 61 ASN B N 1
ATOM 3352 C CA . ASN B 1 61 ? -5.445 2.141 -9.836 1 81.06 61 ASN B CA 1
ATOM 3353 C C . ASN B 1 61 ? -4.59 3.258 -10.43 1 81.06 61 ASN B C 1
ATOM 3355 O O . ASN B 1 61 ? -4.484 3.379 -11.648 1 81.06 61 ASN B O 1
ATOM 3359 N N . ASN B 1 62 ? -4.148 4.16 -9.578 1 92.44 62 ASN B N 1
ATOM 3360 C CA . ASN B 1 62 ? -3.18 5.199 -9.914 1 92.44 62 ASN B CA 1
ATOM 3361 C C . ASN B 1 62 ? -1.96 4.621 -10.625 1 92.44 62 ASN B C 1
ATOM 3363 O O . ASN B 1 62 ? -1.188 3.869 -10.023 1 92.44 62 ASN B O 1
ATOM 3367 N N . LYS B 1 63 ? -1.781 5 -11.914 1 95.69 63 LYS B N 1
ATOM 3368 C CA . LYS B 1 63 ? -0.76 4.406 -12.773 1 95.69 63 LYS B CA 1
ATOM 3369 C C . LYS B 1 63 ? 0.613 5.012 -12.492 1 95.69 63 LYS B C 1
ATOM 3371 O O . LYS B 1 63 ? 1.624 4.535 -13.016 1 95.69 63 LYS B O 1
ATOM 3376 N N . PHE B 1 64 ? 0.649 5.996 -11.703 1 96.62 64 PHE B N 1
ATOM 3377 C CA . PHE B 1 64 ? 1.916 6.691 -11.508 1 96.62 64 PHE B CA 1
ATOM 3378 C C . PHE B 1 64 ? 2.465 6.445 -10.109 1 96.62 64 PHE B C 1
ATOM 3380 O O . PHE B 1 64 ? 3.66 6.621 -9.867 1 96.62 64 PHE B O 1
ATOM 3387 N N . LYS B 1 65 ? 1.709 6.062 -9.195 1 96.88 65 LYS B N 1
ATOM 3388 C CA . LYS B 1 65 ? 2.084 5.961 -7.785 1 96.88 65 LYS B CA 1
ATOM 3389 C C . LYS B 1 65 ? 3.236 4.98 -7.594 1 96.88 65 LYS B C 1
ATOM 3391 O O . LYS B 1 65 ? 4.273 5.336 -7.031 1 96.88 65 LYS B O 1
ATOM 3396 N N . VAL B 1 66 ? 3.094 3.803 -8.125 1 96.19 66 VAL B N 1
ATOM 3397 C CA . VAL B 1 66 ? 4.059 2.734 -7.891 1 96.19 66 VAL B CA 1
ATOM 3398 C C . VAL B 1 66 ? 5.383 3.076 -8.57 1 96.19 66 VAL B C 1
ATOM 3400 O O . VAL B 1 66 ? 6.438 3.051 -7.938 1 96.19 66 VAL B O 1
ATOM 3403 N N . PRO B 1 67 ? 5.363 3.447 -9.828 1 96.12 67 PRO B N 1
ATOM 3404 C CA . PRO B 1 67 ? 6.621 3.84 -10.461 1 96.12 67 PRO B CA 1
ATOM 3405 C C . PRO B 1 67 ? 7.309 4.996 -9.75 1 96.12 67 PRO B C 1
ATOM 3407 O O . PRO B 1 67 ? 8.539 5 -9.602 1 96.12 67 PRO B O 1
ATOM 3410 N N . PHE B 1 68 ? 6.52 5.965 -9.344 1 97.31 68 PHE B N 1
ATOM 3411 C CA . PHE B 1 68 ? 7.086 7.133 -8.672 1 97.31 68 PHE B CA 1
ATOM 3412 C C . PHE B 1 68 ? 7.797 6.723 -7.387 1 97.31 68 PHE B C 1
ATOM 3414 O O . PHE B 1 68 ? 8.922 7.152 -7.133 1 97.31 68 PHE B O 1
ATOM 3421 N N . GLU B 1 69 ? 7.191 5.922 -6.578 1 97.44 69 GLU B N 1
ATOM 3422 C CA . GLU B 1 69 ? 7.781 5.418 -5.34 1 97.44 69 GLU B CA 1
ATOM 3423 C C . GLU B 1 69 ? 9.047 4.617 -5.621 1 97.44 69 GLU B C 1
ATOM 3425 O O . GLU B 1 69 ? 10.047 4.75 -4.91 1 97.44 69 GLU B O 1
ATOM 3430 N N . ARG B 1 70 ? 9.016 3.859 -6.645 1 96.19 70 ARG B N 1
ATOM 3431 C CA . ARG B 1 70 ? 10.148 3.01 -6.996 1 96.19 70 ARG B CA 1
ATOM 3432 C C . ARG B 1 70 ? 11.352 3.85 -7.418 1 96.19 70 ARG B C 1
ATOM 3434 O O . ARG B 1 70 ? 12.484 3.564 -7.02 1 96.19 70 ARG B O 1
ATOM 3441 N N . ILE B 1 71 ? 11.102 4.805 -8.219 1 96.69 71 ILE B N 1
ATOM 3442 C CA . ILE B 1 71 ? 12.164 5.699 -8.672 1 96.69 71 ILE B CA 1
ATOM 3443 C C . ILE B 1 71 ? 12.773 6.414 -7.465 1 96.69 71 ILE B C 1
ATOM 3445 O O . ILE B 1 71 ? 14 6.48 -7.332 1 96.69 71 ILE B O 1
ATOM 3449 N N . MET B 1 72 ? 11.883 6.895 -6.605 1 97.19 72 MET B N 1
ATOM 3450 C CA . MET B 1 72 ? 12.344 7.57 -5.398 1 97.19 72 MET B CA 1
ATOM 3451 C C . MET B 1 72 ? 13.25 6.664 -4.574 1 97.19 72 MET B C 1
ATOM 3453 O O . MET B 1 72 ? 14.359 7.055 -4.211 1 97.19 72 MET B O 1
ATOM 3457 N N . ARG B 1 73 ? 12.844 5.512 -4.352 1 95.31 73 ARG B N 1
ATOM 3458 C CA . ARG B 1 73 ? 13.594 4.57 -3.525 1 95.31 73 ARG B CA 1
ATOM 3459 C C . ARG B 1 73 ? 14.93 4.211 -4.172 1 95.31 73 ARG B C 1
ATOM 3461 O O . ARG B 1 73 ? 15.969 4.219 -3.512 1 95.31 73 ARG B O 1
ATOM 3468 N N . HIS B 1 74 ? 14.867 3.93 -5.395 1 93.25 74 HIS B N 1
ATOM 3469 C CA . HIS B 1 74 ? 16.062 3.498 -6.109 1 93.25 74 HIS B CA 1
ATOM 3470 C C . HIS B 1 74 ? 17.141 4.562 -6.059 1 93.25 74 HIS B C 1
ATOM 3472 O O . HIS B 1 74 ? 18.281 4.273 -5.691 1 93.25 74 HIS B O 1
ATOM 3478 N N . LEU B 1 75 ? 16.781 5.734 -6.406 1 94.25 75 LEU B N 1
ATOM 3479 C CA . LEU B 1 75 ? 17.781 6.789 -6.484 1 94.25 75 LEU B CA 1
ATOM 3480 C C . LEU B 1 75 ? 18.266 7.18 -5.094 1 94.25 75 LEU B C 1
ATOM 3482 O O . LEU B 1 75 ? 19.453 7.488 -4.91 1 94.25 75 LEU B O 1
ATOM 3486 N N . LEU B 1 76 ? 17.406 7.184 -4.191 1 94.44 76 LEU B N 1
ATOM 3487 C CA . LEU B 1 76 ? 17.812 7.516 -2.832 1 94.44 76 LEU B CA 1
ATOM 3488 C C . LEU B 1 76 ? 18.766 6.469 -2.281 1 94.44 76 LEU B C 1
ATOM 3490 O O . LEU B 1 76 ? 19.812 6.809 -1.717 1 94.44 76 LEU B O 1
ATOM 3494 N N . TYR B 1 77 ? 18.438 5.203 -2.465 1 91.56 77 TYR B N 1
ATOM 3495 C CA . TYR B 1 77 ? 19.359 4.148 -2.027 1 91.56 77 TYR B CA 1
ATOM 3496 C C . TYR B 1 77 ? 20.703 4.277 -2.709 1 91.56 77 TYR B C 1
ATOM 3498 O O . TYR B 1 77 ? 21.75 4.203 -2.055 1 91.56 77 TYR B O 1
ATOM 3506 N N . LYS B 1 78 ? 20.641 4.406 -3.979 1 90.38 78 LYS B N 1
ATOM 3507 C CA . LYS B 1 78 ? 21.875 4.535 -4.746 1 90.38 78 LYS B CA 1
ATOM 3508 C C . LYS B 1 78 ? 22.75 5.66 -4.195 1 90.38 78 LYS B C 1
ATOM 3510 O O . LYS B 1 78 ? 23.938 5.453 -3.906 1 90.38 78 LYS B O 1
ATOM 3515 N N . LYS B 1 79 ? 22.172 6.809 -3.967 1 92.56 79 LYS B N 1
ATOM 3516 C CA . LYS B 1 79 ? 22.922 7.984 -3.543 1 92.56 79 LYS B CA 1
ATOM 3517 C C . LYS B 1 79 ? 23.375 7.855 -2.092 1 92.56 79 LYS B C 1
ATOM 3519 O O . LYS B 1 79 ? 24.469 8.305 -1.732 1 92.56 79 LYS B O 1
ATOM 3524 N N . LEU B 1 80 ? 22.562 7.289 -1.269 1 90.88 80 LEU B N 1
ATOM 3525 C CA . LEU B 1 80 ? 22.922 7.102 0.131 1 90.88 80 LEU B CA 1
ATOM 3526 C C . LEU B 1 80 ? 24.078 6.117 0.263 1 90.88 80 LEU B C 1
ATOM 3528 O O . LEU B 1 80 ? 24.969 6.309 1.089 1 90.88 80 LEU B O 1
ATOM 3532 N N . ILE B 1 81 ? 24.078 5.09 -0.505 1 86.31 81 ILE B N 1
ATOM 3533 C CA . ILE B 1 81 ? 25.141 4.09 -0.491 1 86.31 81 ILE B CA 1
ATOM 3534 C C . ILE B 1 81 ? 26.422 4.695 -1.049 1 86.31 81 ILE B C 1
ATOM 3536 O O . ILE B 1 81 ? 27.5 4.539 -0.459 1 86.31 81 ILE B O 1
ATOM 3540 N N . GLU B 1 82 ? 26.328 5.414 -2.139 1 87.69 82 GLU B N 1
ATOM 3541 C CA . GLU B 1 82 ? 27.469 6.055 -2.773 1 87.69 82 GLU B CA 1
ATOM 3542 C C . GLU B 1 82 ? 28.156 7.031 -1.822 1 87.69 82 GLU B C 1
ATOM 3544 O O . GLU B 1 82 ? 29.375 7.215 -1.881 1 87.69 82 GLU B O 1
ATOM 3549 N N . ASN B 1 83 ? 27.328 7.664 -0.962 1 90.94 83 ASN B N 1
ATOM 3550 C CA . ASN B 1 83 ? 27.859 8.695 -0.075 1 90.94 83 ASN B CA 1
ATOM 3551 C C . ASN B 1 83 ? 28.125 8.148 1.322 1 90.94 83 ASN B C 1
ATOM 3553 O O . ASN B 1 83 ? 28.453 8.906 2.236 1 90.94 83 ASN B O 1
ATOM 3557 N N . ASP B 1 84 ? 27.953 6.883 1.521 1 90.69 84 ASP B N 1
ATOM 3558 C CA . ASP B 1 84 ? 28.188 6.219 2.799 1 90.69 84 ASP B CA 1
ATOM 3559 C C . ASP B 1 84 ? 27.375 6.879 3.914 1 90.69 84 ASP B C 1
ATOM 3561 O O . ASP B 1 84 ? 27.922 7.191 4.977 1 90.69 84 ASP B O 1
ATOM 3565 N N . LEU B 1 85 ? 26.156 7.125 3.592 1 92.25 85 LEU B N 1
ATOM 3566 C CA . LEU B 1 85 ? 25.312 7.828 4.547 1 92.25 85 LEU B CA 1
ATOM 3567 C C . LEU B 1 85 ? 24.312 6.867 5.195 1 92.25 85 LEU B C 1
ATOM 3569 O O . LEU B 1 85 ? 23.734 7.172 6.242 1 92.25 85 LEU B O 1
ATOM 3573 N N . ILE B 1 86 ? 24.062 5.785 4.59 1 91.5 86 ILE B N 1
ATOM 3574 C CA . ILE B 1 86 ? 23.094 4.848 5.121 1 91.5 86 ILE B CA 1
ATOM 3575 C C . ILE B 1 86 ? 23.75 3.941 6.16 1 91.5 86 ILE B C 1
ATOM 3577 O O . ILE B 1 86 ? 24.797 3.354 5.898 1 91.5 86 ILE B O 1
ATOM 3581 N N . VAL B 1 87 ? 23.188 3.906 7.293 1 91.94 87 VAL B N 1
ATOM 3582 C CA . VAL B 1 87 ? 23.656 3.049 8.375 1 91.94 87 VAL B CA 1
ATOM 3583 C C . VAL B 1 87 ? 22.797 1.795 8.461 1 91.94 87 VAL B C 1
ATOM 3585 O O . VAL B 1 87 ? 23.297 0.698 8.703 1 91.94 87 VAL B O 1
ATOM 3588 N N . ASP B 1 88 ? 21.547 1.997 8.266 1 92.5 88 ASP B N 1
ATOM 3589 C CA . ASP B 1 88 ? 20.578 0.917 8.406 1 92.5 88 ASP B CA 1
ATOM 3590 C C . ASP B 1 88 ? 19.219 1.322 7.828 1 92.5 88 ASP B C 1
ATOM 3592 O O . ASP B 1 88 ? 19.062 2.43 7.309 1 92.5 88 ASP B O 1
ATOM 3596 N N . ILE B 1 89 ? 18.266 0.367 7.867 1 93.69 89 ILE B N 1
ATOM 3597 C CA . ILE B 1 89 ? 16.891 0.681 7.504 1 93.69 89 ILE B CA 1
ATOM 3598 C C . ILE B 1 89 ? 16.062 0.925 8.766 1 93.69 89 ILE B C 1
ATOM 3600 O O . ILE B 1 89 ? 16.328 0.317 9.812 1 93.69 89 ILE B O 1
ATOM 3604 N N . TYR B 1 90 ? 15.164 1.843 8.68 1 95.88 90 TYR B N 1
ATOM 3605 C CA . TYR B 1 90 ? 14.273 2.119 9.805 1 95.88 90 TYR B CA 1
ATOM 3606 C C . TYR B 1 90 ? 13.344 0.943 10.07 1 95.88 90 TYR B C 1
ATOM 3608 O O . TYR B 1 90 ? 12.539 0.576 9.211 1 95.88 90 TYR B O 1
ATOM 3616 N N . PRO B 1 91 ? 13.391 0.341 11.188 1 94.44 91 PRO B N 1
ATOM 3617 C CA . PRO B 1 91 ? 12.664 -0.912 11.414 1 94.44 91 PRO B CA 1
ATOM 3618 C C . PRO B 1 91 ? 11.211 -0.686 11.805 1 94.44 91 PRO B C 1
ATOM 3620 O O . PRO B 1 91 ? 10.43 -1.642 11.898 1 94.44 91 PRO B O 1
ATOM 3623 N N . SER B 1 92 ? 10.781 0.47 11.953 1 94.81 92 SER B N 1
ATOM 3624 C CA . SER B 1 92 ? 9.43 0.762 12.422 1 94.81 92 SER B CA 1
ATOM 3625 C C . SER B 1 92 ? 8.391 0.436 11.352 1 94.81 92 SER B C 1
ATOM 3627 O O . SER B 1 92 ? 8.586 0.763 10.172 1 94.81 92 SER B O 1
ATOM 3629 N N . PRO B 1 93 ? 7.289 -0.176 11.781 1 94.69 93 PRO B N 1
ATOM 3630 C CA . PRO B 1 93 ? 6.176 -0.348 10.844 1 94.69 93 PRO B CA 1
ATOM 3631 C C . PRO B 1 93 ? 5.441 0.958 10.562 1 94.69 93 PRO B C 1
ATOM 3633 O O . PRO B 1 93 ? 4.707 1.054 9.57 1 94.69 93 PRO B O 1
ATOM 3636 N N . VAL B 1 94 ? 5.594 1.854 11.445 1 93.75 94 VAL B N 1
ATOM 3637 C CA . VAL B 1 94 ? 4.977 3.168 11.305 1 93.75 94 VAL B CA 1
ATOM 3638 C C . VAL B 1 94 ? 5.926 4.109 10.57 1 93.75 94 VAL B C 1
ATOM 3640 O O . VAL B 1 94 ? 6.887 4.617 11.156 1 93.75 94 VAL B O 1
ATOM 3643 N N . SER B 1 95 ? 5.715 4.316 9.336 1 93.06 95 SER B N 1
ATOM 3644 C CA . SER B 1 95 ? 6.574 5.16 8.516 1 93.06 95 SER B CA 1
ATOM 3645 C C . SER B 1 95 ? 5.938 5.449 7.16 1 93.06 95 SER B C 1
ATOM 3647 O O . SER B 1 95 ? 4.836 4.977 6.871 1 93.06 95 SER B O 1
ATOM 3649 N N . GLY B 1 96 ? 6.547 6.277 6.453 1 94.19 96 GLY B N 1
ATOM 3650 C CA . GLY B 1 96 ? 6.148 6.523 5.078 1 94.19 96 GLY B CA 1
ATOM 3651 C C . GLY B 1 96 ? 6.625 5.449 4.117 1 94.19 96 GLY B C 1
ATOM 3652 O O . GLY B 1 96 ? 6.715 4.277 4.484 1 94.19 96 GLY B O 1
ATOM 3653 N N . ASP B 1 97 ? 6.848 5.801 2.926 1 95.75 97 ASP B N 1
ATOM 3654 C CA . ASP B 1 97 ? 7.207 4.875 1.855 1 95.75 97 ASP B CA 1
ATOM 3655 C C . ASP B 1 97 ? 8.672 4.449 1.967 1 95.75 97 ASP B C 1
ATOM 3657 O O . ASP B 1 97 ? 9.062 3.416 1.424 1 95.75 97 ASP B O 1
ATOM 3661 N N . MET B 1 98 ? 9.422 5.27 2.609 1 95.38 98 MET B N 1
ATOM 3662 C CA . MET B 1 98 ? 10.828 4.945 2.842 1 95.38 98 MET B CA 1
ATOM 3663 C C . MET B 1 98 ? 11.266 5.387 4.234 1 95.38 98 MET B C 1
ATOM 3665 O O . MET B 1 98 ? 10.867 6.453 4.703 1 95.38 98 MET B O 1
ATOM 3669 N N . GLY B 1 99 ? 11.984 4.602 4.922 1 96 99 GLY B N 1
ATOM 3670 C CA . GLY B 1 99 ? 12.602 4.871 6.207 1 96 99 GLY B CA 1
ATOM 3671 C C . GLY B 1 99 ? 14.047 4.414 6.277 1 96 99 GLY B C 1
ATOM 3672 O O . GLY B 1 99 ? 14.336 3.229 6.098 1 96 99 GLY B O 1
ATOM 3673 N N . ILE B 1 100 ? 14.922 5.324 6.535 1 96 100 ILE B N 1
ATOM 3674 C CA . ILE B 1 100 ? 16.344 5.031 6.523 1 96 100 ILE B CA 1
ATOM 3675 C C . ILE B 1 100 ? 17 5.574 7.793 1 96 100 ILE B C 1
ATOM 3677 O O . ILE B 1 100 ? 16.625 6.641 8.281 1 96 100 ILE B O 1
ATOM 3681 N N . VAL B 1 101 ? 17.938 4.844 8.25 1 96.5 101 VAL B N 1
ATOM 3682 C CA . VAL B 1 101 ? 18.734 5.297 9.383 1 96.5 101 VAL B CA 1
ATOM 3683 C C . VAL B 1 101 ? 20.078 5.836 8.883 1 96.5 101 VAL B C 1
ATOM 3685 O O . VAL B 1 101 ? 20.797 5.137 8.172 1 96.5 101 VAL B O 1
ATOM 3688 N N . THR B 1 102 ? 20.297 7.023 9.203 1 96.19 102 THR B N 1
ATOM 3689 C CA . THR B 1 102 ? 21.594 7.629 8.969 1 96.19 102 THR B CA 1
ATOM 3690 C C . THR B 1 102 ? 22.359 7.793 10.281 1 96.19 102 THR B C 1
ATOM 3692 O O . THR B 1 102 ? 21.891 7.348 11.336 1 96.19 102 THR B O 1
ATOM 3695 N N . LYS B 1 103 ? 23.516 8.406 10.195 1 93.94 103 LYS B N 1
ATOM 3696 C CA . LYS B 1 103 ? 24.391 8.5 11.359 1 93.94 103 LYS B CA 1
ATOM 3697 C C . LYS B 1 103 ? 23.766 9.375 12.445 1 93.94 103 LYS B C 1
ATOM 3699 O O . LYS B 1 103 ? 23.984 9.156 13.633 1 93.94 103 LYS B O 1
ATOM 3704 N N . ASP B 1 104 ? 22.969 10.344 12.023 1 96.81 104 ASP B N 1
ATOM 3705 C CA . ASP B 1 104 ? 22.531 11.312 13.023 1 96.81 104 ASP B CA 1
ATOM 3706 C C . ASP B 1 104 ? 21.016 11.523 12.969 1 96.81 104 ASP B C 1
ATOM 3708 O O . ASP B 1 104 ? 20.469 12.32 13.727 1 96.81 104 ASP B O 1
ATOM 3712 N N . ALA B 1 105 ? 20.328 10.766 12.086 1 98.12 105 ALA B N 1
ATOM 3713 C CA . ALA B 1 105 ? 18.875 10.938 12.008 1 98.12 105 ALA B CA 1
ATOM 3714 C C . ALA B 1 105 ? 18.219 9.742 11.32 1 98.12 105 ALA B C 1
ATOM 3716 O O . ALA B 1 105 ? 18.906 8.953 10.656 1 98.12 105 ALA B O 1
ATOM 3717 N N . ILE B 1 106 ? 17.031 9.578 11.508 1 97.88 106 ILE B N 1
ATOM 3718 C CA . ILE B 1 106 ? 16.156 8.711 10.719 1 97.88 106 ILE B CA 1
ATOM 3719 C C . ILE B 1 106 ? 15.398 9.547 9.688 1 97.88 106 ILE B C 1
ATOM 3721 O O . ILE B 1 106 ? 14.75 10.531 10.039 1 97.88 106 ILE B O 1
ATOM 3725 N N . ILE B 1 107 ? 15.484 9.172 8.484 1 97.94 107 ILE B N 1
ATOM 3726 C CA . ILE B 1 107 ? 14.828 9.891 7.402 1 97.94 107 ILE B CA 1
ATOM 3727 C C . ILE B 1 107 ? 13.57 9.141 6.973 1 97.94 107 ILE B C 1
ATOM 3729 O O . ILE B 1 107 ? 13.641 7.992 6.531 1 97.94 107 ILE B O 1
ATOM 3733 N N . ASN B 1 108 ? 12.477 9.742 7.164 1 98.25 108 ASN B N 1
ATOM 3734 C CA . ASN B 1 108 ? 11.172 9.242 6.73 1 98.25 108 ASN B CA 1
ATOM 3735 C C . ASN B 1 108 ? 10.641 10.023 5.535 1 98.25 108 ASN B C 1
ATOM 3737 O O . ASN B 1 108 ? 10.461 11.242 5.617 1 98.25 108 ASN B O 1
ATOM 3741 N N . ILE B 1 109 ? 10.367 9.359 4.438 1 98.31 109 ILE B N 1
ATOM 3742 C CA . ILE B 1 109 ? 9.891 10.039 3.238 1 98.31 109 ILE B CA 1
ATOM 3743 C C . ILE B 1 109 ? 8.609 9.383 2.742 1 98.31 109 ILE B C 1
ATOM 3745 O O . ILE B 1 109 ? 8.5 8.156 2.725 1 98.31 109 ILE B O 1
ATOM 3749 N N . ASP B 1 110 ? 7.695 10.188 2.402 1 98.06 110 ASP B N 1
ATOM 3750 C CA . ASP B 1 110 ? 6.469 9.727 1.757 1 98.06 110 ASP B CA 1
ATOM 3751 C C . ASP B 1 110 ? 6.309 10.359 0.374 1 98.06 110 ASP B C 1
ATOM 3753 O O . ASP B 1 110 ? 6.551 11.547 0.196 1 98.06 110 ASP B O 1
ATOM 3757 N N . ALA B 1 111 ? 5.914 9.531 -0.566 1 98.12 111 ALA B N 1
ATOM 3758 C CA . ALA B 1 111 ? 5.664 9.992 -1.928 1 98.12 111 ALA B CA 1
ATOM 3759 C C . ALA B 1 111 ? 4.18 10.281 -2.143 1 98.12 111 ALA B C 1
ATOM 3761 O O . ALA B 1 111 ? 3.324 9.477 -1.764 1 98.12 111 ALA B O 1
ATOM 3762 N N . LYS B 1 112 ? 3.924 11.398 -2.723 1 97.44 112 LYS B N 1
ATOM 3763 C CA . LYS B 1 112 ? 2.564 11.805 -3.066 1 97.44 112 LYS B CA 1
ATOM 3764 C C . LYS B 1 112 ? 2.424 12.039 -4.566 1 97.44 112 LYS B C 1
ATOM 3766 O O . LYS B 1 112 ? 3.271 12.695 -5.18 1 97.44 112 LYS B O 1
ATOM 3771 N N . THR B 1 113 ? 1.399 11.484 -5.105 1 97.25 113 THR B N 1
ATOM 3772 C CA . THR B 1 113 ? 1.051 11.781 -6.492 1 97.25 113 THR B CA 1
ATOM 3773 C C . THR B 1 113 ? -0.346 12.391 -6.578 1 97.25 113 THR B C 1
ATOM 3775 O O . THR B 1 113 ? -1.272 11.93 -5.906 1 97.25 113 THR B O 1
ATOM 3778 N N . ILE B 1 114 ? -0.471 13.414 -7.34 1 96.88 114 ILE B N 1
ATOM 3779 C CA . ILE B 1 114 ? -1.75 14.109 -7.469 1 96.88 114 ILE B CA 1
ATOM 3780 C C . ILE B 1 114 ? -2.16 14.156 -8.938 1 96.88 114 ILE B C 1
ATOM 3782 O O . ILE B 1 114 ? -1.4 14.625 -9.789 1 96.88 114 ILE B O 1
ATOM 3786 N N . ASN B 1 115 ? -3.299 13.633 -9.203 1 96.94 115 ASN B N 1
ATOM 3787 C CA . ASN B 1 115 ? -3.873 13.781 -10.539 1 96.94 115 ASN B CA 1
ATOM 3788 C C . ASN B 1 115 ? -4.508 15.156 -10.727 1 96.94 115 ASN B C 1
ATOM 3790 O O . ASN B 1 115 ? -5.547 15.453 -10.133 1 96.94 115 ASN B O 1
ATOM 3794 N N . ALA B 1 116 ? -3.945 15.945 -11.578 1 95.38 116 ALA B N 1
ATOM 3795 C CA . ALA B 1 116 ? -4.391 17.328 -11.781 1 95.38 116 ALA B CA 1
ATOM 3796 C C . ALA B 1 116 ? -5.797 17.359 -12.367 1 95.38 116 ALA B C 1
ATOM 3798 O O . ALA B 1 116 ? -6.512 18.359 -12.211 1 95.38 116 ALA B O 1
ATOM 3799 N N . LYS B 1 117 ? -6.199 16.344 -13 1 93.88 117 LYS B N 1
ATOM 3800 C CA . LYS B 1 117 ? -7.527 16.281 -13.602 1 93.88 117 LYS B CA 1
ATOM 3801 C C . LYS B 1 117 ? -8.602 16.047 -12.547 1 93.88 117 LYS B C 1
ATOM 3803 O O . LYS B 1 117 ? -9.617 16.734 -12.523 1 93.88 117 LYS B O 1
ATOM 3808 N N . THR B 1 118 ? -8.406 15.109 -11.711 1 90.56 118 THR B N 1
ATOM 3809 C CA . THR B 1 118 ? -9.453 14.664 -10.797 1 90.56 118 THR B CA 1
ATOM 3810 C C . THR B 1 118 ? -9.289 15.305 -9.422 1 90.56 118 THR B C 1
ATOM 3812 O O . THR B 1 118 ? -10.25 15.414 -8.664 1 90.56 118 THR B O 1
ATOM 3815 N N . ASN B 1 119 ? -8.102 15.758 -9.109 1 90.75 119 ASN B N 1
ATOM 3816 C CA . ASN B 1 119 ? -7.812 16.25 -7.766 1 90.75 119 ASN B CA 1
ATOM 3817 C C . ASN B 1 119 ? -7.129 17.609 -7.812 1 90.75 119 ASN B C 1
ATOM 3819 O O . ASN B 1 119 ? -6.176 17.859 -7.066 1 90.75 119 ASN B O 1
ATOM 3823 N N . SER B 1 120 ? -7.57 18.422 -8.688 1 89.56 120 SER B N 1
ATOM 3824 C CA . SER B 1 120 ? -6.93 19.719 -8.891 1 89.56 120 SER B CA 1
ATOM 3825 C C . SER B 1 120 ? -6.961 20.547 -7.609 1 89.56 120 SER B C 1
ATOM 3827 O O . SER B 1 120 ? -6.031 21.312 -7.336 1 89.56 120 SER B O 1
ATOM 3829 N N . GLY B 1 121 ? -7.918 20.406 -6.801 1 86.31 121 GLY B N 1
ATOM 3830 C CA . GLY B 1 121 ? -8.055 21.156 -5.562 1 86.31 121 GLY B CA 1
ATOM 3831 C C . GLY B 1 121 ? -7.02 20.766 -4.52 1 86.31 121 GLY B C 1
ATOM 3832 O O . GLY B 1 121 ? -6.758 21.531 -3.586 1 86.31 121 GLY B O 1
ATOM 3833 N N . ASP B 1 122 ? -6.383 19.672 -4.727 1 90.56 122 ASP B N 1
ATOM 3834 C CA . ASP B 1 122 ? -5.445 19.156 -3.729 1 90.56 122 ASP B CA 1
ATOM 3835 C C . ASP B 1 122 ? -4.016 19.578 -4.047 1 90.56 122 ASP B C 1
ATOM 3837 O O . ASP B 1 122 ? -3.107 19.375 -3.236 1 90.56 122 ASP B O 1
ATOM 3841 N N . ILE B 1 123 ? -3.793 20.188 -5.105 1 92.75 123 ILE B N 1
ATOM 3842 C CA . ILE B 1 123 ? -2.453 20.5 -5.59 1 92.75 123 ILE B CA 1
ATOM 3843 C C . ILE B 1 123 ? -1.751 21.438 -4.598 1 92.75 123 ILE B C 1
ATOM 3845 O O . ILE B 1 123 ? -0.561 21.266 -4.324 1 92.75 123 ILE B O 1
ATOM 3849 N N . LYS B 1 124 ? -2.438 22.344 -4.031 1 91.5 124 LYS B N 1
ATOM 3850 C CA . LYS B 1 124 ? -1.812 23.328 -3.168 1 91.5 124 LYS B CA 1
ATOM 3851 C C . LYS B 1 124 ? -1.625 22.797 -1.752 1 91.5 124 LYS B C 1
ATOM 3853 O O . LYS B 1 124 ? -0.95 23.422 -0.93 1 91.5 124 LYS B O 1
ATOM 3858 N N . TRP B 1 125 ? -2.197 21.625 -1.484 1 93.56 125 TRP B N 1
ATOM 3859 C CA . TRP B 1 125 ? -2.172 21.062 -0.137 1 93.56 125 TRP B CA 1
ATOM 3860 C C . TRP B 1 125 ? -1.2 19.891 -0.051 1 93.56 125 TRP B C 1
ATOM 3862 O O . TRP B 1 125 ? -0.979 19.188 -1.039 1 93.56 125 TRP B O 1
ATOM 3872 N N . LEU B 1 126 ? -0.645 19.781 1.089 1 95.75 126 LEU B N 1
ATOM 3873 C CA . LEU B 1 126 ? -0.023 18.531 1.48 1 95.75 126 LEU B CA 1
ATOM 3874 C C . LEU B 1 126 ? -0.961 17.703 2.359 1 95.75 126 LEU B C 1
ATOM 3876 O O . LEU B 1 126 ? -1.415 18.188 3.402 1 95.75 126 LEU B O 1
ATOM 3880 N N . GLN B 1 127 ? -1.299 16.625 1.907 1 95.19 127 GLN B N 1
ATOM 3881 C CA . GLN B 1 127 ? -2.084 15.672 2.682 1 95.19 127 GLN B CA 1
ATOM 3882 C C . GLN B 1 127 ? -1.189 14.617 3.33 1 95.19 127 GLN B C 1
ATOM 3884 O O . GLN B 1 127 ? -0.255 14.117 2.699 1 95.19 127 GLN B O 1
ATOM 3889 N N . TYR B 1 128 ? -1.471 14.305 4.547 1 95.19 128 TYR B N 1
ATOM 3890 C CA . TYR B 1 128 ? -0.629 13.305 5.203 1 95.19 128 TYR B CA 1
ATOM 3891 C C . TYR B 1 128 ? -1.448 12.438 6.152 1 95.19 128 TYR B C 1
ATOM 3893 O O . TYR B 1 128 ? -2.551 12.82 6.555 1 95.19 128 TYR B O 1
ATOM 3901 N N . LEU B 1 129 ? -0.897 11.336 6.43 1 93.88 129 LEU B N 1
ATOM 3902 C CA . LEU B 1 129 ? -1.476 10.383 7.371 1 93.88 129 LEU B CA 1
ATOM 3903 C C . LEU B 1 129 ? -0.723 10.406 8.695 1 93.88 129 LEU B C 1
ATOM 3905 O O . LEU B 1 129 ? 0.394 10.922 8.773 1 93.88 129 LEU B O 1
ATOM 3909 N N . PRO B 1 130 ? -1.307 9.844 9.695 1 91.25 130 PRO B N 1
ATOM 3910 C CA . PRO B 1 130 ? -0.703 9.906 11.023 1 91.25 130 PRO B CA 1
ATOM 3911 C C . PRO B 1 130 ? 0.685 9.273 11.07 1 91.25 130 PRO B C 1
ATOM 3913 O O . PRO B 1 130 ? 1.52 9.664 11.891 1 91.25 130 PRO B O 1
ATOM 3916 N N . ASN B 1 131 ? 0.942 8.32 10.234 1 92.25 131 ASN B N 1
ATOM 3917 C CA . ASN B 1 131 ? 2.217 7.613 10.273 1 92.25 131 ASN B CA 1
ATOM 3918 C C . ASN B 1 131 ? 3.297 8.367 9.5 1 92.25 131 ASN B C 1
ATOM 3920 O O . ASN B 1 131 ? 4.379 7.832 9.258 1 92.25 131 ASN B O 1
ATOM 3924 N N . GLN B 1 132 ? 3.037 9.609 9.156 1 95.81 132 GLN B N 1
ATOM 3925 C CA . GLN B 1 132 ? 3.963 10.305 8.266 1 95.81 132 GLN B CA 1
ATOM 3926 C C . GLN B 1 132 ? 4.531 11.547 8.93 1 95.81 132 GLN B C 1
ATOM 3928 O O . GLN B 1 132 ? 5.328 12.273 8.328 1 95.81 132 GLN B O 1
ATOM 3933 N N . THR B 1 133 ? 4.137 11.789 10.211 1 96.19 133 THR B N 1
ATOM 3934 C CA . THR B 1 133 ? 4.645 12.977 10.891 1 96.19 133 THR B CA 1
ATOM 3935 C C . THR B 1 133 ? 4.676 12.766 12.398 1 96.19 133 THR B C 1
ATOM 3937 O O . THR B 1 133 ? 4.023 11.859 12.914 1 96.19 133 THR B O 1
ATOM 3940 N N . SER B 1 134 ? 5.512 13.516 13.031 1 97.25 134 SER B N 1
ATOM 3941 C CA . SER B 1 134 ? 5.543 13.562 14.492 1 97.25 134 SER B CA 1
ATOM 3942 C C . SER B 1 134 ? 5.012 14.891 15.016 1 97.25 134 SER B C 1
ATOM 3944 O O . SER B 1 134 ? 5.008 15.133 16.219 1 97.25 134 SER B O 1
ATOM 3946 N N . PHE B 1 135 ? 4.539 15.75 14.141 1 97.06 135 PHE B N 1
ATOM 3947 C CA . PHE B 1 135 ? 4.109 17.094 14.523 1 97.06 135 PHE B CA 1
ATOM 3948 C C . PHE B 1 135 ? 2.92 17.031 15.469 1 97.06 135 PHE B C 1
ATOM 3950 O O . PHE B 1 135 ? 1.984 16.25 15.258 1 97.06 135 PHE B O 1
ATOM 3957 N N . ARG B 1 136 ? 2.998 17.891 16.422 1 93.38 136 ARG B N 1
ATOM 3958 C CA . ARG B 1 136 ? 1.932 17.969 17.422 1 93.38 136 ARG B CA 1
ATOM 3959 C C . ARG B 1 136 ? 0.964 19.094 17.094 1 93.38 136 ARG B C 1
ATOM 3961 O O . ARG B 1 136 ? 1.358 20.266 17.047 1 93.38 136 ARG B O 1
ATOM 3968 N N . HIS B 1 137 ? -0.26 18.656 16.953 1 91.38 137 HIS B N 1
ATOM 3969 C CA . HIS B 1 137 ? -1.269 19.656 16.641 1 91.38 137 HIS B CA 1
ATOM 3970 C C . HIS B 1 137 ? -2.172 19.922 17.844 1 91.38 137 HIS B C 1
ATOM 3972 O O . HIS B 1 137 ? -2.434 19 18.641 1 91.38 137 HIS B O 1
ATOM 3978 N N . VAL B 1 138 ? -2.605 21.172 17.938 1 84.5 138 VAL B N 1
ATOM 3979 C CA . VAL B 1 138 ? -3.732 21.469 18.812 1 84.5 138 VAL B CA 1
ATOM 3980 C C . VAL B 1 138 ? -5.02 20.922 18.203 1 84.5 138 VAL B C 1
ATOM 3982 O O . VAL B 1 138 ? -5.055 20.594 17.016 1 84.5 138 VAL B O 1
ATOM 3985 N N . ARG B 1 139 ? -6.027 20.828 18.953 1 81.38 139 ARG B N 1
ATOM 3986 C CA . ARG B 1 139 ? -7.324 20.391 18.438 1 81.38 139 ARG B CA 1
ATOM 3987 C C . ARG B 1 139 ? -7.824 21.344 17.359 1 81.38 139 ARG B C 1
ATOM 3989 O O . ARG B 1 139 ? -7.637 22.562 17.469 1 81.38 139 ARG B O 1
ATOM 3996 N N . ILE B 1 140 ? -8.453 20.703 16.469 1 77.5 140 ILE B N 1
ATOM 3997 C CA . ILE B 1 140 ? -8.922 21.531 15.375 1 77.5 140 ILE B CA 1
ATOM 3998 C C . ILE B 1 140 ? -10.43 21.734 15.484 1 77.5 140 ILE B C 1
ATOM 4000 O O . ILE B 1 140 ? -11.109 21 16.219 1 77.5 140 ILE B O 1
ATOM 4004 N N . LEU B 1 141 ? -10.977 22.688 14.766 1 70.69 141 LEU B N 1
ATOM 4005 C CA . LEU B 1 141 ? -12.383 23.047 14.633 1 70.69 141 LEU B CA 1
ATOM 4006 C C . LEU B 1 141 ? -12.875 23.781 15.883 1 70.69 141 LEU B C 1
ATOM 4008 O O . LEU B 1 141 ? -13.672 24.703 15.781 1 70.69 141 LEU B O 1
ATOM 4012 N N . HIS B 1 142 ? -12.531 23.297 17.016 1 68.88 142 HIS B N 1
ATOM 4013 C CA . HIS B 1 142 ? -12.938 23.969 18.25 1 68.88 142 HIS B CA 1
ATOM 4014 C C . HIS B 1 142 ? -11.969 23.656 19.375 1 68.88 142 HIS B C 1
ATOM 4016 O O . HIS B 1 142 ? -11.461 22.531 19.484 1 68.88 142 HIS B O 1
ATOM 4022 N N . GLU B 1 143 ? -11.672 24.672 20.109 1 67.38 143 GLU B N 1
ATOM 4023 C CA . GLU B 1 143 ? -10.711 24.5 21.203 1 67.38 143 GLU B CA 1
ATOM 4024 C C . GLU B 1 143 ? -11.195 23.469 22.219 1 67.38 143 GLU B C 1
ATOM 4026 O O . GLU B 1 143 ? -10.422 22.625 22.656 1 67.38 143 GLU B O 1
ATOM 4031 N N . GLU B 1 144 ? -12.445 23.594 22.547 1 65.56 144 GLU B N 1
ATOM 4032 C CA . GLU B 1 144 ? -12.984 22.734 23.594 1 65.56 144 GLU B CA 1
ATOM 4033 C C . GLU B 1 144 ? -13.609 21.469 23.016 1 65.56 144 GLU B C 1
ATOM 4035 O O . GLU B 1 144 ? -13.469 20.375 23.578 1 65.56 144 GLU B O 1
ATOM 4040 N N . TYR B 1 145 ? -14.156 21.609 21.797 1 66.44 145 TYR B N 1
ATOM 4041 C CA . TYR B 1 145 ? -14.945 20.531 21.219 1 66.44 145 TYR B CA 1
ATOM 4042 C C . TYR B 1 145 ? -14.305 20 19.938 1 66.44 145 TYR B C 1
ATOM 4044 O O . TYR B 1 145 ? -14.953 19.297 19.156 1 66.44 145 TYR B O 1
ATOM 4052 N N . GLY B 1 146 ? -13.055 20.375 19.844 1 74.88 146 GLY B N 1
ATOM 4053 C CA . GLY B 1 146 ? -12.445 20.109 18.547 1 74.88 146 GLY B CA 1
ATOM 4054 C C . GLY B 1 146 ? -11.93 18.688 18.422 1 74.88 146 GLY B C 1
ATOM 4055 O O . GLY B 1 146 ? -12.164 17.859 19.312 1 74.88 146 GLY B O 1
ATOM 4056 N N . LEU B 1 147 ? -11.414 18.422 17.266 1 82.5 147 LEU B N 1
ATOM 4057 C CA . LEU B 1 147 ? -10.93 17.094 16.906 1 82.5 147 LEU B CA 1
ATOM 4058 C C . LEU B 1 147 ? -9.422 16.984 17.109 1 82.5 147 LEU B C 1
ATOM 4060 O O . LEU B 1 147 ? -8.688 17.938 16.828 1 82.5 147 LEU B O 1
ATOM 4064 N N . GLU B 1 148 ? -9.102 15.852 17.609 1 83 148 GLU B N 1
ATOM 4065 C CA . GLU B 1 148 ? -7.676 15.562 17.75 1 83 148 GLU B CA 1
ATOM 4066 C C . GLU B 1 148 ? -7.078 15.094 16.422 1 83 148 GLU B C 1
ATOM 4068 O O . GLU B 1 148 ? -7.754 14.43 15.633 1 83 148 GLU B O 1
ATOM 4073 N N . VAL B 1 149 ? -5.859 15.57 16.219 1 87.81 149 VAL B N 1
ATOM 4074 C CA . VAL B 1 149 ? -5.074 15.094 15.094 1 87.81 149 VAL B CA 1
ATOM 4075 C C . VAL B 1 149 ? -3.898 14.258 15.586 1 87.81 149 VAL B C 1
ATOM 4077 O O . VAL B 1 149 ? -3.021 14.766 16.297 1 87.81 149 VAL B O 1
ATOM 4080 N N . GLU B 1 150 ? -3.938 13.102 15.195 1 88 150 GLU B N 1
ATOM 4081 C CA . GLU B 1 150 ? -2.928 12.18 15.703 1 88 150 GLU B CA 1
ATOM 4082 C C . GLU B 1 150 ? -1.687 12.172 14.82 1 88 150 GLU B C 1
ATOM 4084 O O . GLU B 1 150 ? -1.792 12.242 13.594 1 88 150 GLU B O 1
ATOM 4089 N N . SER B 1 151 ? -0.536 12.117 15.422 1 92 151 SER B N 1
ATOM 4090 C CA . SER B 1 151 ? 0.76 11.844 14.812 1 92 151 SER B CA 1
ATOM 4091 C C . SER B 1 151 ? 1.39 10.586 15.406 1 92 151 SER B C 1
ATOM 4093 O O . SER B 1 151 ? 1.713 10.547 16.594 1 92 151 SER B O 1
ATOM 4095 N N . ASN B 1 152 ? 1.582 9.648 14.562 1 92.56 152 ASN B N 1
ATOM 4096 C CA . ASN B 1 152 ? 1.998 8.352 15.086 1 92.56 152 ASN B CA 1
ATOM 4097 C C . ASN B 1 152 ? 3.51 8.164 14.992 1 92.56 152 ASN B C 1
ATOM 4099 O O . ASN B 1 152 ? 4.07 7.266 15.609 1 92.56 152 ASN B O 1
ATOM 4103 N N . LEU B 1 153 ? 4.219 8.961 14.203 1 95.44 153 LEU B N 1
ATOM 4104 C CA . LEU B 1 153 ? 5.68 8.922 14.211 1 95.44 153 LEU B CA 1
ATOM 4105 C C . LEU B 1 153 ? 6.23 9.578 15.469 1 95.44 153 LEU B C 1
ATOM 4107 O O . LEU B 1 153 ? 5.723 10.617 15.906 1 95.44 153 LEU B O 1
ATOM 4111 N N . PRO B 1 154 ? 7.199 8.969 16.031 1 95.62 154 PRO B N 1
ATOM 4112 C CA . PRO B 1 154 ? 7.832 9.648 17.156 1 95.62 154 PRO B CA 1
ATOM 4113 C C . PRO B 1 154 ? 8.773 10.766 16.734 1 95.62 154 PRO B C 1
ATOM 4115 O O . PRO B 1 154 ? 9.289 10.75 15.617 1 95.62 154 PRO B O 1
ATOM 4118 N N . GLU B 1 155 ? 8.977 11.719 17.625 1 97.56 155 GLU B N 1
ATOM 4119 C CA . GLU B 1 155 ? 9.945 12.773 17.359 1 97.56 155 GLU B CA 1
ATOM 4120 C C . GLU B 1 155 ? 11.367 12.219 17.328 1 97.56 155 GLU B C 1
ATOM 4122 O O . GLU B 1 155 ? 12.203 12.695 16.547 1 97.56 155 GLU B O 1
ATOM 4127 N N . TYR B 1 156 ? 11.586 11.359 18.281 1 97.75 156 TYR B N 1
ATOM 4128 C CA . TYR B 1 156 ? 12.797 10.555 18.391 1 97.75 156 TYR B CA 1
ATOM 4129 C C . TYR B 1 156 ? 12.469 9.07 18.484 1 97.75 156 TYR B C 1
ATOM 4131 O O . TYR B 1 156 ? 11.469 8.688 19.094 1 97.75 156 TYR B O 1
ATOM 4139 N N . ASP B 1 157 ? 13.25 8.305 17.828 1 96.25 157 ASP B N 1
ATOM 4140 C CA . ASP B 1 157 ? 13.047 6.867 17.953 1 96.25 157 ASP B CA 1
ATOM 4141 C C . ASP B 1 157 ? 14.312 6.164 18.422 1 96.25 157 ASP B C 1
ATOM 4143 O O . ASP B 1 157 ? 15.414 6.707 18.297 1 96.25 157 ASP B O 1
ATOM 4147 N N . THR B 1 158 ? 14.047 5.055 18.969 1 90.44 158 THR B N 1
ATOM 4148 C CA . THR B 1 158 ? 15.164 4.301 19.531 1 90.44 158 THR B CA 1
ATOM 4149 C C . THR B 1 158 ? 15.969 3.615 18.438 1 90.44 158 THR B C 1
ATOM 4151 O O . THR B 1 158 ? 15.398 3 17.531 1 90.44 158 THR B O 1
ATOM 4154 N N . TYR B 1 159 ? 17.25 3.736 18.547 1 88.69 159 TYR B N 1
ATOM 4155 C CA . TYR B 1 159 ? 18.188 3.027 17.672 1 88.69 159 TYR B CA 1
ATOM 4156 C C . TYR B 1 159 ? 19.484 2.707 18.406 1 88.69 159 TYR B C 1
ATOM 4158 O O . TYR B 1 159 ? 20.125 3.602 18.953 1 88.69 159 TYR B O 1
ATOM 4166 N N . ASN B 1 160 ? 19.906 1.426 18.375 1 85.06 160 ASN B N 1
ATOM 4167 C CA . ASN B 1 160 ? 21.141 0.944 18.984 1 85.06 160 ASN B CA 1
ATOM 4168 C C . ASN B 1 160 ? 21.344 1.512 20.375 1 85.06 160 ASN B C 1
ATOM 4170 O O . ASN B 1 160 ? 22.391 2.066 20.688 1 85.06 160 ASN B O 1
ATOM 4174 N N . ASN B 1 161 ? 20.391 1.45 21.188 1 83.38 161 ASN B N 1
ATOM 4175 C CA . ASN B 1 161 ? 20.406 1.836 22.594 1 83.38 161 ASN B CA 1
ATOM 4176 C C . ASN B 1 161 ? 20.469 3.352 22.75 1 83.38 161 ASN B C 1
ATOM 4178 O O . ASN B 1 161 ? 20.734 3.854 23.844 1 83.38 161 ASN B O 1
ATOM 4182 N N . GLY B 1 162 ? 20.391 4.035 21.734 1 90 162 GLY B N 1
ATOM 4183 C CA . GLY B 1 162 ? 20.234 5.48 21.734 1 90 162 GLY B CA 1
ATOM 4184 C C . GLY B 1 162 ? 18.953 5.938 21.047 1 90 162 GLY B C 1
ATOM 4185 O O . GLY B 1 162 ? 17.969 5.195 20.984 1 90 162 GLY B O 1
ATOM 4186 N N . SER B 1 163 ? 18.984 7.23 20.766 1 95.06 163 SER B N 1
ATOM 4187 C CA . SER B 1 163 ? 17.828 7.801 20.078 1 95.06 163 SER B CA 1
ATOM 4188 C C . SER B 1 163 ? 18.266 8.695 18.922 1 95.06 163 SER B C 1
ATOM 4190 O O . SER B 1 163 ? 19.281 9.383 19.016 1 95.06 163 SER B O 1
ATOM 4192 N N . LEU B 1 164 ? 17.562 8.586 17.906 1 97.62 164 LEU B N 1
ATOM 4193 C CA . LEU B 1 164 ? 17.766 9.445 16.734 1 97.62 164 LEU B CA 1
ATOM 4194 C C . LEU B 1 164 ? 16.516 10.242 16.422 1 97.62 164 LEU B C 1
ATOM 4196 O O . LEU B 1 164 ? 15.391 9.727 16.547 1 97.62 164 LEU B O 1
ATOM 4200 N N . PRO B 1 165 ? 16.688 11.523 16.031 1 98.5 165 PRO B N 1
ATOM 4201 C CA . PRO B 1 165 ? 15.508 12.258 15.562 1 98.5 165 PRO B CA 1
ATOM 4202 C C . PRO B 1 165 ? 14.914 11.672 14.281 1 98.5 165 PRO B C 1
ATOM 4204 O O . PRO B 1 165 ? 15.656 11.227 13.398 1 98.5 165 PRO B O 1
ATOM 4207 N N . VAL B 1 166 ? 13.641 11.656 14.18 1 98.44 166 VAL B N 1
ATOM 4208 C CA . VAL B 1 166 ? 12.938 11.211 12.977 1 98.44 166 VAL B CA 1
ATOM 4209 C C . VAL B 1 166 ? 12.508 12.414 12.141 1 98.44 166 VAL B C 1
ATOM 4211 O O . VAL B 1 166 ? 11.695 13.227 12.586 1 98.44 166 VAL B O 1
ATOM 4214 N N . LEU B 1 167 ? 13.062 12.539 11 1 98.75 167 LEU B N 1
ATOM 4215 C CA . LEU B 1 167 ? 12.766 13.641 10.094 1 98.75 167 LEU B CA 1
ATOM 4216 C C . LEU B 1 167 ? 11.781 13.203 9.008 1 98.75 167 LEU B C 1
ATOM 4218 O O . LEU B 1 167 ? 11.914 12.109 8.453 1 98.75 167 LEU B O 1
ATOM 4222 N N . SER B 1 168 ? 10.805 14.062 8.719 1 98.69 168 SER B N 1
ATOM 4223 C CA . SER B 1 168 ? 9.758 13.703 7.762 1 98.69 168 SER B CA 1
ATOM 4224 C C . SER B 1 168 ? 9.805 14.602 6.527 1 98.69 168 SER B C 1
ATOM 4226 O O . SER B 1 168 ? 9.836 15.828 6.645 1 98.69 168 SER B O 1
ATOM 4228 N N . TYR B 1 169 ? 9.812 13.969 5.422 1 98.75 169 TYR B N 1
ATOM 4229 C CA . TYR B 1 169 ? 9.789 14.664 4.141 1 98.75 169 TYR B CA 1
ATOM 4230 C C . TYR B 1 169 ? 8.734 14.07 3.217 1 98.75 169 TYR B C 1
ATOM 4232 O O . TYR B 1 169 ? 8.375 12.898 3.338 1 98.75 169 TYR B O 1
ATOM 4240 N N . PHE B 1 170 ? 8.242 14.883 2.344 1 98.62 170 PHE B N 1
ATOM 4241 C CA . PHE B 1 170 ? 7.277 14.469 1.336 1 98.62 170 PHE B CA 1
ATOM 4242 C C . PHE B 1 170 ? 7.762 14.828 -0.063 1 98.62 170 PHE B C 1
ATOM 4244 O O . PHE B 1 170 ? 8.164 15.961 -0.313 1 98.62 170 PHE B O 1
ATOM 4251 N N . LEU B 1 171 ? 7.816 13.883 -0.882 1 98.62 171 LEU B N 1
ATOM 4252 C CA . LEU B 1 171 ? 8.055 14.102 -2.305 1 98.62 171 LEU B CA 1
ATOM 4253 C C . LEU B 1 171 ? 6.75 14.031 -3.092 1 98.62 171 LEU B C 1
ATOM 4255 O O . LEU B 1 171 ? 6.098 12.984 -3.125 1 98.62 171 LEU B O 1
ATOM 4259 N N . LYS B 1 172 ? 6.414 15.117 -3.697 1 97.56 172 LYS B N 1
ATOM 4260 C CA . LYS B 1 172 ? 5.117 15.219 -4.355 1 97.56 172 LYS B CA 1
ATOM 4261 C C . LYS B 1 172 ? 5.277 15.453 -5.855 1 97.56 172 LYS B C 1
ATOM 4263 O O . LYS B 1 172 ? 6.09 16.281 -6.281 1 97.56 172 LYS B O 1
ATOM 4268 N N . ALA B 1 173 ? 4.516 14.711 -6.641 1 97.94 173 ALA B N 1
ATOM 4269 C CA . ALA B 1 173 ? 4.504 14.883 -8.094 1 97.94 173 ALA B CA 1
ATOM 4270 C C . ALA B 1 173 ? 3.078 15.031 -8.617 1 97.94 173 ALA B C 1
ATOM 4272 O O . ALA B 1 173 ? 2.164 14.352 -8.141 1 97.94 173 ALA B O 1
ATOM 4273 N N . ILE B 1 174 ? 2.939 15.852 -9.57 1 97.5 174 ILE B N 1
ATOM 4274 C CA . ILE B 1 174 ? 1.65 16.094 -10.203 1 97.5 174 ILE B CA 1
ATOM 4275 C C . ILE B 1 174 ? 1.634 15.461 -11.594 1 97.5 174 ILE B C 1
ATOM 4277 O O . ILE B 1 174 ? 2.607 15.562 -12.344 1 97.5 174 ILE B O 1
ATOM 4281 N N . TYR B 1 175 ? 0.619 14.805 -11.891 1 97.25 175 TYR B N 1
ATOM 4282 C CA . TYR B 1 175 ? 0.433 14.18 -13.195 1 97.25 175 TYR B CA 1
ATOM 4283 C C . TYR B 1 175 ? -0.982 14.406 -13.711 1 97.25 175 TYR B C 1
ATOM 4285 O O . TYR B 1 175 ? -1.814 15 -13.023 1 97.25 175 TYR B O 1
ATOM 4293 N N . TYR B 1 176 ? -1.159 14.062 -14.961 1 96.06 176 TYR B N 1
ATOM 4294 C CA . TYR B 1 176 ? -2.457 14.164 -15.617 1 96.06 176 TYR B CA 1
ATOM 4295 C C . TYR B 1 176 ? -2.904 12.812 -16.156 1 96.06 176 TYR B C 1
ATOM 4297 O O . TYR B 1 176 ? -2.168 12.164 -16.906 1 96.06 176 TYR B O 1
ATOM 4305 N N . ASP B 1 177 ? -4.051 12.344 -15.75 1 96.69 177 ASP B N 1
ATOM 4306 C CA . ASP B 1 177 ? -4.711 11.148 -16.266 1 96.69 177 ASP B CA 1
ATOM 4307 C C . ASP B 1 177 ? -6.223 11.352 -16.344 1 96.69 177 ASP B C 1
ATOM 4309 O O . ASP B 1 177 ? -6.902 11.43 -15.32 1 96.69 177 ASP B O 1
ATOM 4313 N N . ASP B 1 178 ? -6.766 11.383 -17.547 1 93.75 178 ASP B N 1
ATOM 4314 C CA . ASP B 1 178 ? -8.188 11.625 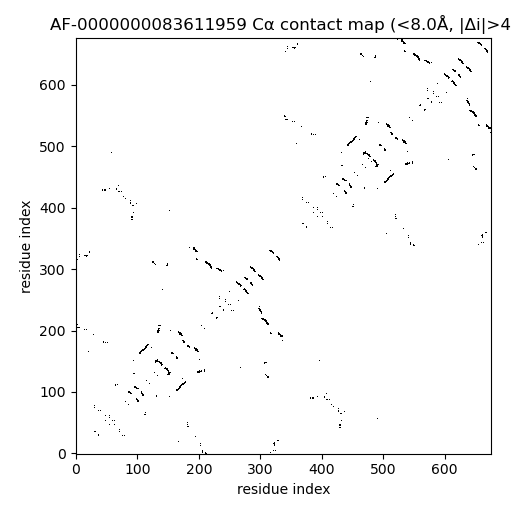-17.734 1 93.75 178 ASP B CA 1
ATOM 4315 C C . ASP B 1 178 ? -8.898 10.359 -18.219 1 93.75 178 ASP B C 1
ATOM 4317 O O . ASP B 1 178 ? -9.945 10.438 -18.875 1 93.75 178 ASP B O 1
ATOM 4321 N N . ASN B 1 179 ? -8.266 9.25 -18.047 1 90.88 179 ASN B N 1
ATOM 4322 C CA . ASN B 1 179 ? -8.758 7.945 -18.469 1 90.88 179 ASN B CA 1
ATOM 4323 C C . ASN B 1 179 ? -8.648 7.762 -19.984 1 90.88 179 ASN B C 1
ATOM 4325 O O . ASN B 1 179 ? -9.258 6.859 -20.547 1 90.88 179 ASN B O 1
ATOM 4329 N N . LYS B 1 180 ? -8.055 8.633 -20.703 1 92.44 180 LYS B N 1
ATOM 4330 C CA . LYS B 1 180 ? -7.781 8.523 -22.141 1 92.44 180 LYS B CA 1
ATOM 4331 C C . LYS B 1 180 ? -6.289 8.688 -22.438 1 92.44 180 LYS B C 1
ATOM 4333 O O . LYS B 1 180 ? -5.77 8.109 -23.391 1 92.44 180 LYS B O 1
ATOM 4338 N N . SER B 1 181 ? -5.742 9.5 -21.562 1 94.44 181 SER B N 1
ATOM 4339 C CA . SER B 1 181 ? -4.324 9.781 -21.75 1 94.44 181 SER B CA 1
ATOM 4340 C C . SER B 1 181 ? -3.639 10.062 -20.406 1 94.44 181 SER B C 1
ATOM 4342 O O . SER B 1 181 ? -4.305 10.352 -19.406 1 94.44 181 SER B O 1
ATOM 4344 N N . PHE B 1 182 ? -2.324 9.922 -20.531 1 96.69 182 PHE B N 1
ATOM 4345 C CA . PHE B 1 182 ? -1.484 10.148 -19.359 1 96.69 182 PHE B CA 1
ATOM 4346 C C . PHE B 1 182 ? -0.317 11.062 -19.703 1 96.69 182 PHE B C 1
ATOM 4348 O O . PHE B 1 182 ? 0.225 11.008 -20.812 1 96.69 182 PHE B O 1
ATOM 4355 N N . SER B 1 183 ? 0.035 11.945 -18.734 1 96.88 183 SER B N 1
ATOM 4356 C CA . SER B 1 183 ? 1.257 12.734 -18.844 1 96.88 183 SER B CA 1
ATOM 4357 C C . SER B 1 183 ? 1.681 13.281 -17.484 1 96.88 183 SER B C 1
ATOM 4359 O O . SER B 1 183 ? 0.844 13.477 -16.594 1 96.88 183 SER B O 1
ATOM 4361 N N . LEU B 1 184 ? 2.932 13.438 -17.359 1 97.12 184 LEU B N 1
ATOM 4362 C CA . LEU B 1 184 ? 3.391 14.281 -16.266 1 97.12 184 LEU B CA 1
ATOM 4363 C C . LEU B 1 184 ? 2.961 15.727 -16.469 1 97.12 184 LEU B C 1
ATOM 4365 O O . LEU B 1 184 ? 2.896 16.203 -17.594 1 97.12 184 LEU B O 1
ATOM 4369 N N . ASP B 1 185 ? 2.676 16.359 -15.445 1 95.44 185 ASP B N 1
ATOM 4370 C CA . ASP B 1 185 ? 2.158 17.719 -15.539 1 95.44 185 ASP B CA 1
ATOM 4371 C C . ASP B 1 185 ? 3.25 18.688 -15.977 1 95.44 185 ASP B C 1
ATOM 4373 O O . ASP B 1 185 ? 4.301 18.781 -15.336 1 95.44 185 ASP B O 1
ATOM 4377 N N . ARG B 1 186 ? 2.988 19.406 -17.062 1 93.62 186 ARG B N 1
ATOM 4378 C CA . ARG B 1 186 ? 3.904 20.422 -17.578 1 93.62 186 ARG B CA 1
ATOM 4379 C C . ARG B 1 186 ? 3.201 21.766 -17.719 1 93.62 186 ARG B C 1
ATOM 4381 O O . ARG B 1 186 ? 3.525 22.547 -18.625 1 93.62 186 ARG B O 1
ATOM 4388 N N . ASN B 1 187 ? 2.316 21.906 -16.875 1 90.06 187 ASN B N 1
ATOM 4389 C CA . ASN B 1 187 ? 1.58 23.172 -16.859 1 90.06 187 ASN B CA 1
ATOM 4390 C C . ASN B 1 187 ? 2.51 24.359 -16.641 1 90.06 187 ASN B C 1
ATOM 4392 O O . ASN B 1 187 ? 3.402 24.312 -15.797 1 90.06 187 ASN B O 1
ATOM 4396 N N . GLU B 1 188 ? 2.279 25.453 -17.328 1 88.94 188 GLU B N 1
ATOM 4397 C CA . GLU B 1 188 ? 3.164 26.609 -17.297 1 88.94 188 GLU B CA 1
ATOM 4398 C C . GLU B 1 188 ? 3.008 27.391 -15.992 1 88.94 188 GLU B C 1
ATOM 4400 O O . GLU B 1 188 ? 3.912 28.125 -15.594 1 88.94 188 GLU B O 1
ATOM 4405 N N . PHE B 1 189 ? 1.986 27.219 -15.305 1 89.44 189 PHE B N 1
ATOM 4406 C CA . PHE B 1 189 ? 1.668 28.094 -14.18 1 89.44 189 PHE B CA 1
ATOM 4407 C C . PHE B 1 189 ? 2.01 27.422 -12.859 1 89.44 189 PHE B C 1
ATOM 4409 O O . PHE B 1 189 ? 1.799 28 -11.789 1 89.44 189 PHE B O 1
ATOM 4416 N N . ARG B 1 190 ? 2.531 26.219 -12.938 1 91.38 190 ARG B N 1
ATOM 4417 C CA . ARG B 1 190 ? 2.848 25.547 -11.672 1 91.38 190 ARG B CA 1
ATOM 4418 C C . ARG B 1 190 ? 4.012 24.578 -11.836 1 91.38 190 ARG B C 1
ATOM 4420 O O . ARG B 1 190 ? 4.25 24.078 -12.938 1 91.38 190 ARG B O 1
ATOM 4427 N N . ASP B 1 191 ? 4.586 24.344 -10.695 1 93.5 191 ASP B N 1
ATOM 4428 C CA . ASP B 1 191 ? 5.609 23.297 -10.617 1 93.5 191 ASP B CA 1
ATOM 4429 C C . ASP B 1 191 ? 4.98 21.922 -10.438 1 93.5 191 ASP B C 1
ATOM 4431 O O . ASP B 1 191 ? 3.863 21.812 -9.93 1 93.5 191 ASP B O 1
ATOM 4435 N N . SER B 1 192 ? 5.699 20.922 -10.93 1 95.5 192 SER B N 1
ATOM 4436 C CA . SER B 1 192 ? 5.086 19.609 -10.977 1 95.5 192 SER B CA 1
ATOM 4437 C C . SER B 1 192 ? 5.773 18.641 -10.023 1 95.5 192 SER B C 1
ATOM 4439 O O . SER B 1 192 ? 5.246 17.562 -9.734 1 95.5 192 SER B O 1
ATOM 4441 N N . LEU B 1 193 ? 6.957 18.922 -9.578 1 97.25 193 LEU B N 1
ATOM 4442 C CA . LEU B 1 193 ? 7.703 18.156 -8.594 1 97.25 193 LEU B CA 1
ATOM 4443 C C . LEU B 1 193 ? 8.078 19.031 -7.395 1 97.25 193 LEU B C 1
ATOM 4445 O O . LEU B 1 193 ? 8.586 20.141 -7.562 1 97.25 193 LEU B O 1
ATOM 4449 N N . SER B 1 194 ? 7.766 18.516 -6.219 1 97.25 194 SER B N 1
ATOM 4450 C CA . SER B 1 194 ? 8.102 19.312 -5.043 1 97.25 194 SER B CA 1
ATOM 4451 C C . SER B 1 194 ? 8.594 18.422 -3.898 1 97.25 194 SER B C 1
ATOM 4453 O O . SER B 1 194 ? 8.18 17.266 -3.779 1 97.25 194 SER B O 1
ATOM 4455 N N . LEU B 1 195 ? 9.477 18.906 -3.164 1 98.62 195 LEU B N 1
ATOM 4456 C CA . LEU B 1 195 ? 9.922 18.344 -1.896 1 98.62 195 LEU B CA 1
ATOM 4457 C C . LEU B 1 195 ? 9.523 19.234 -0.729 1 98.62 195 LEU B C 1
ATOM 4459 O O . LEU B 1 195 ? 9.664 20.469 -0.805 1 98.62 195 LEU B O 1
ATOM 4463 N N . VAL B 1 196 ? 8.992 18.625 0.325 1 98.5 196 VAL B N 1
ATOM 4464 C CA . VAL B 1 196 ? 8.508 19.375 1.484 1 98.5 196 VAL B CA 1
ATOM 4465 C C . VAL B 1 196 ? 9.148 18.812 2.756 1 98.5 196 VAL B C 1
ATOM 4467 O O . VAL B 1 196 ? 9.195 17.609 2.953 1 98.5 196 VAL B O 1
ATOM 4470 N N . CYS B 1 197 ? 9.688 19.656 3.555 1 98.69 197 CYS B N 1
ATOM 4471 C CA . CYS B 1 197 ? 10.125 19.312 4.902 1 98.69 197 CYS B CA 1
ATOM 4472 C C . CYS B 1 197 ? 9.016 19.562 5.918 1 98.69 197 CYS B C 1
ATOM 4474 O O . CYS B 1 197 ? 8.602 20.703 6.129 1 98.69 197 CYS B O 1
ATOM 4476 N N . PHE B 1 198 ? 8.508 18.547 6.457 1 98.44 198 PHE B N 1
ATOM 4477 C CA . PHE B 1 198 ? 7.5 18.672 7.5 1 98.44 198 PHE B CA 1
ATOM 4478 C C . PHE B 1 198 ? 8.148 18.75 8.875 1 98.44 198 PHE B C 1
ATOM 4480 O O . PHE B 1 198 ? 8.953 17.891 9.234 1 98.44 198 PHE B O 1
ATOM 4487 N N . PRO B 1 199 ? 7.844 19.734 9.656 1 98.12 199 PRO B N 1
ATOM 4488 C CA . PRO B 1 199 ? 8.586 19.922 10.906 1 98.12 199 PRO B CA 1
ATOM 4489 C C . PRO B 1 199 ? 8.391 18.766 11.891 1 98.12 199 PRO B C 1
ATOM 4491 O O . PRO B 1 199 ? 7.273 18.281 12.062 1 98.12 199 PRO B O 1
ATOM 4494 N N . ASN B 1 200 ? 9.461 18.375 12.5 1 98.44 200 ASN B N 1
ATOM 4495 C CA . ASN B 1 200 ? 9.445 17.422 13.602 1 98.44 200 ASN B CA 1
ATOM 4496 C C . ASN B 1 200 ? 8.633 17.938 14.789 1 98.44 200 ASN B C 1
ATOM 4498 O O . ASN B 1 200 ? 8.555 19.156 15 1 98.44 200 ASN B O 1
ATOM 4502 N N . GLY B 1 201 ? 8.156 17.062 15.523 1 98 201 GLY B N 1
ATOM 4503 C CA . GLY B 1 201 ? 7.316 17.406 16.656 1 98 201 GLY B CA 1
ATOM 4504 C C . GLY B 1 201 ? 8 18.344 17.641 1 98 201 GLY B C 1
ATOM 4505 O O . GLY B 1 201 ? 7.34 19.156 18.297 1 98 201 GLY B O 1
ATOM 4506 N N . VAL B 1 202 ? 9.273 18.281 17.797 1 97.69 202 VAL B N 1
ATOM 4507 C CA . VAL B 1 202 ? 10.055 19.156 18.688 1 97.69 202 VAL B CA 1
ATOM 4508 C C . VAL B 1 202 ? 9.867 20.609 18.266 1 97.69 202 VAL B C 1
ATOM 4510 O O . VAL B 1 202 ? 9.93 21.516 19.109 1 97.69 202 VAL B O 1
ATOM 4513 N N . LEU B 1 203 ? 9.555 20.812 17.094 1 97.75 203 LEU B N 1
ATOM 4514 C CA . LEU B 1 203 ? 9.484 22.172 16.547 1 97.75 203 LEU B CA 1
ATOM 4515 C C . LEU B 1 203 ? 8.047 22.672 16.5 1 97.75 203 LEU B C 1
ATOM 4517 O O . LEU B 1 203 ? 7.785 23.797 16.078 1 97.75 203 LEU B O 1
ATOM 4521 N N . SER B 1 204 ? 7.094 21.859 16.953 1 96.44 204 SER B N 1
ATOM 4522 C CA . SER B 1 204 ? 5.676 22.203 16.875 1 96.44 204 SER B CA 1
ATOM 4523 C C . SER B 1 204 ? 5.387 23.562 17.5 1 96.44 204 SER B C 1
ATOM 4525 O O . SER B 1 204 ? 4.637 24.359 16.938 1 96.44 204 SER B O 1
ATOM 4527 N N . PRO B 1 205 ? 6.043 23.906 18.609 1 94.75 205 PRO B N 1
ATOM 4528 C CA . PRO B 1 205 ? 5.758 25.203 19.234 1 94.75 205 PRO B CA 1
ATOM 4529 C C . PRO B 1 205 ? 6.16 26.375 18.344 1 94.75 205 PRO B C 1
ATOM 4531 O O . PRO B 1 205 ? 5.559 27.453 18.438 1 94.75 205 PRO B O 1
ATOM 4534 N N . LEU B 1 206 ? 7.098 26.156 17.531 1 95.75 206 LEU B N 1
ATOM 4535 C CA . LEU B 1 206 ? 7.527 27.219 16.641 1 95.75 206 LEU B CA 1
ATOM 4536 C C . LEU B 1 206 ? 6.461 27.516 15.586 1 95.75 206 LEU B C 1
ATOM 4538 O O . LEU B 1 206 ? 6.52 28.547 14.906 1 95.75 206 LEU B O 1
ATOM 4542 N N . PHE B 1 207 ? 5.504 26.625 15.445 1 94.69 207 PHE B N 1
ATOM 4543 C CA . PHE B 1 207 ? 4.398 26.766 14.508 1 94.69 207 PHE B CA 1
ATOM 4544 C C . PHE B 1 207 ? 3.07 26.891 15.25 1 94.69 207 PHE B C 1
ATOM 4546 O O . PHE B 1 207 ? 2.021 26.516 14.719 1 94.69 207 PHE B O 1
ATOM 4553 N N . GLU B 1 208 ? 3.139 27.203 16.531 1 91.75 208 GLU B N 1
ATOM 4554 C CA . GLU B 1 208 ? 1.98 27.359 17.406 1 91.75 208 GLU B CA 1
ATOM 4555 C C . GLU B 1 208 ? 1.158 26.078 17.469 1 91.75 208 GLU B C 1
ATOM 4557 O O . GLU B 1 208 ? -0.055 26.125 17.688 1 91.75 208 GLU B O 1
ATOM 4562 N N . ASN B 1 209 ? 1.833 25.016 17.094 1 92.5 209 ASN B N 1
ATOM 4563 C CA . ASN B 1 209 ? 1.204 23.703 17.109 1 92.5 209 ASN B CA 1
ATOM 4564 C C . ASN B 1 209 ? -0.016 23.656 16.188 1 92.5 209 ASN B C 1
ATOM 4566 O O . ASN B 1 209 ? -1.005 22.984 16.5 1 92.5 209 ASN B O 1
ATOM 4570 N N . GLU B 1 210 ? 0.08 24.406 15.078 1 90.06 210 GLU B N 1
ATOM 4571 C CA . GLU B 1 210 ? -1.051 24.469 14.156 1 90.06 210 GLU B CA 1
ATOM 4572 C C . GLU B 1 210 ? -0.578 24.625 12.711 1 90.06 210 GLU B C 1
ATOM 4574 O O . GLU B 1 210 ? -0.193 25.719 12.289 1 90.06 210 GLU B O 1
ATOM 4579 N N . LEU B 1 211 ? -0.762 23.547 11.992 1 92.19 211 LEU B N 1
ATOM 4580 C CA . LEU B 1 211 ? -0.389 23.594 10.578 1 92.19 211 LEU B CA 1
ATOM 4581 C C . LEU B 1 211 ? -1.573 23.219 9.695 1 92.19 211 LEU B C 1
ATOM 4583 O O . LEU B 1 211 ? -1.525 23.406 8.477 1 92.19 211 LEU B O 1
ATOM 4587 N N . ILE B 1 212 ? -2.621 22.812 10.297 1 90.12 212 ILE B N 1
ATOM 4588 C CA . ILE B 1 212 ? -3.707 22.219 9.531 1 90.12 212 ILE B CA 1
ATOM 4589 C C . ILE B 1 212 ? -4.594 23.312 8.953 1 90.12 212 ILE B C 1
ATOM 4591 O O . ILE B 1 212 ? -5.09 24.172 9.68 1 90.12 212 ILE B O 1
ATOM 4595 N N . SER B 1 213 ? -4.836 23.25 7.656 1 85.31 213 SER B N 1
ATOM 4596 C CA . SER B 1 213 ? -5.652 24.234 6.953 1 85.31 213 SER B CA 1
ATOM 4597 C C . SER B 1 213 ? -6.992 23.641 6.531 1 85.31 213 SER B C 1
ATOM 4599 O O . SER B 1 213 ? -7.871 24.359 6.047 1 85.31 213 SER B O 1
ATOM 4601 N N . GLY B 1 214 ? -7.109 22.344 6.633 1 81.75 214 GLY B N 1
ATOM 4602 C CA . GLY B 1 214 ? -8.312 21.641 6.238 1 81.75 214 GLY B CA 1
ATOM 4603 C C . GLY B 1 214 ? -8.195 20.125 6.383 1 81.75 214 GLY B C 1
ATOM 4604 O O . GLY B 1 214 ? -7.133 19.625 6.762 1 81.75 214 GLY B O 1
ATOM 4605 N N . GLN B 1 215 ? -9.359 19.516 6.117 1 81.81 215 GLN B N 1
ATOM 4606 C CA . GLN B 1 215 ? -9.398 18.078 6.266 1 81.81 215 GLN B CA 1
ATOM 4607 C C . GLN B 1 215 ? -9.922 17.406 5.004 1 81.81 215 GLN B C 1
ATOM 4609 O O . GLN B 1 215 ? -10.93 17.828 4.438 1 81.81 215 GLN B O 1
ATOM 4614 N N . LYS B 1 216 ? -9.219 16.406 4.625 1 81.56 216 LYS B N 1
ATOM 4615 C CA . LYS B 1 216 ? -9.703 15.617 3.496 1 81.56 216 LYS B CA 1
ATOM 4616 C C . LYS B 1 216 ? -10.695 14.547 3.955 1 81.56 216 LYS B C 1
ATOM 4618 O O . LYS B 1 216 ? -11.75 14.383 3.35 1 81.56 216 LYS B O 1
ATOM 4623 N N . THR B 1 217 ? -10.242 13.828 4.977 1 84.56 217 THR B N 1
ATOM 4624 C CA . THR B 1 217 ? -11.109 12.766 5.477 1 84.56 217 THR B CA 1
ATOM 4625 C C . THR B 1 217 ? -11.094 12.734 7.004 1 84.56 217 THR B C 1
ATOM 4627 O O . THR B 1 217 ? -10.156 13.227 7.633 1 84.56 217 THR B O 1
ATOM 4630 N N . TYR B 1 218 ? -12.25 12.156 7.48 1 86.44 218 TYR B N 1
ATOM 4631 C CA . TYR B 1 218 ? -12.414 12.008 8.922 1 86.44 218 TYR B CA 1
ATOM 4632 C C . TYR B 1 218 ? -12.469 10.539 9.32 1 86.44 218 TYR B C 1
ATOM 4634 O O . TYR B 1 218 ? -12.695 9.672 8.477 1 86.44 218 TYR B O 1
ATOM 4642 N N . LEU B 1 219 ? -12.109 10.398 10.547 1 86.38 219 LEU B N 1
ATOM 4643 C CA . LEU B 1 219 ? -12.375 9.109 11.18 1 86.38 219 LEU B CA 1
ATOM 4644 C C . LEU B 1 219 ? -13.734 9.125 11.883 1 86.38 219 LEU B C 1
ATOM 4646 O O . LEU B 1 219 ? -14.062 10.086 12.578 1 86.38 219 LEU B O 1
ATOM 4650 N N . TYR B 1 220 ? -14.461 8.039 11.641 1 88.56 220 TYR B N 1
ATOM 4651 C CA . TYR B 1 220 ? -15.812 8.016 12.18 1 88.56 220 TYR B CA 1
ATOM 4652 C C . TYR B 1 220 ? -15.984 6.879 13.18 1 88.56 220 TYR B C 1
ATOM 4654 O O . TYR B 1 220 ? -15.375 5.816 13.031 1 88.56 220 TYR B O 1
ATOM 4662 N N . TYR B 1 221 ? -16.797 7.219 14.109 1 88.75 221 TYR B N 1
ATOM 4663 C CA . TYR B 1 221 ? -17.297 6.117 14.914 1 88.75 221 TYR B CA 1
ATOM 4664 C C . TYR B 1 221 ? -18.141 5.164 14.078 1 88.75 221 TYR B C 1
ATOM 4666 O O . TYR B 1 221 ? -18.656 5.551 13.023 1 88.75 221 TYR B O 1
ATOM 4674 N N . LYS B 1 222 ? -18.094 3.955 14.562 1 81.56 222 LYS B N 1
ATOM 4675 C CA . LYS B 1 222 ? -18.875 2.926 13.898 1 81.56 222 LYS B CA 1
ATOM 4676 C C . LYS B 1 222 ? -19.875 2.291 14.859 1 81.56 222 LYS B C 1
ATOM 4678 O O . LYS B 1 222 ? -19.859 2.576 16.062 1 81.56 222 LYS B O 1
ATOM 4683 N N . LEU B 1 223 ? -20.734 1.53 14.219 1 78.38 223 LEU B N 1
ATOM 4684 C CA . LEU B 1 223 ? -21.75 0.835 15.023 1 78.38 223 LEU B CA 1
ATOM 4685 C C . LEU B 1 223 ? -21.078 -0.044 16.078 1 78.38 223 LEU B C 1
ATOM 4687 O O . LEU B 1 223 ? -21.609 -0.192 17.188 1 78.38 223 LEU B O 1
ATOM 4691 N N . ARG B 1 224 ? -20.031 -0.552 15.766 1 74.81 224 ARG B N 1
ATOM 4692 C CA . ARG B 1 224 ? -19.328 -1.442 16.688 1 74.81 224 ARG B CA 1
ATOM 4693 C C . ARG B 1 224 ? -18.844 -0.688 17.922 1 74.81 224 ARG B C 1
ATOM 4695 O O . ARG B 1 224 ? -18.594 -1.293 18.969 1 74.81 224 ARG B O 1
ATOM 4702 N N . ASP B 1 225 ? -18.766 0.593 17.797 1 84.06 225 ASP B N 1
ATOM 4703 C CA . ASP B 1 225 ? -18.344 1.417 18.922 1 84.06 225 ASP B CA 1
ATOM 4704 C C . ASP B 1 225 ? -19.516 1.695 19.859 1 84.06 225 ASP B C 1
ATOM 4706 O O . ASP B 1 225 ? -19.312 2.143 21 1 84.06 225 ASP B O 1
ATOM 4710 N N . GLY B 1 226 ? -20.719 1.472 19.375 1 86.31 226 GLY B N 1
ATOM 4711 C CA . GLY B 1 226 ? -21.922 1.7 20.156 1 86.31 226 GLY B CA 1
ATOM 4712 C C . GLY B 1 226 ? -23.109 2.1 19.312 1 86.31 226 GLY B C 1
ATOM 4713 O O . GLY B 1 226 ? -22.969 2.793 18.312 1 86.31 226 GLY B O 1
ATOM 4714 N N . LYS B 1 227 ? -24.203 1.787 19.828 1 85.38 227 LYS B N 1
ATOM 4715 C CA . LYS B 1 227 ? -25.453 2.111 19.141 1 85.38 227 LYS B CA 1
ATOM 4716 C C . LYS B 1 227 ? -25.625 3.621 19 1 85.38 227 LYS B C 1
ATOM 4718 O O . LYS B 1 227 ? -26.234 4.094 18.031 1 85.38 227 LYS B O 1
ATOM 4723 N N . TYR B 1 228 ? -25.094 4.277 19.969 1 87 228 TYR B N 1
ATOM 4724 C CA . TYR B 1 228 ? -25.156 5.734 19.984 1 87 228 TYR B CA 1
ATOM 4725 C C . TYR B 1 228 ? -24.547 6.305 18.703 1 87 228 TYR B C 1
ATOM 4727 O O . TYR B 1 228 ? -24.984 7.348 18.219 1 87 228 TYR B O 1
ATOM 4735 N N . TYR B 1 229 ? -23.656 5.605 18.141 1 90.25 229 TYR B N 1
ATOM 4736 C CA . TYR B 1 229 ? -22.875 6.145 17.031 1 90.25 229 TYR B CA 1
ATOM 4737 C C . TYR B 1 229 ? -23.469 5.73 15.695 1 90.25 229 TYR B C 1
ATOM 4739 O O . TYR B 1 229 ? -22.875 5.969 14.641 1 90.25 229 TYR B O 1
ATOM 4747 N N . LYS B 1 230 ? -24.594 5.164 15.727 1 88 230 LYS B N 1
ATOM 4748 C CA . LYS B 1 230 ? -25.25 4.824 14.469 1 88 230 LYS B CA 1
ATOM 4749 C C . LYS B 1 230 ? -25.469 6.062 13.609 1 88 230 LYS B C 1
ATOM 4751 O O . LYS B 1 230 ? -26 7.07 14.086 1 88 230 LYS B O 1
ATOM 4756 N N . PRO B 1 231 ? -25.078 5.926 12.352 1 89.62 231 PRO B N 1
ATOM 4757 C CA . PRO B 1 231 ? -25.344 7.066 11.477 1 89.62 231 PRO B CA 1
ATOM 4758 C C . PRO B 1 231 ? -26.828 7.43 11.414 1 89.62 231 PRO B C 1
ATOM 4760 O O . PRO B 1 231 ? -27.688 6.539 11.414 1 89.62 231 PRO B O 1
ATOM 4763 N N . LYS B 1 232 ? -27.078 8.648 11.352 1 87.88 232 LYS B N 1
ATOM 4764 C CA . LYS B 1 232 ? -28.453 9.148 11.312 1 87.88 232 LYS B CA 1
ATOM 4765 C C . LYS B 1 232 ? -28.812 9.695 9.93 1 87.88 232 LYS B C 1
ATOM 4767 O O . LYS B 1 232 ? -28.219 10.672 9.477 1 87.88 232 LYS B O 1
ATOM 4772 N N . LEU B 1 233 ? -29.781 9.117 9.422 1 89.44 233 LEU B N 1
ATOM 4773 C CA . LEU B 1 233 ? -30.188 9.531 8.086 1 89.44 233 LEU B CA 1
ATOM 4774 C C . LEU B 1 233 ? -30.875 10.891 8.133 1 89.44 233 LEU B C 1
ATOM 4776 O O . LEU B 1 233 ? -31.797 11.109 8.922 1 89.44 233 LEU B O 1
ATOM 4780 N N . ILE B 1 234 ? -30.344 11.758 7.27 1 88.94 234 ILE B N 1
ATOM 4781 C CA . ILE B 1 234 ? -30.938 13.078 7.137 1 88.94 234 ILE B CA 1
ATOM 4782 C C . ILE B 1 234 ? -31.922 13.086 5.965 1 88.94 234 ILE B C 1
ATOM 4784 O O . ILE B 1 234 ? -33.062 13.5 6.109 1 88.94 234 ILE B O 1
ATOM 4788 N N . GLY B 1 235 ? -31.391 12.672 4.777 1 89.81 235 GLY B N 1
ATOM 4789 C CA . GLY B 1 235 ? -32.219 12.648 3.59 1 89.81 235 GLY B CA 1
ATOM 4790 C C . GLY B 1 235 ? -31.438 12.492 2.303 1 89.81 235 GLY B C 1
ATOM 4791 O O . GLY B 1 235 ? -30.234 12.289 2.332 1 89.81 235 GLY B O 1
ATOM 4792 N N . SER B 1 236 ? -32.219 12.578 1.22 1 89.38 236 SER B N 1
ATOM 4793 C CA . SER B 1 236 ? -31.594 12.484 -0.096 1 89.38 236 SER B CA 1
ATOM 4794 C C . SER B 1 236 ? -30.797 13.742 -0.426 1 89.38 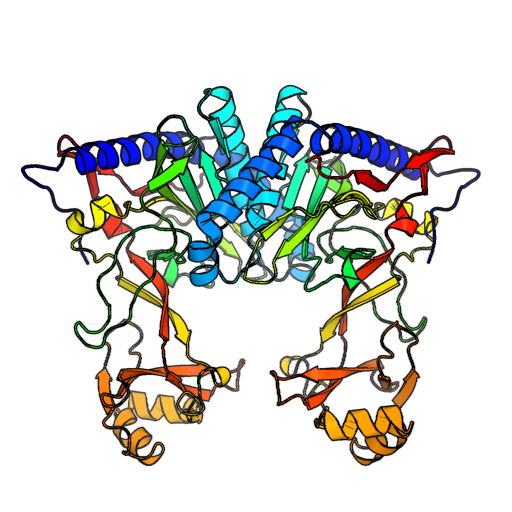236 SER B C 1
ATOM 4796 O O . SER B 1 236 ? -31.016 14.797 0.18 1 89.38 236 SER B O 1
ATOM 4798 N N . LYS B 1 237 ? -29.875 13.555 -1.371 1 89.69 237 LYS B N 1
ATOM 4799 C CA . LYS B 1 237 ? -29.047 14.68 -1.799 1 89.69 237 LYS B CA 1
ATOM 4800 C C . LYS B 1 237 ? -29.906 15.867 -2.213 1 89.69 237 LYS B C 1
ATOM 4802 O O . LYS B 1 237 ? -29.641 17 -1.821 1 89.69 237 LYS B O 1
ATOM 4807 N N . GLU B 1 238 ? -30.938 15.586 -2.963 1 88.94 238 GLU B N 1
ATOM 4808 C CA . GLU B 1 238 ? -31.797 16.641 -3.482 1 88.94 238 GLU B CA 1
ATOM 4809 C C . GLU B 1 238 ? -32.469 17.422 -2.35 1 88.94 238 GLU B C 1
ATOM 4811 O O . GLU B 1 238 ? -32.5 18.656 -2.357 1 88.94 238 GLU B O 1
ATOM 4816 N N . VAL B 1 239 ? -32.875 16.734 -1.43 1 90.69 239 VAL B N 1
ATOM 4817 C CA . VAL B 1 239 ? -33.625 17.312 -0.313 1 90.69 239 VAL B CA 1
ATOM 4818 C C . VAL B 1 239 ? -32.656 18.156 0.551 1 90.69 239 VAL B C 1
ATOM 4820 O O . VAL B 1 239 ? -32.969 19.297 0.884 1 90.69 239 VAL B O 1
ATOM 4823 N N . VAL B 1 240 ? -31.609 17.609 0.878 1 89.56 240 VAL B N 1
ATOM 4824 C CA . VAL B 1 240 ? -30.672 18.234 1.808 1 89.56 240 VAL B CA 1
ATOM 4825 C C . VAL B 1 240 ? -30 19.438 1.133 1 89.56 240 VAL B C 1
ATOM 4827 O O . VAL B 1 240 ? -29.797 20.469 1.761 1 89.56 240 VAL B O 1
ATOM 4830 N N . ASP B 1 241 ? -29.672 19.234 -0.098 1 87.81 241 ASP B N 1
ATOM 4831 C CA . ASP B 1 241 ? -29.109 20.359 -0.836 1 87.81 241 ASP B CA 1
ATOM 4832 C C . ASP B 1 241 ? -30.062 21.562 -0.851 1 87.81 241 ASP B C 1
ATOM 4834 O O . ASP B 1 241 ? -29.625 22.703 -0.756 1 87.81 241 ASP B O 1
ATOM 4838 N N . ASN B 1 242 ? -31.281 21.297 -1.009 1 91.56 242 ASN B N 1
ATOM 4839 C CA . ASN B 1 242 ? -32.281 22.359 -0.961 1 91.56 242 ASN B CA 1
ATOM 4840 C C . ASN B 1 242 ? -32.281 23.062 0.394 1 91.56 242 ASN B C 1
ATOM 4842 O O . ASN B 1 242 ? -32.406 24.281 0.465 1 91.56 242 ASN B O 1
ATOM 4846 N N . TRP B 1 243 ? -32.125 22.297 1.48 1 89 243 TRP B N 1
ATOM 4847 C CA . TRP B 1 243 ? -32.094 22.875 2.816 1 89 243 TRP B CA 1
ATOM 4848 C C . TRP B 1 243 ? -30.891 23.797 2.975 1 89 243 TRP B C 1
ATOM 4850 O O . TRP B 1 243 ? -30.969 24.828 3.625 1 89 243 TRP B O 1
ATOM 4860 N N . ILE B 1 244 ? -29.812 23.359 2.42 1 83.31 244 ILE B N 1
ATOM 4861 C CA . ILE B 1 244 ? -28.578 24.125 2.502 1 83.31 244 ILE B CA 1
ATOM 4862 C C . ILE B 1 244 ? -28.719 25.422 1.718 1 83.31 244 ILE B C 1
ATOM 4864 O O . ILE B 1 244 ? -28.375 26.5 2.223 1 83.31 244 ILE B O 1
ATOM 4868 N N . GLU B 1 245 ? -29.234 25.297 0.59 1 87.25 245 GLU B N 1
ATOM 4869 C CA . GLU B 1 245 ? -29.391 26.469 -0.284 1 87.25 245 GLU B CA 1
ATOM 4870 C C . GLU B 1 245 ? -30.359 27.469 0.318 1 87.25 245 GLU B C 1
ATOM 4872 O O . GLU B 1 245 ? -30.156 28.688 0.19 1 87.25 245 GLU B O 1
ATOM 4877 N N . THR B 1 246 ? -31.312 26.938 0.938 1 92.12 246 THR B N 1
ATOM 4878 C CA . THR B 1 246 ? -32.344 27.828 1.473 1 92.12 246 THR B CA 1
ATOM 4879 C C . THR B 1 246 ? -32 28.266 2.893 1 92.12 246 THR B C 1
ATOM 4881 O O . THR B 1 246 ? -32.719 29.062 3.492 1 92.12 246 THR B O 1
ATOM 4884 N N . GLY B 1 247 ? -31 27.656 3.473 1 85.88 247 GLY B N 1
ATOM 4885 C CA . GLY B 1 247 ? -30.562 28.031 4.809 1 85.88 247 GLY B CA 1
ATOM 4886 C C . GLY B 1 247 ? -31.422 27.438 5.906 1 85.88 247 GLY B C 1
ATOM 4887 O O . GLY B 1 247 ? -31.453 27.953 7.027 1 85.88 247 GLY B O 1
ATOM 4888 N N . THR B 1 248 ? -32.094 26.438 5.59 1 87.88 248 THR B N 1
ATOM 4889 C CA . THR B 1 248 ? -33.031 25.859 6.562 1 87.88 248 THR B CA 1
ATOM 4890 C C . THR B 1 248 ? -32.469 24.531 7.102 1 87.88 248 THR B C 1
ATOM 4892 O O . THR B 1 248 ? -33.188 23.781 7.766 1 87.88 248 THR B O 1
ATOM 4895 N N . PHE B 1 249 ? -31.297 24.219 6.793 1 86.69 249 PHE B N 1
ATOM 4896 C CA . PHE B 1 249 ? -30.703 22.922 7.078 1 86.69 249 PHE B CA 1
ATOM 4897 C C . PHE B 1 249 ? -30.891 22.547 8.547 1 86.69 249 PHE B C 1
ATOM 4899 O O . PHE B 1 249 ? -31.469 21.516 8.859 1 86.69 249 PHE B O 1
ATOM 4906 N N . PHE B 1 250 ? -30.5 23.391 9.438 1 84.44 250 PHE B N 1
ATOM 4907 C CA . PHE B 1 250 ? -30.516 23.062 10.852 1 84.44 250 PHE B CA 1
ATOM 4908 C C . PHE B 1 250 ? -31.953 22.891 11.352 1 84.44 250 PHE B C 1
ATOM 4910 O O . PHE B 1 250 ? -32.25 21.984 12.141 1 84.44 250 PHE B O 1
ATOM 4917 N N . ALA B 1 251 ? -32.781 23.703 10.914 1 83.81 251 ALA B N 1
ATOM 4918 C CA . ALA B 1 251 ? -34.156 23.625 11.312 1 83.81 251 ALA B CA 1
ATOM 4919 C C . ALA B 1 251 ? -34.781 22.297 10.883 1 83.81 251 ALA B C 1
ATOM 4921 O O . ALA B 1 251 ? -35.531 21.672 11.641 1 83.81 251 ALA B O 1
ATOM 4922 N N . GLU B 1 252 ? -34.531 21.891 9.742 1 88.44 252 GLU B N 1
ATOM 4923 C CA . GLU B 1 252 ? -35.094 20.656 9.188 1 88.44 252 GLU B CA 1
ATOM 4924 C C . GLU B 1 252 ? -34.5 19.422 9.867 1 88.44 252 GLU B C 1
ATOM 4926 O O . GLU B 1 252 ? -35.219 18.469 10.164 1 88.44 252 GLU B O 1
ATOM 4931 N N . VAL B 1 253 ? -33.25 19.422 10.102 1 86.12 253 VAL B N 1
ATOM 4932 C CA . VAL B 1 253 ? -32.562 18.281 10.719 1 86.12 253 VAL B CA 1
ATOM 4933 C C . VAL B 1 253 ? -33.094 18.094 12.133 1 86.12 253 VAL B C 1
ATOM 4935 O O . VAL B 1 253 ? -33.25 16.953 12.594 1 86.12 253 VAL B O 1
ATOM 4938 N N . LYS B 1 254 ? -33.344 19.125 12.844 1 82.69 254 LYS B N 1
ATOM 4939 C CA . LYS B 1 254 ? -33.844 19.047 14.211 1 82.69 254 LYS B CA 1
ATOM 4940 C C . LYS B 1 254 ? -35.188 18.328 14.234 1 82.69 254 LYS B C 1
ATOM 4942 O O . LYS B 1 254 ? -35.562 17.688 15.234 1 82.69 254 LYS B O 1
ATOM 4947 N N . LYS B 1 255 ? -35.906 18.359 13.148 1 82.88 255 LYS B N 1
ATOM 4948 C CA . LYS B 1 255 ? -37.188 17.688 13.07 1 82.88 255 LYS B CA 1
ATOM 4949 C C . LYS B 1 255 ? -37.031 16.188 12.953 1 82.88 255 LYS B C 1
ATOM 4951 O O . LYS B 1 255 ? -37.906 15.422 13.383 1 82.88 255 LYS B O 1
ATOM 4956 N N . ILE B 1 256 ? -36.031 15.805 12.375 1 80.56 256 ILE B N 1
ATOM 4957 C CA . ILE B 1 256 ? -35.812 14.398 12.039 1 80.56 256 ILE B CA 1
ATOM 4958 C C . ILE B 1 256 ? -35.062 13.703 13.148 1 80.56 256 ILE B C 1
ATOM 4960 O O . ILE B 1 256 ? -35.25 12.516 13.414 1 80.56 256 ILE B O 1
ATOM 4964 N N . ILE B 1 257 ? -34.094 14.375 13.578 1 74.88 257 ILE B N 1
ATOM 4965 C CA . ILE B 1 257 ? -33.219 13.766 14.578 1 74.88 257 ILE B CA 1
ATOM 4966 C C . ILE B 1 257 ? -33.656 14.211 15.977 1 74.88 257 ILE B C 1
ATOM 4968 O O . ILE B 1 257 ? -33.75 15.406 16.25 1 74.88 257 ILE B O 1
ATOM 4972 N N . PRO B 1 258 ? -33.969 13.203 16.766 1 61.28 258 PRO B N 1
ATOM 4973 C CA . PRO B 1 258 ? -34.562 13.5 18.062 1 61.28 258 PRO B CA 1
ATOM 4974 C C . PRO B 1 258 ? -33.812 14.586 18.828 1 61.28 258 PRO B C 1
ATOM 4976 O O . PRO B 1 258 ? -32.594 14.68 18.734 1 61.28 258 PRO B O 1
ATOM 4979 N N . ASP B 1 259 ? -34.438 15.672 19.328 1 58.47 259 ASP B N 1
ATOM 4980 C CA . ASP B 1 259 ? -34.062 16.797 20.188 1 58.47 259 ASP B CA 1
ATOM 4981 C C . ASP B 1 259 ? -33.219 16.344 21.375 1 58.47 259 ASP B C 1
ATOM 4983 O O . ASP B 1 259 ? -32.719 17.172 22.141 1 58.47 259 ASP B O 1
ATOM 4987 N N . THR B 1 260 ? -33.25 15.094 21.547 1 52.06 260 THR B N 1
ATOM 4988 C CA . THR B 1 260 ? -32.562 14.727 22.797 1 52.06 260 THR B CA 1
ATOM 4989 C C . THR B 1 260 ? -31.078 15.008 22.703 1 52.06 260 THR B C 1
ATOM 4991 O O . THR B 1 260 ? -30.375 14.906 23.719 1 52.06 260 THR B O 1
ATOM 4994 N N . LEU B 1 261 ? -30.656 15.359 21.562 1 55.72 261 LEU B N 1
ATOM 4995 C CA . LEU B 1 261 ? -29.234 15.68 21.469 1 55.72 261 LEU B CA 1
ATOM 4996 C C . LEU B 1 261 ? -28.984 17.172 21.688 1 55.72 261 LEU B C 1
ATOM 4998 O O . LEU B 1 261 ? -29.688 18 21.125 1 55.72 261 LEU B O 1
ATOM 5002 N N . LYS B 1 262 ? -28.578 17.547 22.938 1 63.97 262 LYS B N 1
ATOM 5003 C CA . LYS B 1 262 ? -28.125 18.922 23.141 1 63.97 262 LYS B CA 1
ATOM 5004 C C . LYS B 1 262 ? -27.047 19.297 22.109 1 63.97 262 LYS B C 1
ATOM 5006 O O . LYS B 1 262 ? -25.859 19.188 22.391 1 63.97 262 LYS B O 1
ATOM 5011 N N . TRP B 1 263 ? -27.5 19.531 20.844 1 70.69 263 TRP B N 1
ATOM 5012 C CA . TRP B 1 263 ? -26.594 19.797 19.734 1 70.69 263 TRP B CA 1
ATOM 5013 C C . TRP B 1 263 ? -26.375 21.297 19.562 1 70.69 263 TRP B C 1
ATOM 5015 O O . TRP B 1 263 ? -27.312 22.078 19.609 1 70.69 263 TRP B O 1
ATOM 5025 N N . GLU B 1 264 ? -25.172 21.625 19.797 1 73.69 264 GLU B N 1
ATOM 5026 C CA . GLU B 1 264 ? -24.781 22.953 19.359 1 73.69 264 GLU B CA 1
ATOM 5027 C C . GLU B 1 264 ? -24.391 22.953 17.891 1 73.69 264 GLU B C 1
ATOM 5029 O O . GLU B 1 264 ? -23.656 22.078 17.438 1 73.69 264 GLU B O 1
ATOM 5034 N N . GLU B 1 265 ? -25.094 23.812 17.172 1 72.06 265 GLU B N 1
ATOM 5035 C CA . GLU B 1 265 ? -24.781 23.969 15.75 1 72.06 265 GLU B CA 1
ATOM 5036 C C . GLU B 1 265 ? -23.359 24.516 15.562 1 72.06 265 GLU B C 1
ATOM 5038 O O . GLU B 1 265 ? -22.938 25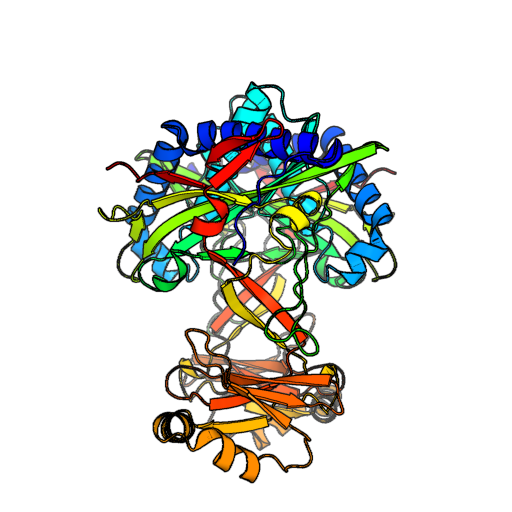.422 16.281 1 72.06 265 GLU B O 1
ATOM 5043 N N . VAL B 1 266 ? -22.672 23.781 14.836 1 66.69 266 VAL B N 1
ATOM 5044 C CA . VAL B 1 266 ? -21.312 24.234 14.516 1 66.69 266 VAL B CA 1
ATOM 5045 C C . VAL B 1 266 ? -21.172 24.391 13.008 1 66.69 266 VAL B C 1
ATOM 5047 O O . VAL B 1 266 ? -21.422 23.453 12.25 1 66.69 266 VAL B O 1
ATOM 5050 N N . GLU B 1 267 ? -21.25 25.656 12.539 1 60.31 267 GLU B N 1
ATOM 5051 C CA . GLU B 1 267 ? -20.969 25.906 11.125 1 60.31 267 GLU B CA 1
ATOM 5052 C C . GLU B 1 267 ? -19.484 26.109 10.883 1 60.31 267 GLU B C 1
ATOM 5054 O O . GLU B 1 267 ? -18.797 26.766 11.672 1 60.31 267 GLU B O 1
ATOM 5059 N N . ARG B 1 268 ? -18.938 25.172 10.234 1 55.53 268 ARG B N 1
ATOM 5060 C CA . ARG B 1 268 ? -17.5 25.344 10.023 1 55.53 268 ARG B CA 1
ATOM 5061 C C . ARG B 1 268 ? -17.219 25.953 8.648 1 55.53 268 ARG B C 1
ATOM 5063 O O . ARG B 1 268 ? -17.938 25.688 7.688 1 55.53 268 ARG B O 1
ATOM 5070 N N . GLU B 1 269 ? -16.438 26.984 8.547 1 46 269 GLU B N 1
ATOM 5071 C CA . GLU B 1 269 ? -15.992 27.75 7.383 1 46 269 GLU B CA 1
ATOM 5072 C C . GLU B 1 269 ? -15.07 26.906 6.5 1 46 269 GLU B C 1
ATOM 5074 O O . GLU B 1 269 ? -14.062 27.406 5.996 1 46 269 GLU B O 1
ATOM 5079 N N . THR B 1 270 ? -15.016 25.641 6.605 1 44.56 270 THR B N 1
ATOM 5080 C CA . THR B 1 270 ? -13.992 25.188 5.66 1 44.56 270 THR B CA 1
ATOM 5081 C C . THR B 1 270 ? -14.477 25.375 4.223 1 44.56 270 THR B C 1
ATOM 5083 O O . THR B 1 270 ? -15.641 25.703 3.988 1 44.56 270 THR B O 1
ATOM 5086 N N . ALA B 1 271 ? -13.641 25.438 3.295 1 43.69 271 ALA B N 1
ATOM 5087 C CA . ALA B 1 271 ? -14.023 25.609 1.895 1 43.69 271 ALA B CA 1
ATOM 5088 C C . ALA B 1 271 ? -15.344 24.906 1.601 1 43.69 271 ALA B C 1
ATOM 5090 O O . ALA B 1 271 ? -15.984 25.172 0.585 1 43.69 271 ALA B O 1
ATOM 5091 N N . ARG B 1 272 ? -15.547 23.875 2.211 1 47.56 272 ARG B N 1
ATOM 5092 C CA . ARG B 1 272 ? -16.859 23.25 2.102 1 47.56 272 ARG B CA 1
ATOM 5093 C C . ARG B 1 272 ? -17.562 23.219 3.451 1 47.56 272 ARG B C 1
ATOM 5095 O O . ARG B 1 272 ? -17.016 22.703 4.43 1 47.56 272 ARG B O 1
ATOM 5102 N N . ILE B 1 273 ? -18.312 24.203 3.623 1 49.09 273 ILE B N 1
ATOM 5103 C CA . ILE B 1 273 ? -19.141 24.297 4.812 1 49.09 273 ILE B CA 1
ATOM 5104 C C . ILE B 1 273 ? -19.656 22.906 5.203 1 49.09 273 ILE B C 1
ATOM 5106 O O . ILE B 1 273 ? -20.297 22.219 4.402 1 49.09 273 ILE B O 1
ATOM 5110 N N . LYS B 1 274 ? -18.797 22.281 6.148 1 66.69 274 LYS B N 1
ATOM 5111 C CA . LYS B 1 274 ? -19.438 21.047 6.594 1 66.69 274 LYS B CA 1
ATOM 5112 C C . LYS B 1 274 ? -20.344 21.297 7.793 1 66.69 274 LYS B C 1
ATOM 5114 O O . LYS B 1 274 ? -19.969 22.016 8.734 1 66.69 274 LYS B O 1
ATOM 5119 N N . TYR B 1 275 ? -21.594 21.266 7.703 1 77.62 275 TYR B N 1
ATOM 5120 C CA . TYR B 1 275 ? -22.594 21.281 8.766 1 77.62 275 TYR B CA 1
ATOM 5121 C C . TYR B 1 275 ? -22.344 20.172 9.773 1 77.62 275 TYR B C 1
ATOM 5123 O O . TYR B 1 275 ? -22.047 19.031 9.391 1 77.62 275 TYR B O 1
ATOM 5131 N N . SER B 1 276 ? -22.156 20.734 11.031 1 80.62 276 SER B N 1
ATOM 5132 C CA . SER B 1 276 ? -21.906 19.75 12.086 1 80.62 276 SER B CA 1
ATOM 5133 C C . SER B 1 276 ? -22.703 20.078 13.344 1 80.62 276 SER B C 1
ATOM 5135 O O . SER B 1 276 ? -23.234 21.172 13.484 1 80.62 276 SER B O 1
ATOM 5137 N N . TYR B 1 277 ? -22.891 19.109 14.156 1 81.5 277 TYR B N 1
ATOM 5138 C CA . TYR B 1 277 ? -23.5 19.219 15.484 1 81.5 277 TYR B CA 1
ATOM 5139 C C . TYR B 1 277 ? -22.547 18.672 16.547 1 81.5 277 TYR B C 1
ATOM 5141 O O . TYR B 1 277 ? -21.844 17.688 16.328 1 81.5 277 TYR B O 1
ATOM 5149 N N . TYR B 1 278 ? -22.547 19.391 17.625 1 83 278 TYR B N 1
ATOM 5150 C CA . TYR B 1 278 ? -21.828 18.859 18.781 1 83 278 TYR B CA 1
ATOM 5151 C C . TYR B 1 278 ? -22.781 18.438 19.891 1 83 278 TYR B C 1
ATOM 5153 O O . TYR B 1 278 ? -23.547 19.266 20.391 1 83 278 TYR B O 1
ATOM 5161 N N . ASP B 1 279 ? -22.625 17.219 20.188 1 84.12 279 ASP B N 1
ATOM 5162 C CA . ASP B 1 279 ? -23.375 16.688 21.328 1 84.12 279 ASP B CA 1
ATOM 5163 C C . ASP B 1 279 ? -22.594 16.875 22.625 1 84.12 279 ASP B C 1
ATOM 5165 O O . ASP B 1 279 ? -21.688 16.094 22.922 1 84.12 279 ASP B O 1
ATOM 5169 N N . ILE B 1 280 ? -23.078 17.797 23.438 1 79.88 280 ILE B N 1
ATOM 5170 C CA . ILE B 1 280 ? -22.359 18.188 24.656 1 79.88 280 ILE B CA 1
ATOM 5171 C C . ILE B 1 280 ? -22.422 17.047 25.672 1 79.88 280 ILE B C 1
ATOM 5173 O O . ILE B 1 280 ? -21.438 16.766 26.359 1 79.88 280 ILE B O 1
ATOM 5177 N N . GLU B 1 281 ? -23.516 16.469 25.719 1 81.44 281 GLU B N 1
ATOM 5178 C CA . GLU B 1 281 ? -23.719 15.422 26.719 1 81.44 281 GLU B CA 1
ATOM 5179 C C . GLU B 1 281 ? -22.766 14.25 26.5 1 81.44 281 GLU B C 1
ATOM 5181 O O . GLU B 1 281 ? -22.266 13.672 27.469 1 81.44 281 GLU B O 1
ATOM 5186 N N . ASN B 1 282 ? -22.547 14 25.297 1 83.44 282 ASN B N 1
ATOM 5187 C CA . ASN B 1 282 ? -21.734 12.82 25 1 83.44 282 ASN B CA 1
ATOM 5188 C C . ASN B 1 282 ? -20.359 13.211 24.438 1 83.44 282 ASN B C 1
ATOM 5190 O O . ASN B 1 282 ? -19.594 12.352 24.016 1 83.44 282 ASN B O 1
ATOM 5194 N N . ASN B 1 283 ? -20.141 14.43 24.375 1 82.19 283 ASN B N 1
ATOM 5195 C CA . ASN B 1 283 ? -18.875 14.961 23.891 1 82.19 283 ASN B CA 1
ATOM 5196 C C . ASN B 1 283 ? -18.5 14.375 22.531 1 82.19 283 ASN B C 1
ATOM 5198 O O . ASN B 1 283 ? -17.406 13.82 22.375 1 82.19 283 ASN B O 1
ATOM 5202 N N . THR B 1 284 ? -19.453 14.508 21.641 1 85.62 284 THR B N 1
ATOM 5203 C CA . THR B 1 284 ? -19.266 13.883 20.328 1 85.62 284 THR B CA 1
ATOM 5204 C C . THR B 1 284 ? -19.641 14.844 19.203 1 85.62 284 THR B C 1
ATOM 5206 O O . THR B 1 284 ? -20.719 15.445 19.234 1 85.62 284 THR B O 1
ATOM 5209 N N . LEU B 1 285 ? -18.734 14.961 18.297 1 85.81 285 LEU B N 1
ATOM 5210 C CA . LEU B 1 285 ? -19 15.766 17.109 1 85.81 285 LEU B CA 1
ATOM 5211 C C . LEU B 1 285 ? -19.656 14.922 16.031 1 85.81 285 LEU B C 1
ATOM 5213 O O . LEU B 1 285 ? -19.203 13.82 15.727 1 85.81 285 LEU B O 1
ATOM 5217 N N . TRP B 1 286 ? -20.703 15.453 15.492 1 86.25 286 TRP B N 1
ATOM 5218 C CA . TRP B 1 286 ? -21.406 14.828 14.375 1 86.25 286 TRP B CA 1
ATOM 5219 C C . TRP B 1 286 ? -21.312 15.68 13.117 1 86.25 286 TRP B C 1
ATOM 5221 O O . TRP B 1 286 ? -21.609 16.875 13.156 1 86.25 286 TRP B O 1
ATOM 5231 N N . ILE B 1 287 ? -20.938 15.062 12.047 1 85.75 287 ILE B N 1
ATOM 5232 C CA . ILE B 1 287 ? -20.781 15.836 10.812 1 85.75 287 ILE B CA 1
ATOM 5233 C C . ILE B 1 287 ? -21.688 15.258 9.727 1 85.75 287 ILE B C 1
ATOM 5235 O O . ILE B 1 287 ? -22 14.07 9.734 1 85.75 287 ILE B O 1
ATOM 5239 N N . VAL B 1 288 ? -22.125 16.188 8.836 1 85.69 288 VAL B N 1
ATOM 5240 C CA . VAL B 1 288 ? -22.922 15.781 7.688 1 85.69 288 VAL B CA 1
ATOM 5241 C C . VAL B 1 288 ? -22.031 15.125 6.637 1 85.69 288 VAL B C 1
ATOM 5243 O O . VAL B 1 288 ? -21.031 15.711 6.203 1 85.69 288 VAL B O 1
ATOM 5246 N N . VAL B 1 289 ? -22.375 13.93 6.297 1 87.25 289 VAL B N 1
ATOM 5247 C CA . VAL B 1 289 ? -21.578 13.164 5.34 1 87.25 289 VAL B CA 1
ATOM 5248 C C . VAL B 1 289 ? -22.469 12.68 4.195 1 87.25 289 VAL B C 1
ATOM 5250 O O . VAL B 1 289 ? -23.578 12.203 4.43 1 87.25 289 VAL B O 1
ATOM 5253 N N . ARG B 1 290 ? -22 12.875 2.992 1 84.5 290 ARG B N 1
ATOM 5254 C CA . ARG B 1 290 ? -22.672 12.328 1.817 1 84.5 290 ARG B CA 1
ATOM 5255 C C . ARG B 1 290 ? -22.188 10.922 1.513 1 84.5 290 ARG B C 1
ATOM 5257 O O . ARG B 1 290 ? -20.969 10.68 1.423 1 84.5 290 ARG B O 1
ATOM 5264 N N . ARG B 1 291 ? -23 9.992 1.502 1 83.31 291 ARG B N 1
ATOM 5265 C CA . ARG B 1 291 ? -22.688 8.602 1.176 1 83.31 291 ARG B CA 1
ATOM 5266 C C . ARG B 1 291 ? -23.453 8.141 -0.06 1 83.31 291 ARG B C 1
ATOM 5268 O O . ARG B 1 291 ? -24.531 8.672 -0.365 1 83.31 291 ARG B O 1
ATOM 5275 N N . GLY B 1 292 ? -22.891 7.141 -0.764 1 73.31 292 GLY B N 1
ATOM 5276 C CA . GLY B 1 292 ? -23.594 6.543 -1.888 1 73.31 292 GLY B CA 1
ATOM 5277 C C . GLY B 1 292 ? -22.844 6.66 -3.197 1 73.31 292 GLY B C 1
ATOM 5278 O O . GLY B 1 292 ? -21.672 7.078 -3.213 1 73.31 292 GLY B O 1
ATOM 5279 N N . THR B 1 293 ? -23.359 6.074 -4.238 1 65.38 293 THR B N 1
ATOM 5280 C CA . THR B 1 293 ? -22.797 6.074 -5.578 1 65.38 293 THR B CA 1
ATOM 5281 C C . THR B 1 293 ? -23.562 7.023 -6.496 1 65.38 293 THR B C 1
ATOM 5283 O O . THR B 1 293 ? -24.625 7.516 -6.133 1 65.38 293 THR B O 1
ATOM 5286 N N . ALA B 1 294 ? -22.922 7.305 -7.641 1 60.5 294 ALA B N 1
ATOM 5287 C CA . ALA B 1 294 ? -23.469 8.258 -8.602 1 60.5 294 ALA B CA 1
ATOM 5288 C C . ALA B 1 294 ? -24.969 8.039 -8.805 1 60.5 294 ALA B C 1
ATOM 5290 O O . ALA B 1 294 ? -25.406 6.93 -9.125 1 60.5 294 ALA B O 1
ATOM 5291 N N . GLY B 1 295 ? -25.797 9.055 -8.5 1 63.88 295 GLY B N 1
ATOM 5292 C CA . GLY B 1 295 ? -27.234 9.109 -8.727 1 63.88 295 GLY B CA 1
ATOM 5293 C C . GLY B 1 295 ? -28.047 8.812 -7.48 1 63.88 295 GLY B C 1
ATOM 5294 O O . GLY B 1 295 ? -29.25 9.055 -7.445 1 63.88 295 GLY B O 1
ATOM 5295 N N . ASN B 1 296 ? -27.297 8.188 -6.551 1 77.19 296 ASN B N 1
ATOM 5296 C CA . ASN B 1 296 ? -28.047 7.797 -5.355 1 77.19 296 ASN B CA 1
ATOM 5297 C C . ASN B 1 296 ? -27.312 8.219 -4.082 1 77.19 296 ASN B C 1
ATOM 5299 O O . ASN B 1 296 ? -27.047 7.387 -3.209 1 77.19 296 ASN B O 1
ATOM 5303 N N . PHE B 1 297 ? -27.156 9.523 -3.959 1 83.06 297 PHE B N 1
ATOM 5304 C CA . PHE B 1 297 ? -26.453 10.016 -2.779 1 83.06 297 PHE B CA 1
ATOM 5305 C C . PHE B 1 297 ? -27.438 10.32 -1.654 1 83.06 297 PHE B C 1
ATOM 5307 O O . PHE B 1 297 ? -28.531 10.836 -1.898 1 83.06 297 PHE B O 1
ATOM 5314 N N . ILE B 1 298 ? -27.031 9.93 -0.489 1 87.56 298 ILE B N 1
ATOM 5315 C CA . ILE B 1 298 ? -27.766 10.266 0.721 1 87.56 298 ILE B CA 1
ATOM 5316 C C . ILE B 1 298 ? -26.844 10.992 1.705 1 87.56 298 ILE B C 1
ATOM 5318 O O . ILE B 1 298 ? -25.625 10.805 1.679 1 87.56 298 ILE B O 1
ATOM 5322 N N . TYR B 1 299 ? -27.547 11.797 2.516 1 89.5 299 TYR B N 1
ATOM 5323 C CA . TYR B 1 299 ? -26.812 12.477 3.578 1 89.5 299 TYR B CA 1
ATOM 5324 C C . TYR B 1 299 ? -27.109 11.852 4.934 1 89.5 299 TYR B C 1
ATOM 5326 O O . TYR B 1 299 ? -28.266 11.539 5.242 1 89.5 299 TYR B O 1
ATOM 5334 N N . ASN B 1 300 ? -26.047 11.688 5.68 1 90.56 300 ASN B N 1
ATOM 5335 C CA . ASN B 1 300 ? -26.125 11.211 7.055 1 90.56 300 ASN B CA 1
ATOM 5336 C C . ASN B 1 300 ? -25.375 12.141 8.008 1 90.56 300 ASN B C 1
ATOM 5338 O O . ASN B 1 300 ? -24.484 12.875 7.598 1 90.56 300 ASN B O 1
ATOM 5342 N N . LEU B 1 301 ? -25.859 12.141 9.242 1 88.5 301 LEU B N 1
ATOM 5343 C CA . LEU B 1 301 ? -25 12.594 10.328 1 88.5 301 LEU B CA 1
ATOM 5344 C C . LEU B 1 301 ? -24.172 11.445 10.875 1 88.5 301 LEU B C 1
ATOM 5346 O O . LEU B 1 301 ? -24.719 10.422 11.289 1 88.5 301 LEU B O 1
ATOM 5350 N N . GLU B 1 302 ? -22.906 11.688 10.867 1 90.44 302 GLU B N 1
ATOM 5351 C CA . GLU B 1 302 ? -22.016 10.656 11.391 1 90.44 302 GLU B CA 1
ATOM 5352 C C . GLU B 1 302 ? -21.094 11.219 12.484 1 90.44 302 GLU B C 1
ATOM 5354 O O . GLU B 1 302 ? -20.641 12.359 12.391 1 90.44 302 GLU B O 1
ATOM 5359 N N . ALA B 1 303 ? -20.969 10.398 13.508 1 90.06 303 ALA B N 1
ATOM 5360 C CA . ALA B 1 303 ? -20.109 10.789 14.633 1 90.06 303 ALA B CA 1
ATOM 5361 C C . ALA B 1 303 ? -18.641 10.656 14.281 1 90.06 303 ALA B C 1
ATOM 5363 O O . ALA B 1 303 ? -18.219 9.633 13.734 1 90.06 303 ALA B O 1
ATOM 5364 N N . VAL B 1 304 ? -17.875 11.664 14.656 1 88.62 304 VAL B N 1
ATOM 5365 C CA . VAL B 1 304 ? -16.484 11.719 14.242 1 88.62 304 VAL B CA 1
ATOM 5366 C C . VAL B 1 304 ? -15.578 11.453 15.445 1 88.62 304 VAL B C 1
ATOM 5368 O O . VAL B 1 304 ? -15.812 11.977 16.531 1 88.62 304 VAL B O 1
ATOM 5371 N N . VAL B 1 305 ? -14.609 10.641 15.25 1 85.5 305 VAL B N 1
ATOM 5372 C CA . VAL B 1 305 ? -13.602 10.32 16.25 1 85.5 305 VAL B CA 1
ATOM 5373 C C . VAL B 1 305 ? -12.43 11.297 16.125 1 85.5 305 VAL B C 1
ATOM 5375 O O . VAL B 1 305 ? -11.875 11.734 17.141 1 85.5 305 VAL B O 1
ATOM 5378 N N . GLY B 1 306 ? -12.047 11.555 14.898 1 85.81 306 GLY B N 1
ATOM 5379 C CA . GLY B 1 306 ? -10.875 12.375 14.633 1 85.81 306 GLY B CA 1
ATOM 5380 C C . GLY B 1 306 ? -10.648 12.641 13.156 1 85.81 306 GLY B C 1
ATOM 5381 O O . GLY B 1 306 ? -11.555 12.461 12.344 1 85.81 306 GLY B O 1
ATOM 5382 N N . VAL B 1 307 ? -9.492 13.25 12.938 1 85.75 307 VAL B N 1
ATOM 5383 C CA . VAL B 1 307 ? -9.109 13.562 11.57 1 85.75 307 VAL B CA 1
ATOM 5384 C C . VAL B 1 307 ? -8.242 12.438 11 1 85.75 307 VAL B C 1
ATOM 5386 O O . VAL B 1 307 ? -7.312 11.977 11.664 1 85.75 307 VAL B O 1
ATOM 5389 N N . ASP B 1 308 ? -8.609 12.039 9.859 1 86.75 308 ASP B N 1
ATOM 5390 C CA . ASP B 1 308 ? -7.859 10.969 9.211 1 86.75 308 ASP B CA 1
ATOM 5391 C C . ASP B 1 308 ? -6.75 11.531 8.328 1 86.75 308 ASP B C 1
ATOM 5393 O O . ASP B 1 308 ? -5.578 11.18 8.492 1 86.75 308 ASP B O 1
ATOM 5397 N N . THR B 1 309 ? -7.117 12.43 7.438 1 91.38 309 THR B N 1
ATOM 5398 C CA . THR B 1 309 ? -6.16 13 6.5 1 91.38 309 THR B CA 1
ATOM 5399 C C . THR B 1 309 ? -6.223 14.523 6.523 1 91.38 309 THR B C 1
ATOM 5401 O O . THR B 1 309 ? -6.984 15.133 5.77 1 91.38 309 THR B O 1
ATOM 5404 N N . PRO B 1 310 ? -5.371 15.102 7.281 1 91.69 310 PRO B N 1
ATOM 5405 C CA . PRO B 1 310 ? -5.312 16.562 7.309 1 91.69 310 PRO B CA 1
ATOM 5406 C C . PRO B 1 310 ? -4.664 17.156 6.055 1 91.69 310 PRO B C 1
ATOM 5408 O O . PRO B 1 310 ? -3.969 16.453 5.324 1 91.69 310 PRO B O 1
ATOM 5411 N N . ARG B 1 311 ? -4.914 18.438 5.867 1 91.94 311 ARG B N 1
ATOM 5412 C CA . ARG B 1 311 ? -4.301 19.234 4.809 1 91.94 311 ARG B CA 1
ATOM 5413 C C . ARG B 1 311 ? -3.469 20.375 5.391 1 91.94 311 ARG B C 1
ATOM 5415 O O . ARG B 1 311 ? -3.898 21.047 6.328 1 91.94 311 ARG B O 1
ATOM 5422 N N . VAL B 1 312 ? -2.332 20.484 4.828 1 93.88 312 VAL B N 1
ATOM 5423 C CA . VAL B 1 312 ? -1.462 21.609 5.168 1 93.88 312 VAL B CA 1
ATOM 5424 C C . VAL B 1 312 ? -1.149 22.422 3.914 1 93.88 312 VAL B C 1
ATOM 5426 O O . VAL B 1 312 ? -0.863 21.859 2.855 1 93.88 312 VAL B O 1
ATOM 5429 N N . ASP B 1 313 ? -1.29 23.703 4.055 1 93.56 313 ASP B N 1
ATOM 5430 C CA . ASP B 1 313 ? -0.908 24.562 2.941 1 93.56 313 ASP B CA 1
ATOM 5431 C C . ASP B 1 313 ? 0.602 24.531 2.717 1 93.56 313 ASP B C 1
ATOM 5433 O O . ASP B 1 313 ? 1.376 24.844 3.627 1 93.56 313 ASP B O 1
ATOM 5437 N N . LEU B 1 314 ? 1.026 24.281 1.543 1 94.06 314 LEU B N 1
ATOM 5438 C CA . LEU B 1 314 ? 2.445 24.172 1.216 1 94.06 314 LEU B CA 1
ATOM 5439 C C . LEU B 1 314 ? 3.166 25.484 1.484 1 94.06 314 LEU B C 1
ATOM 5441 O O . LEU B 1 314 ? 4.332 25.5 1.88 1 94.06 314 LEU B O 1
ATOM 5445 N N . LEU B 1 315 ? 2.502 26.547 1.304 1 92 315 LEU B N 1
ATOM 5446 C CA . LEU B 1 315 ? 3.105 27.859 1.482 1 92 315 LEU B CA 1
ATOM 5447 C C . LEU B 1 315 ? 3.426 28.109 2.951 1 92 315 LEU B C 1
ATOM 5449 O O . LEU B 1 315 ? 4.348 28.875 3.268 1 92 315 LEU B O 1
ATOM 5453 N N . ASP B 1 316 ? 2.699 27.438 3.85 1 93 316 ASP B N 1
ATOM 5454 C CA . ASP B 1 316 ? 2.957 27.562 5.281 1 93 316 ASP B CA 1
ATOM 5455 C C . ASP B 1 316 ? 4.273 26.891 5.668 1 93 316 ASP B C 1
ATOM 5457 O O . ASP B 1 316 ? 4.828 27.172 6.73 1 93 316 ASP B O 1
ATOM 5461 N N . LEU B 1 317 ? 4.77 26.047 4.848 1 95 317 LEU B N 1
ATOM 5462 C CA . LEU B 1 317 ? 5.973 25.281 5.137 1 95 317 LEU B CA 1
ATOM 5463 C C . LEU B 1 317 ? 7.16 25.812 4.344 1 95 317 LEU B C 1
ATOM 5465 O O . LEU B 1 317 ? 8.281 25.312 4.48 1 95 317 LEU B O 1
ATOM 5469 N N . LYS B 1 318 ? 6.934 26.766 3.564 1 95.31 318 LYS B N 1
ATOM 5470 C CA . LYS B 1 318 ? 7.93 27.234 2.598 1 95.31 318 LYS B CA 1
ATOM 5471 C C . LYS B 1 318 ? 9.078 27.953 3.295 1 95.31 318 LYS B C 1
ATOM 5473 O O . LYS B 1 318 ? 10.242 27.578 3.121 1 95.31 318 LYS B O 1
ATOM 5478 N N . ASP B 1 319 ? 8.688 28.984 4.047 1 95.5 319 ASP B N 1
ATOM 5479 C CA . ASP B 1 319 ? 9.719 29.797 4.691 1 95.5 319 ASP B CA 1
ATOM 5480 C C . ASP B 1 319 ? 10.133 29.188 6.027 1 95.5 319 ASP B C 1
ATOM 5482 O O . ASP B 1 319 ? 9.336 29.125 6.965 1 95.5 319 ASP B O 1
ATOM 5486 N N . ARG B 1 320 ? 11.398 28.734 6.039 1 96.56 320 ARG B N 1
ATOM 5487 C CA . ARG B 1 320 ? 11.969 28.094 7.223 1 96.56 320 ARG B CA 1
ATOM 5488 C C . ARG B 1 320 ? 13.227 28.828 7.68 1 96.56 320 ARG B C 1
ATOM 5490 O O . ARG B 1 320 ? 13.852 29.547 6.898 1 96.56 320 ARG B O 1
ATOM 5497 N N . PHE B 1 321 ? 13.539 28.688 8.922 1 96.75 321 PHE B N 1
ATOM 5498 C CA . PHE B 1 321 ? 14.758 29.25 9.508 1 96.75 321 PHE B CA 1
ATOM 5499 C C . PHE B 1 321 ? 15.539 28.172 10.25 1 96.75 321 PHE B C 1
ATOM 5501 O O . PHE B 1 321 ? 14.953 27.328 10.945 1 96.75 321 PHE B O 1
ATOM 5508 N N . ASP B 1 322 ? 16.859 28.156 10.031 1 96.88 322 ASP B N 1
ATOM 5509 C CA . ASP B 1 322 ? 17.688 27.156 10.695 1 96.88 322 ASP B CA 1
ATOM 5510 C C . ASP B 1 322 ? 18.078 27.609 12.102 1 96.88 322 ASP B C 1
ATOM 5512 O O . ASP B 1 322 ? 17.5 28.562 12.633 1 96.88 322 ASP B O 1
ATOM 5516 N N . GLY B 1 323 ? 19 26.891 12.781 1 95.25 323 GLY B N 1
ATOM 5517 C CA . GLY B 1 323 ? 19.391 27.156 14.156 1 95.25 323 GLY B CA 1
ATOM 5518 C C . GLY B 1 323 ? 20.078 28.5 14.336 1 95.25 323 GLY B C 1
ATOM 5519 O O . GLY B 1 323 ? 20.188 29 15.453 1 95.25 323 GLY B O 1
ATOM 5520 N N . GLU B 1 324 ? 20.562 29.062 13.25 1 94.69 324 GLU B N 1
ATOM 5521 C CA . GLU B 1 324 ? 21.203 30.375 13.266 1 94.69 324 GLU B CA 1
ATOM 5522 C C . GLU B 1 324 ? 20.281 31.453 12.727 1 94.69 324 GLU B C 1
ATOM 5524 O O . GLU B 1 324 ? 20.734 32.562 12.406 1 94.69 324 GLU B O 1
ATOM 5529 N N . ASN B 1 325 ? 19.109 31.062 12.516 1 94.56 325 ASN B N 1
ATOM 5530 C CA . ASN B 1 325 ? 18.078 31.969 12.016 1 94.56 325 ASN B CA 1
ATOM 5531 C C . ASN B 1 325 ? 18.344 32.375 10.57 1 94.56 325 ASN B C 1
ATOM 5533 O O . ASN B 1 325 ? 17.984 33.5 10.164 1 94.56 325 ASN B O 1
ATOM 5537 N N . LYS B 1 326 ? 19.047 31.578 9.914 1 96 326 LYS B N 1
ATOM 5538 C CA . LYS B 1 326 ? 19.219 31.797 8.477 1 96 326 LYS B CA 1
ATOM 5539 C C . LYS B 1 326 ? 18.047 31.203 7.695 1 96 326 LYS B C 1
ATOM 5541 O O . LYS B 1 326 ? 17.672 30.047 7.922 1 96 326 LYS B O 1
ATOM 5546 N N . HIS B 1 327 ? 17.578 32 6.852 1 96.31 327 HIS B N 1
ATOM 5547 C CA . HIS B 1 327 ? 16.422 31.625 6.059 1 96.31 327 HIS B CA 1
ATOM 5548 C C . HIS B 1 327 ? 16.766 30.531 5.055 1 96.31 327 HIS B C 1
ATOM 5550 O O . HIS B 1 327 ? 17.844 30.562 4.445 1 96.31 327 HIS B O 1
ATOM 5556 N N . TRP B 1 328 ? 15.898 29.562 4.84 1 97 328 TRP B N 1
ATOM 5557 C CA . TRP B 1 328 ? 15.953 28.562 3.775 1 97 328 TRP B CA 1
ATOM 5558 C C . TRP B 1 328 ? 14.555 28.125 3.375 1 97 328 TRP B C 1
ATOM 5560 O O . TRP B 1 328 ? 13.57 28.5 4.02 1 97 328 TRP B O 1
ATOM 5570 N N . LEU B 1 329 ? 14.445 27.453 2.266 1 97.25 329 LEU B N 1
ATOM 5571 C CA . LEU B 1 329 ? 13.148 26.984 1.777 1 97.25 329 LEU B CA 1
ATOM 5572 C C . LEU B 1 329 ? 12.883 25.547 2.207 1 97.25 329 LEU B C 1
ATOM 5574 O O . LEU B 1 329 ? 13.625 24.641 1.831 1 97.25 329 LEU B O 1
ATOM 5578 N N . GLY B 1 330 ? 11.852 25.375 3.029 1 97.25 330 GLY B N 1
ATOM 5579 C CA . GLY B 1 330 ? 11.438 24.047 3.455 1 97.25 330 GLY B CA 1
ATOM 5580 C C . GLY B 1 330 ? 10.531 23.344 2.455 1 97.25 330 GLY B C 1
ATOM 5581 O O . GLY B 1 330 ? 10.086 22.234 2.691 1 97.25 330 GLY B O 1
ATOM 5582 N N . TYR B 1 331 ? 10.258 24.047 1.487 1 96 331 TYR B N 1
ATOM 5583 C CA . TYR B 1 331 ? 9.5 23.609 0.317 1 96 331 TYR B CA 1
ATOM 5584 C C . TYR B 1 331 ? 10.164 24.094 -0.968 1 96 331 TYR B C 1
ATOM 5586 O O . TYR B 1 331 ? 10.367 25.297 -1.153 1 96 331 TYR B O 1
ATOM 5594 N N . LYS B 1 332 ? 10.547 23.203 -1.811 1 97.19 332 LYS B N 1
ATOM 5595 C CA . LYS B 1 332 ? 11.086 23.5 -3.133 1 97.19 332 LYS B CA 1
ATOM 5596 C C . LYS B 1 332 ? 10.344 22.75 -4.223 1 97.19 332 LYS B C 1
ATOM 5598 O O . LYS B 1 332 ? 9.82 21.656 -3.977 1 97.19 332 LYS B O 1
ATOM 5603 N N . SER B 1 333 ? 10.25 23.328 -5.332 1 96.19 333 SER B N 1
ATOM 5604 C CA . SER B 1 333 ? 9.555 22.688 -6.441 1 96.19 333 SER B CA 1
ATOM 5605 C C . SER B 1 333 ? 10.195 23.031 -7.777 1 96.19 333 SER B C 1
ATOM 5607 O O . SER B 1 333 ? 10.984 23.969 -7.867 1 96.19 333 SER B O 1
ATOM 5609 N N . LYS B 1 334 ? 9.969 22.266 -8.727 1 95.75 334 LYS B N 1
ATOM 5610 C CA . LYS B 1 334 ? 10.43 22.5 -10.094 1 95.75 334 LYS B CA 1
ATOM 5611 C C . LYS B 1 334 ? 9.461 21.906 -11.109 1 95.75 334 LYS B C 1
ATOM 5613 O O . LYS B 1 334 ? 8.609 21.094 -10.758 1 95.75 334 LYS B O 1
ATOM 5618 N N . LYS B 1 335 ? 9.656 22.375 -12.328 1 93.81 335 LYS B N 1
ATOM 5619 C CA . LYS B 1 335 ? 8.875 21.859 -13.445 1 93.81 335 LYS B CA 1
ATOM 5620 C C . LYS B 1 335 ? 9.586 20.656 -14.086 1 93.81 335 LYS B C 1
ATOM 5622 O O . LYS B 1 335 ? 10.812 20.625 -14.156 1 93.81 335 LYS B O 1
ATOM 5627 N N . PHE B 1 336 ? 8.703 19.734 -14.461 1 88.5 336 PHE B N 1
ATOM 5628 C CA . PHE B 1 336 ? 9.273 18.703 -15.32 1 88.5 336 PHE B CA 1
ATOM 5629 C C . PHE B 1 336 ? 9.703 19.297 -16.656 1 88.5 336 PHE B C 1
ATOM 5631 O O . PHE B 1 336 ? 8.992 20.125 -17.234 1 88.5 336 PHE B O 1
ATOM 5638 N N . THR B 1 337 ? 10.867 18.984 -16.984 1 80.81 337 THR B N 1
ATOM 5639 C CA . THR B 1 337 ? 11.336 19.5 -18.281 1 80.81 337 THR B CA 1
ATOM 5640 C C . THR B 1 337 ? 10.711 18.703 -19.422 1 80.81 337 THR B C 1
ATOM 5642 O O . THR B 1 337 ? 10.32 17.547 -19.25 1 80.81 337 THR B O 1
ATOM 5645 N N . LEU B 1 338 ? 10.617 19.281 -20.547 1 65.44 338 LEU B N 1
ATOM 5646 C CA . LEU B 1 338 ? 10.055 18.688 -21.75 1 65.44 338 LEU B CA 1
ATOM 5647 C C . LEU B 1 338 ? 10.984 17.625 -22.328 1 65.44 338 LEU B C 1
ATOM 5649 O O . LEU B 1 338 ? 12.211 17.734 -22.203 1 65.44 338 LEU B O 1
#

pLDDT: mean 89.23, std 10.53, range [42.56, 98.75]

Nearest PDB structures (foldseek):
  1ob8-assembly2_B  TM=4.703E-01  e=6.488E-02  Saccharolobus solfataricus
  6tc7-assembly1_AAA  TM=3.402E-01  e=2.172E+00  Glycine max
  5wox-assembly1_A  TM=5.612E-01  e=7.580E+00  Mycolicibacterium smegmatis MC2 155
  8yb4-assembly1_B  TM=2.827E-01  e=1.817E+00  Arabidopsis thaliana
  1ob8-assembly2_B  TM=4.704E-01  e=8.205E-02  Saccharolobus solfataricus